Protein AF-A0A0L0G8D9-F1 (afdb_monomer)

Secondary structure (DSSP, 8-state):
-HHHHHHHHHHHHHHHHHHHHHHHHHHHH-HHHHHHHHHHHHHHHHHHHHHHHHHHHHHHHHHHHHHHHHHHHHH-S-HHHHHHHHHHHHHHHHHHHHTT-HHHHHHHHHHHHHH-S-HHHHHHHHHHHS-HHHHHHHHHHS-TTTSS-THHHHSS-GGGTEEEEE---TT-SEEEEESS-B-TT-EEEEE--SEEEE-SSS-GGGB-TTT-PBPSS-EE-TT--SS-EESSHHHHHHHIIIIIHHH--GGGGGSTTSHHHHHHHHHHHH---HHHHHHHHHHHHT-SS-SS--HHHHHHS--PSSPPPPPHHHHHHHHHHHHHHHTT-TTHHHH--HHHHHHHHHHHHHHEEEEEPPPPTT-PPP-EEEEE-HHHHTS-B-SS-SEEEEEPTTSS-EEEEESS-B-TTBBP-B-TT-S--S-HHHHHHHHHHHH-----STTT-TTSPPPB--HHHHHHHHHHHHHHHHHHHHHSS--TTHHHHTT--

pLDDT: mean 81.83, std 12.86, range [33.06, 98.31]

Radius of gyration: 33.82 Å; Cα contacts (8 Å, |Δi|>4): 663; chains: 1; bounding box: 65×110×93 Å

Nearest PDB structures (foldseek):
  8ras-assembly1_L  TM=4.796E-01  e=6.995E-07  Sinapis alba
  8qma-assembly1_J  TM=4.791E-01  e=6.676E-06  Sinapis alba
  5ww0-assembly1_A  TM=6.402E-01  e=4.020E-03  Schizosaccharomyces pombe 972h-
  3kmj-assembly1_A  TM=8.668E-01  e=4.491E-02  Paramecium bursaria Chlorella virus 1
  3kma-assembly1_B  TM=6.673E-01  e=2.393E-02  Paramecium bursaria Chlorella virus 1

Solvent-accessible surface area (backbone atoms only — not comparable to full-atom values): 26806 Å² total; per-residue (Å²): 120,71,71,63,56,54,54,52,52,52,53,50,51,52,50,51,53,50,48,52,53,48,53,49,49,52,52,68,64,34,68,68,50,49,50,52,53,51,50,53,54,49,53,54,50,52,53,51,51,52,50,54,50,54,53,50,54,51,53,50,53,53,51,54,50,54,51,50,52,36,53,51,44,56,68,50,89,55,64,66,62,34,51,52,51,32,52,51,23,48,52,52,14,53,52,25,49,77,71,68,35,56,67,60,17,19,49,23,44,22,43,25,38,59,50,41,98,55,34,67,62,53,48,55,52,45,58,75,73,45,60,69,72,45,45,57,52,13,60,72,65,38,57,71,74,60,72,45,74,63,66,48,58,57,35,83,29,84,86,51,41,44,37,52,45,77,49,90,51,93,92,46,60,60,41,24,24,24,71,44,71,43,53,58,70,37,72,56,45,74,44,67,52,75,40,45,32,55,50,60,90,48,65,43,70,44,33,13,60,52,63,54,27,59,33,89,51,82,31,65,38,97,65,59,28,79,66,49,18,15,57,36,68,67,48,36,50,53,34,39,50,36,22,42,62,46,62,55,60,27,71,49,38,77,38,72,82,30,42,57,30,41,40,50,51,49,23,47,76,67,67,53,33,60,64,58,32,40,50,44,50,51,28,36,63,68,34,93,70,43,84,63,88,50,56,65,62,63,66,68,46,66,69,76,82,75,78,76,81,80,48,73,67,54,52,51,52,49,67,33,50,48,60,33,44,35,75,70,34,71,64,42,70,81,70,61,42,74,64,58,50,51,51,46,45,47,23,48,64,64,40,40,45,79,45,72,38,67,63,38,97,85,67,47,73,72,44,60,28,39,27,29,36,71,69,62,61,42,36,42,76,23,92,73,43,44,34,40,80,44,68,42,86,86,47,57,29,42,34,40,26,26,67,35,71,42,48,53,23,35,57,45,20,30,47,87,83,51,95,63,90,64,55,66,68,60,54,32,52,52,39,34,73,70,69,70,45,79,70,60,34,55,83,66,32,70,87,44,82,73,74,64,53,52,66,71,58,50,55,52,49,55,52,51,31,51,54,51,55,52,54,53,54,63,71,68,55,77,56,79,70,60,61,63,58,73,77,75,118

Mean predicted aligned error: 14.22 Å

Structure (mmCIF, N/CA/C/O backbone):
data_AF-A0A0L0G8D9-F1
#
_entry.id   AF-A0A0L0G8D9-F1
#
loop_
_atom_site.group_PDB
_atom_site.id
_atom_site.type_symbol
_atom_site.label_atom_id
_atom_site.label_alt_id
_atom_site.label_comp_id
_atom_site.label_asym_id
_atom_site.label_entity_id
_atom_site.label_seq_id
_atom_site.pdbx_PDB_ins_code
_atom_site.Cartn_x
_atom_site.Cartn_y
_atom_site.Cartn_z
_atom_site.occupancy
_atom_site.B_iso_or_equiv
_atom_site.auth_seq_id
_atom_site.auth_comp_id
_atom_site.auth_asym_id
_atom_site.auth_atom_id
_atom_site.pdbx_PDB_model_num
ATOM 1 N N . MET A 1 1 ? -7.661 83.141 60.947 1.00 52.66 1 MET A N 1
ATOM 2 C CA . MET A 1 1 ? -9.053 82.641 60.822 1.00 52.66 1 MET A CA 1
ATOM 3 C C . MET A 1 1 ? -9.204 81.385 59.947 1.00 52.66 1 MET A C 1
ATOM 5 O O . MET A 1 1 ? -10.201 80.699 60.109 1.00 52.66 1 MET A O 1
ATOM 9 N N . ALA A 1 2 ? -8.235 81.018 59.093 1.00 55.75 2 ALA A N 1
ATOM 10 C CA . ALA A 1 2 ? -8.368 79.894 58.148 1.00 55.75 2 ALA A CA 1
ATOM 11 C C . ALA A 1 2 ? -8.508 78.487 58.784 1.00 55.75 2 ALA A C 1
ATOM 13 O O . ALA A 1 2 ? -9.278 77.671 58.292 1.00 55.75 2 ALA A O 1
ATOM 14 N N . TYR A 1 3 ? -7.852 78.212 59.919 1.00 52.56 3 TYR A N 1
ATOM 15 C CA . TYR A 1 3 ? -7.899 76.886 60.566 1.00 52.56 3 TYR A CA 1
ATOM 16 C C . TYR A 1 3 ? -9.271 76.510 61.155 1.00 52.56 3 TYR A C 1
ATOM 18 O O . TYR A 1 3 ? -9.616 75.333 61.213 1.00 52.56 3 TYR A O 1
ATOM 26 N N . LYS A 1 4 ? -10.088 77.498 61.553 1.00 52.44 4 LYS A N 1
ATOM 27 C CA . LYS A 1 4 ? -11.434 77.237 62.092 1.00 52.44 4 LYS A CA 1
ATOM 28 C C . LYS A 1 4 ? -12.430 76.835 60.993 1.00 52.44 4 LYS A C 1
ATOM 30 O O . LYS A 1 4 ? -13.299 76.015 61.253 1.00 52.44 4 LYS A O 1
ATOM 35 N N . GLY A 1 5 ? -12.277 77.349 59.768 1.00 53.59 5 GLY A N 1
ATOM 36 C CA . GLY A 1 5 ? -13.155 77.014 58.638 1.00 53.59 5 GLY A CA 1
ATOM 37 C C . GLY A 1 5 ? -12.958 75.589 58.110 1.00 53.59 5 GLY A C 1
ATOM 38 O O . GLY A 1 5 ? -13.932 74.901 57.819 1.00 53.59 5 GLY A O 1
ATOM 39 N N . VAL A 1 6 ? -11.709 75.111 58.063 1.00 60.88 6 VAL A N 1
ATOM 40 C CA . VAL A 1 6 ? -11.379 73.748 57.600 1.00 60.88 6 VAL A CA 1
ATOM 41 C C . VAL A 1 6 ? -11.881 72.683 58.582 1.00 60.88 6 VAL A C 1
ATOM 43 O O . VAL A 1 6 ? -12.435 71.670 58.161 1.00 60.88 6 VAL A O 1
ATOM 46 N N . ALA A 1 7 ? -11.764 72.932 59.890 1.00 59.47 7 ALA A N 1
ATOM 47 C CA . ALA A 1 7 ? -12.266 72.019 60.918 1.00 59.47 7 ALA A CA 1
ATOM 48 C C . ALA A 1 7 ? -13.801 71.881 60.888 1.00 59.47 7 ALA A C 1
ATOM 50 O O . ALA A 1 7 ? -14.326 70.777 61.025 1.00 59.47 7 ALA A O 1
ATOM 51 N N . VAL A 1 8 ? -14.523 72.983 60.649 1.00 66.94 8 VAL A N 1
ATOM 52 C CA . VAL A 1 8 ? -15.990 72.971 60.521 1.00 66.94 8 VAL A CA 1
ATOM 53 C C . VAL A 1 8 ? -16.427 72.249 59.241 1.00 66.94 8 VAL A C 1
ATOM 55 O O . VAL A 1 8 ? -17.337 71.422 59.290 1.00 66.94 8 VAL A O 1
ATOM 58 N N . ALA A 1 9 ? -15.750 72.473 58.111 1.00 66.38 9 ALA A N 1
ATOM 59 C CA . ALA A 1 9 ? -16.052 71.777 56.857 1.00 66.38 9 ALA A CA 1
ATOM 60 C C . ALA A 1 9 ? -15.824 70.256 56.955 1.00 66.38 9 ALA A C 1
ATOM 62 O O . ALA A 1 9 ? -16.676 69.477 56.526 1.00 66.38 9 ALA A O 1
ATOM 63 N N . ALA A 1 10 ? -14.724 69.825 57.584 1.00 66.94 10 ALA A N 1
ATOM 64 C CA . ALA A 1 10 ? -14.436 68.409 57.811 1.00 66.94 10 ALA A CA 1
ATOM 65 C C . ALA A 1 10 ? -15.478 67.744 58.730 1.00 66.94 10 ALA A C 1
ATOM 67 O O . ALA A 1 10 ? -15.974 66.663 58.417 1.00 66.94 10 ALA A O 1
ATOM 68 N N . ALA A 1 11 ? -15.877 68.415 59.816 1.00 68.56 11 ALA A N 1
ATOM 69 C CA . ALA A 1 11 ? -16.926 67.920 60.709 1.00 68.56 11 ALA A CA 1
ATOM 70 C C . ALA A 1 11 ? -18.283 67.783 59.992 1.00 68.56 11 ALA A C 1
ATOM 72 O O . ALA A 1 11 ? -19.002 66.805 60.195 1.00 68.56 11 ALA A O 1
ATOM 73 N N . THR A 1 12 ? -18.605 68.723 59.098 1.00 76.56 12 THR A N 1
ATOM 74 C CA . THR A 1 12 ? -19.855 68.698 58.321 1.00 76.56 12 THR A CA 1
ATOM 75 C C . THR A 1 12 ? -19.858 67.555 57.300 1.00 76.56 12 THR A C 1
ATOM 77 O O . THR A 1 12 ? -20.850 66.841 57.181 1.00 76.56 12 THR A O 1
ATOM 80 N N . ALA A 1 13 ? -18.740 67.318 56.606 1.00 74.38 13 ALA A N 1
ATOM 81 C CA . ALA A 1 13 ? -18.614 66.215 55.651 1.00 74.38 13 ALA A CA 1
ATOM 82 C C . ALA A 1 13 ? -18.749 64.839 56.328 1.00 74.38 13 ALA A C 1
ATOM 84 O O . ALA A 1 13 ? -19.462 63.971 55.823 1.00 74.38 13 ALA A O 1
ATOM 85 N N . VAL A 1 14 ? -18.131 64.653 57.500 1.00 80.62 14 VAL A N 1
ATOM 86 C CA . VAL A 1 14 ? -18.265 63.417 58.292 1.00 80.62 14 VAL A CA 1
ATOM 87 C C . VAL A 1 14 ? -19.713 63.208 58.744 1.00 80.62 14 VAL A C 1
ATOM 89 O O . VAL A 1 14 ? -20.217 62.089 58.662 1.00 80.62 14 VAL A O 1
ATOM 92 N N . ALA A 1 15 ? -20.416 64.270 59.145 1.00 81.62 15 ALA A N 1
ATOM 93 C CA . ALA A 1 15 ? -21.831 64.187 59.506 1.00 81.62 15 ALA A CA 1
ATOM 94 C C . ALA A 1 15 ? -22.728 63.817 58.309 1.00 81.62 15 ALA A C 1
ATOM 96 O O . ALA A 1 15 ? -23.640 63.002 58.458 1.00 81.62 15 ALA A O 1
ATOM 97 N N . VAL A 1 16 ? -22.455 64.351 57.112 1.00 86.75 16 VAL A N 1
ATOM 98 C CA . VAL A 1 16 ? -23.197 64.009 55.884 1.00 86.75 16 VAL A CA 1
ATOM 99 C C . VAL A 1 16 ? -22.968 62.550 55.495 1.00 86.75 16 VAL A C 1
ATOM 101 O O . VAL A 1 16 ? -23.936 61.821 55.283 1.00 86.75 16 VAL A O 1
ATOM 104 N N . VAL A 1 17 ? -21.714 62.090 55.462 1.00 84.19 17 VAL A N 1
ATOM 105 C CA . VAL A 1 17 ? -21.389 60.686 55.157 1.00 84.19 17 VAL A CA 1
ATOM 106 C C . VAL A 1 17 ? -21.987 59.750 56.210 1.00 84.19 17 VAL A C 1
ATOM 108 O O . VAL A 1 17 ? -22.581 58.735 55.852 1.00 84.19 17 VAL A O 1
ATOM 111 N N . GLY A 1 18 ? -21.914 60.116 57.493 1.00 83.62 18 GLY A N 1
ATOM 112 C CA . GLY A 1 18 ? -22.545 59.373 58.584 1.00 83.62 18 GLY A CA 1
ATOM 113 C C . GLY A 1 18 ? -24.067 59.292 58.448 1.00 83.62 18 GLY A C 1
ATOM 114 O O . GLY A 1 18 ? -24.645 58.230 58.662 1.00 83.62 18 GLY A O 1
ATOM 115 N N . THR A 1 19 ? -24.718 60.373 58.011 1.00 86.12 19 THR A N 1
ATOM 116 C CA . THR A 1 19 ? -26.170 60.404 57.767 1.00 86.12 19 THR A CA 1
ATOM 117 C C . THR A 1 19 ? -26.552 59.536 56.572 1.00 86.12 19 THR A C 1
ATOM 119 O O . THR A 1 19 ? -27.516 58.780 56.653 1.00 86.12 19 THR A O 1
ATOM 122 N N . ILE A 1 20 ? -25.782 59.581 55.481 1.00 87.25 20 ILE A N 1
ATOM 123 C CA . ILE A 1 20 ? -25.997 58.714 54.313 1.00 87.25 20 ILE A CA 1
ATOM 124 C C . ILE A 1 20 ? -25.831 57.245 54.710 1.00 87.25 20 ILE A C 1
ATOM 126 O O . ILE A 1 20 ? -26.689 56.430 54.382 1.00 87.25 20 ILE A O 1
ATOM 130 N N . ALA A 1 21 ? -24.779 56.911 55.461 1.00 82.75 21 ALA A N 1
ATOM 131 C CA . ALA A 1 21 ? -24.543 55.555 55.945 1.00 82.75 21 ALA A CA 1
ATOM 132 C C . ALA A 1 21 ? -25.652 55.078 56.897 1.00 82.75 21 ALA A C 1
ATOM 134 O O . ALA A 1 21 ? -26.096 53.936 56.797 1.00 82.75 21 ALA A O 1
ATOM 135 N N . TYR A 1 22 ? -26.151 55.948 57.782 1.00 86.38 22 TYR A N 1
ATOM 136 C CA . TYR A 1 22 ? -27.270 55.635 58.671 1.00 86.38 22 TYR A CA 1
ATOM 137 C C . TYR A 1 22 ? -28.576 55.423 57.900 1.00 86.38 22 TYR A C 1
ATOM 139 O O . TYR A 1 22 ? -29.259 54.425 58.114 1.00 86.38 22 TYR A O 1
ATOM 147 N N . LEU A 1 23 ? -28.915 56.315 56.967 1.00 86.88 23 LEU A N 1
ATOM 148 C CA . LEU A 1 23 ? -30.112 56.175 56.136 1.00 86.88 23 LEU A CA 1
ATOM 149 C C . LEU A 1 23 ? -30.036 54.930 55.249 1.00 86.88 23 LEU A C 1
ATOM 151 O O . LEU A 1 23 ? -31.040 54.237 55.085 1.00 86.88 23 LEU A O 1
ATOM 155 N N . ASP A 1 24 ? -28.854 54.597 54.729 1.00 82.25 24 ASP A N 1
ATOM 156 C CA . ASP A 1 24 ? -28.645 53.351 53.999 1.00 82.25 24 ASP A CA 1
ATOM 157 C C . ASP A 1 24 ? -28.767 52.127 54.914 1.00 82.25 24 ASP A C 1
ATOM 159 O O . ASP A 1 24 ? -29.391 51.138 54.533 1.00 82.25 24 ASP A O 1
ATOM 163 N N . HIS A 1 25 ? -28.274 52.201 56.152 1.00 81.12 25 HIS A N 1
ATOM 164 C CA . HIS A 1 25 ? -28.442 51.142 57.147 1.00 81.12 25 HIS A CA 1
ATOM 165 C C . HIS A 1 25 ? -2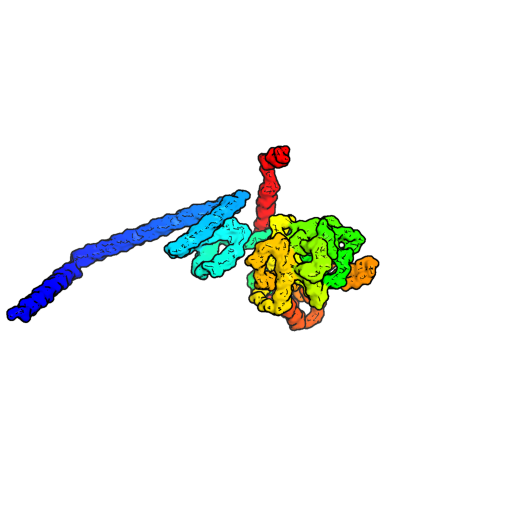9.912 50.932 57.532 1.00 81.12 25 HIS A C 1
ATOM 167 O O . HIS A 1 25 ? -30.375 49.794 57.574 1.00 81.12 25 HIS A O 1
ATOM 173 N N . VAL A 1 26 ? -30.676 52.005 57.750 1.00 83.19 26 VAL A N 1
ATOM 174 C CA . VAL A 1 26 ? -32.118 51.940 58.039 1.00 83.19 26 VAL A CA 1
ATOM 175 C C . VAL A 1 26 ? -32.869 51.346 56.847 1.00 83.19 26 VAL A C 1
ATOM 177 O O . VAL A 1 26 ? -33.629 50.392 57.007 1.00 83.19 26 VAL A O 1
ATOM 180 N N . ARG A 1 27 ? -32.587 51.825 55.630 1.00 81.62 27 ARG A N 1
ATOM 181 C CA . ARG A 1 27 ? -33.180 51.321 54.383 1.00 81.62 27 ARG A CA 1
ATOM 182 C C . ARG A 1 27 ? -32.858 49.849 54.138 1.00 81.62 27 ARG A C 1
ATOM 184 O O . ARG A 1 27 ? -33.731 49.079 53.756 1.00 81.62 27 ARG A O 1
ATOM 191 N N . THR A 1 28 ? -31.610 49.442 54.345 1.00 74.19 28 THR A N 1
ATOM 192 C CA . THR A 1 28 ? -31.170 48.053 54.152 1.00 74.19 28 THR A CA 1
ATOM 193 C C . THR A 1 28 ? -31.575 47.136 55.299 1.00 74.19 28 THR A C 1
ATOM 195 O O . THR A 1 28 ? -31.535 45.920 55.118 1.00 74.19 28 THR A O 1
ATOM 198 N N . SER A 1 29 ? -31.987 47.673 56.449 1.00 77.75 29 SER A N 1
ATOM 199 C CA . SER A 1 29 ? -32.522 46.914 57.587 1.00 77.75 29 SER A CA 1
ATOM 200 C C . SER A 1 29 ? -34.044 46.769 57.561 1.00 77.75 29 SER A C 1
ATOM 202 O O . SER A 1 29 ? -34.557 45.875 58.230 1.00 77.75 29 SER A O 1
ATOM 204 N N . ASP A 1 30 ? -34.747 47.556 56.738 1.00 85.31 30 ASP A N 1
ATOM 205 C CA . ASP A 1 30 ? -36.188 47.429 56.502 1.00 85.31 30 ASP A CA 1
ATOM 206 C C . ASP A 1 30 ? -36.538 46.047 55.883 1.00 85.31 30 ASP A C 1
ATOM 208 O O . ASP A 1 30 ? -36.093 45.719 54.769 1.00 85.31 30 ASP A O 1
ATOM 212 N N . PRO A 1 31 ? -37.343 45.217 56.580 1.00 83.06 31 PRO A N 1
ATOM 213 C CA . PRO A 1 31 ? -37.786 43.913 56.089 1.00 83.06 31 PRO A CA 1
ATOM 214 C C . PRO A 1 31 ? -38.518 43.962 54.737 1.00 83.06 31 PRO A C 1
ATOM 216 O O . PRO A 1 31 ? -38.320 43.071 53.902 1.00 83.06 31 PRO A O 1
ATOM 219 N N . GLU A 1 32 ? -39.322 44.999 54.481 1.00 83.31 32 GLU A N 1
ATOM 220 C CA . GLU A 1 32 ? -40.073 45.171 53.228 1.00 83.31 32 GLU A CA 1
ATOM 221 C C . GLU A 1 32 ? -39.136 45.511 52.060 1.00 83.31 32 GLU A C 1
ATOM 223 O O . GLU A 1 32 ? -39.272 44.962 50.957 1.00 83.31 32 GLU A O 1
ATOM 228 N N . TYR A 1 33 ? -38.113 46.339 52.298 1.00 80.81 33 TYR A N 1
ATOM 229 C CA . TYR A 1 33 ? -37.077 46.629 51.301 1.00 80.81 33 TYR A CA 1
ATOM 230 C C . TYR A 1 33 ? -36.276 45.367 50.939 1.00 80.81 33 TYR A C 1
ATOM 232 O O . TYR A 1 33 ? -36.099 45.059 49.753 1.00 80.81 33 TYR A O 1
ATOM 240 N N . ARG A 1 34 ? -35.865 44.567 51.935 1.00 78.31 34 ARG A N 1
ATOM 241 C CA . ARG A 1 34 ? -35.172 43.281 51.711 1.00 78.31 34 ARG A CA 1
ATOM 242 C C . ARG A 1 34 ? -36.015 42.308 50.886 1.00 78.31 34 ARG A C 1
ATOM 244 O O . ARG A 1 34 ? -35.487 41.669 49.969 1.00 78.31 34 ARG A O 1
ATOM 251 N N . LYS A 1 35 ? -37.320 42.218 51.163 1.00 84.31 35 LYS A N 1
ATOM 252 C CA . LYS A 1 35 ? -38.263 41.362 50.424 1.00 84.31 35 LYS A CA 1
ATOM 253 C C . LYS A 1 35 ? -38.394 41.794 48.960 1.00 84.31 35 LYS A C 1
ATOM 255 O O . LYS A 1 35 ? -38.275 40.948 48.071 1.00 84.31 35 LYS A O 1
ATOM 260 N N . LYS A 1 36 ? -38.532 43.098 48.690 1.00 84.75 36 LYS A N 1
ATOM 261 C CA . LYS A 1 36 ? -38.590 43.652 47.321 1.00 84.75 36 LYS A CA 1
ATOM 262 C C . LYS A 1 36 ? -37.296 43.424 46.536 1.00 84.75 36 LYS A C 1
ATOM 264 O O . LYS A 1 36 ? -37.353 43.036 45.370 1.00 84.75 36 LYS A O 1
ATOM 269 N N . VAL A 1 37 ? -36.129 43.603 47.161 1.00 80.38 37 VAL A N 1
ATOM 270 C CA . VAL A 1 37 ? -34.828 43.328 46.521 1.00 80.38 37 VAL A CA 1
ATOM 271 C C . VAL A 1 37 ? -34.667 41.835 46.214 1.00 80.38 37 VAL A C 1
ATOM 273 O O . VAL A 1 37 ? -34.212 41.488 45.122 1.00 80.38 37 VAL A O 1
ATOM 276 N N . LYS A 1 38 ? -35.075 40.942 47.128 1.00 81.25 38 LYS A N 1
ATOM 277 C CA . LYS A 1 38 ? -35.034 39.486 46.909 1.00 81.25 38 LYS A CA 1
ATOM 278 C C . LYS A 1 38 ? -35.954 39.058 45.759 1.00 81.25 38 LYS A C 1
ATOM 280 O O . LYS A 1 38 ? -35.511 38.299 44.903 1.00 81.25 38 LYS A O 1
ATOM 285 N N . ALA A 1 39 ? -37.175 39.594 45.693 1.00 84.69 39 ALA A N 1
ATOM 286 C CA . ALA A 1 39 ? -38.114 39.339 44.598 1.00 84.69 39 ALA A CA 1
ATOM 287 C C . ALA A 1 39 ? -37.580 39.834 43.241 1.00 84.69 39 ALA A C 1
ATOM 289 O O . ALA A 1 39 ? -37.598 39.084 42.268 1.00 84.69 39 ALA A O 1
ATOM 290 N N . ARG A 1 40 ? -37.007 41.047 43.177 1.00 84.00 40 ARG A N 1
ATOM 291 C CA . ARG A 1 40 ? -36.364 41.565 41.952 1.00 84.00 40 ARG A CA 1
ATOM 292 C C . ARG A 1 40 ? -35.188 40.702 41.491 1.00 84.00 40 ARG A C 1
ATOM 294 O O . ARG A 1 40 ? -35.063 40.439 40.299 1.00 84.00 40 ARG A O 1
ATOM 301 N N . LYS A 1 41 ? -34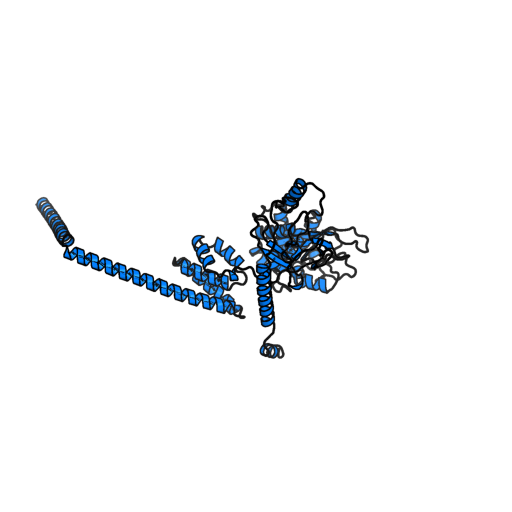.335 40.247 42.416 1.00 80.69 41 LYS A N 1
ATOM 302 C CA . LYS A 1 41 ? -33.211 39.349 42.093 1.00 80.69 41 LYS A CA 1
ATOM 303 C C . LYS A 1 41 ? -33.687 37.971 41.619 1.00 80.69 41 LYS A C 1
ATOM 305 O O . LYS A 1 41 ? -33.064 37.412 40.721 1.00 80.69 41 LYS A O 1
ATOM 310 N N . ALA A 1 42 ? -34.770 37.440 42.190 1.00 82.19 42 ALA A N 1
ATOM 311 C CA . ALA A 1 42 ? -35.371 36.179 41.754 1.00 82.19 42 ALA A CA 1
ATOM 312 C C . ALA A 1 42 ? -35.945 36.291 40.332 1.00 82.19 42 ALA A C 1
ATOM 314 O O . ALA A 1 42 ? -35.545 35.516 39.469 1.00 82.19 42 ALA A O 1
ATOM 315 N N . ALA A 1 43 ? -36.746 37.324 40.054 1.00 83.44 43 ALA A N 1
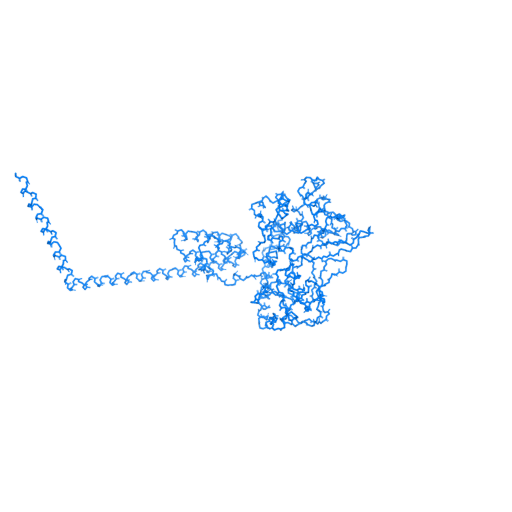ATOM 316 C CA . ALA A 1 43 ? -37.300 37.573 38.721 1.00 83.44 43 ALA A CA 1
ATOM 317 C C . ALA A 1 43 ? -36.205 37.794 37.657 1.00 83.44 43 ALA A C 1
ATOM 319 O O . ALA A 1 43 ? -36.283 37.258 36.556 1.00 83.44 43 ALA A O 1
ATOM 320 N N . ALA A 1 44 ? -35.134 38.526 37.991 1.00 77.25 44 ALA A N 1
ATOM 321 C CA . ALA A 1 44 ? -33.994 38.706 37.089 1.00 77.25 44 ALA A CA 1
ATOM 322 C C . ALA A 1 44 ? -33.244 37.387 36.815 1.00 77.25 44 ALA A C 1
ATOM 324 O O . ALA A 1 44 ? -32.767 37.163 35.701 1.00 77.25 44 ALA A O 1
ATOM 325 N N . ARG A 1 45 ? -33.146 36.498 37.814 1.00 79.50 45 ARG A N 1
ATOM 326 C CA . ARG A 1 45 ? -32.558 35.161 37.647 1.00 79.50 45 ARG A CA 1
ATOM 327 C C . ARG A 1 45 ? -33.437 34.274 36.765 1.00 79.50 45 ARG A C 1
ATOM 329 O O . ARG A 1 45 ? -32.899 33.615 35.883 1.00 79.50 45 ARG A O 1
ATOM 336 N N . GLU A 1 46 ? -34.750 34.283 36.969 1.00 84.00 46 GLU A N 1
ATOM 337 C CA . GLU A 1 46 ? -35.714 33.537 36.149 1.00 84.00 46 GLU A CA 1
ATOM 338 C C . GLU A 1 46 ? -35.699 34.008 34.691 1.00 84.00 46 GLU A C 1
ATOM 340 O O . GLU A 1 46 ? -35.568 33.183 33.789 1.00 84.00 46 GLU A O 1
ATOM 345 N N . ALA A 1 47 ? -35.698 35.322 34.450 1.00 82.56 47 ALA A N 1
ATOM 346 C CA . ALA A 1 47 ? -35.582 35.885 33.104 1.00 82.56 47 ALA A CA 1
ATOM 347 C C . ALA A 1 47 ? -34.265 35.485 32.413 1.00 82.56 47 ALA A C 1
ATOM 349 O O . ALA A 1 47 ? -34.259 35.151 31.229 1.00 82.56 47 ALA A O 1
ATOM 350 N N . LYS A 1 48 ? -33.144 35.455 33.151 1.00 78.12 48 LYS A N 1
ATOM 351 C CA . LYS A 1 48 ? -31.846 35.013 32.615 1.00 78.12 48 LYS A CA 1
ATOM 352 C C . LYS A 1 48 ? -31.829 33.515 32.284 1.00 78.12 48 LYS A C 1
ATOM 354 O O . LYS A 1 48 ? -31.233 33.128 31.284 1.00 78.12 48 LYS A O 1
ATOM 359 N N . ILE A 1 49 ? -32.486 32.680 33.093 1.00 75.25 49 ILE A N 1
ATOM 360 C CA . ILE A 1 49 ? -32.637 31.239 32.826 1.00 75.25 49 ILE A CA 1
ATOM 361 C C . ILE A 1 49 ? -33.508 31.014 31.583 1.00 75.25 49 ILE A C 1
ATOM 363 O O . ILE A 1 49 ? -33.119 30.238 30.714 1.00 75.25 49 ILE A O 1
ATOM 367 N N . ALA A 1 50 ? -34.630 31.728 31.459 1.00 82.75 50 ALA A N 1
ATOM 368 C CA . ALA A 1 50 ? -35.510 31.640 30.294 1.00 82.75 50 ALA A CA 1
ATOM 369 C C . ALA A 1 50 ? -34.806 32.085 28.998 1.00 82.75 50 ALA A C 1
ATOM 371 O O . ALA A 1 50 ? -34.902 31.402 27.982 1.00 82.75 50 ALA A O 1
ATOM 372 N N . ALA A 1 51 ? -34.030 33.174 29.043 1.00 75.81 51 ALA A N 1
ATOM 373 C CA . ALA A 1 51 ? -33.249 33.642 27.896 1.00 75.81 51 ALA A CA 1
ATOM 374 C C . ALA A 1 51 ? -32.172 32.628 27.460 1.00 75.81 51 ALA A C 1
ATOM 376 O O . ALA A 1 51 ? -32.005 32.377 26.270 1.00 75.81 51 ALA A O 1
ATOM 377 N N . LEU A 1 52 ? -31.472 32.000 28.414 1.00 68.25 52 LEU A N 1
ATOM 378 C CA . LEU A 1 52 ? -30.503 30.937 28.121 1.00 68.25 52 LEU A CA 1
ATOM 379 C C . LEU A 1 52 ? -31.169 29.675 27.553 1.00 68.25 52 LEU A C 1
ATOM 381 O O . LEU A 1 52 ? -30.588 29.025 26.689 1.00 68.25 52 LEU A O 1
ATOM 385 N N . ALA A 1 53 ? -32.374 29.328 28.014 1.00 72.31 53 ALA A N 1
ATOM 386 C CA . ALA A 1 53 ? -33.135 28.204 27.472 1.00 72.31 53 ALA A CA 1
ATOM 387 C C . ALA A 1 53 ? -33.573 28.460 26.020 1.00 72.31 53 ALA A C 1
ATOM 389 O O . ALA A 1 53 ? -33.387 27.594 25.171 1.00 72.31 53 ALA A O 1
ATOM 390 N N . ALA A 1 54 ? -34.060 29.667 25.713 1.00 75.44 54 ALA A N 1
ATOM 391 C CA . ALA A 1 54 ? -34.441 30.055 24.354 1.00 75.44 54 ALA A CA 1
ATOM 392 C C . ALA A 1 54 ? -33.246 30.068 23.383 1.00 75.44 54 ALA A C 1
ATOM 394 O O . ALA A 1 54 ? -33.372 29.621 22.246 1.00 75.44 54 ALA A O 1
ATOM 395 N N . LEU A 1 55 ? -32.070 30.525 23.834 1.00 68.69 55 LEU A N 1
ATOM 396 C CA . LEU A 1 55 ? -30.838 30.465 23.038 1.00 68.69 55 LEU A CA 1
ATOM 397 C C . LEU A 1 55 ? -30.408 29.021 22.742 1.00 68.69 55 LEU A C 1
ATOM 399 O O . LEU A 1 55 ? -29.986 28.737 21.626 1.00 68.69 55 LEU A O 1
ATOM 403 N N . LYS A 1 56 ? -30.551 28.103 23.707 1.00 62.22 56 LYS A N 1
ATOM 404 C CA . LYS A 1 56 ? -30.253 26.676 23.502 1.00 62.22 56 LYS A CA 1
ATOM 405 C C . LYS A 1 56 ? -31.212 26.003 22.521 1.00 62.22 56 LYS A C 1
ATOM 407 O O . LYS A 1 56 ? -30.757 25.235 21.684 1.00 62.22 56 LYS A O 1
ATOM 412 N N . GLU A 1 57 ? -32.509 26.294 22.608 1.00 70.62 57 GLU A N 1
ATOM 413 C CA . GLU A 1 57 ? -33.510 25.790 21.653 1.00 70.62 57 GLU A CA 1
ATOM 414 C C . GLU A 1 57 ? -33.231 26.293 20.232 1.00 70.62 57 GLU A C 1
ATOM 416 O O . GLU A 1 57 ? -33.234 25.508 19.286 1.00 70.62 57 GLU A O 1
ATOM 421 N N . LYS A 1 58 ? -32.893 27.580 20.084 1.00 71.19 58 LYS A N 1
ATOM 422 C CA . LYS A 1 58 ? -32.517 28.153 18.787 1.00 71.19 58 LYS A CA 1
ATOM 423 C C . LYS A 1 58 ? -31.257 27.495 18.206 1.00 71.19 58 LYS A C 1
ATOM 425 O O . LYS A 1 58 ? -31.280 27.079 17.053 1.00 71.19 58 LYS A O 1
ATOM 430 N N . ALA A 1 59 ? -30.203 27.339 19.010 1.00 59.31 59 ALA A N 1
ATOM 431 C CA . ALA A 1 59 ? -28.966 26.681 18.581 1.00 59.31 59 ALA A CA 1
ATOM 432 C C . ALA A 1 59 ? -29.192 25.212 18.178 1.00 59.31 59 ALA A C 1
ATOM 434 O O . ALA A 1 59 ? -28.594 24.726 17.221 1.00 59.31 59 ALA A O 1
ATOM 435 N N . LYS A 1 60 ? -30.091 24.504 18.874 1.00 66.06 60 LYS A N 1
ATOM 436 C CA . LYS A 1 60 ? -30.466 23.129 18.527 1.00 66.06 60 LYS A CA 1
ATOM 437 C C . LYS A 1 60 ? -31.168 23.052 17.166 1.00 66.06 60 LYS A C 1
ATOM 439 O O . LYS A 1 60 ? -30.813 22.195 16.364 1.00 66.06 60 LYS A O 1
ATOM 444 N N . ALA A 1 61 ? -32.119 23.948 16.898 1.00 70.06 61 ALA A N 1
ATOM 445 C CA . ALA A 1 61 ? -32.825 23.995 15.617 1.00 70.06 61 ALA A CA 1
ATOM 446 C C . ALA A 1 61 ? -31.886 24.339 14.445 1.00 70.06 61 ALA A C 1
ATOM 448 O O . ALA A 1 61 ? -31.968 23.721 13.386 1.00 70.06 61 ALA A O 1
ATOM 449 N N . GLU A 1 62 ? -30.958 25.280 14.646 1.00 70.06 62 GLU A N 1
ATOM 450 C CA . GLU A 1 62 ? -29.936 25.634 13.648 1.00 70.06 62 GLU A CA 1
ATOM 451 C C . GLU A 1 62 ? -28.980 24.459 13.371 1.00 70.06 62 GLU A C 1
ATOM 453 O O . GLU A 1 62 ? -28.660 24.187 12.214 1.00 70.06 62 GLU A O 1
ATOM 458 N N . ALA A 1 63 ? -28.588 23.703 14.402 1.00 59.91 63 ALA A N 1
ATOM 459 C CA . ALA A 1 63 ? -27.759 22.508 14.242 1.00 59.91 63 ALA A CA 1
ATOM 460 C C . ALA A 1 63 ? -28.480 21.370 13.493 1.00 59.91 63 ALA A C 1
ATOM 462 O O . ALA A 1 63 ? -27.864 20.693 12.670 1.00 59.91 63 ALA A O 1
ATOM 463 N N . GLU A 1 64 ? -29.775 21.153 13.749 1.00 69.75 64 GLU A N 1
ATOM 464 C CA . GLU A 1 64 ? -30.582 20.155 13.029 1.00 69.75 64 GLU A CA 1
ATOM 465 C C . GLU A 1 64 ? -30.762 20.528 11.548 1.00 69.75 64 GLU A C 1
ATOM 467 O O . GLU A 1 64 ? -30.622 19.661 10.683 1.00 69.75 64 GLU A O 1
ATOM 472 N N . ALA A 1 65 ? -30.984 21.810 11.242 1.00 74.31 65 ALA A N 1
ATOM 473 C CA . ALA A 1 65 ? -31.074 22.304 9.868 1.00 74.31 65 ALA A CA 1
ATOM 474 C C . ALA A 1 65 ? -29.742 22.164 9.111 1.00 74.31 65 ALA A C 1
ATOM 476 O O . ALA A 1 65 ? -29.716 21.604 8.017 1.00 74.31 65 ALA A O 1
ATOM 477 N N . ALA A 1 66 ? -28.625 22.580 9.719 1.00 66.50 66 ALA A N 1
ATOM 478 C CA . ALA A 1 66 ? -27.299 22.462 9.110 1.00 66.50 66 ALA A CA 1
ATOM 479 C C . ALA A 1 66 ? -26.895 20.997 8.863 1.00 66.50 66 ALA A C 1
ATOM 481 O O . ALA A 1 66 ? -26.220 20.689 7.882 1.00 66.50 66 ALA A O 1
ATOM 482 N N . LYS A 1 67 ? -27.329 20.075 9.733 1.00 65.06 67 LYS A N 1
ATOM 483 C CA . LYS A 1 67 ? -27.116 18.635 9.547 1.00 65.06 67 LYS A CA 1
ATOM 484 C C . LYS A 1 67 ? -27.923 18.077 8.369 1.00 65.06 67 LYS A C 1
ATOM 486 O O . LYS A 1 67 ? -27.417 17.223 7.646 1.00 65.06 67 LYS A O 1
ATOM 491 N N . ALA A 1 68 ? -29.157 18.544 8.172 1.00 73.44 68 ALA A N 1
ATOM 492 C CA . ALA A 1 68 ? -29.975 18.161 7.021 1.00 73.44 68 ALA A CA 1
ATOM 493 C C . ALA A 1 68 ? -29.370 18.677 5.704 1.00 73.44 68 ALA A C 1
ATOM 495 O O . ALA A 1 68 ? -29.251 17.912 4.752 1.00 73.44 68 ALA A O 1
ATOM 496 N N . GLU A 1 69 ? -28.902 19.926 5.690 1.00 74.31 69 GLU A N 1
ATOM 497 C CA . GLU A 1 69 ? -28.226 20.534 4.539 1.00 74.31 69 GLU A CA 1
ATOM 498 C C . GLU A 1 69 ? -26.917 19.806 4.193 1.00 74.31 69 GLU A C 1
ATOM 500 O O . GLU A 1 69 ? -26.658 19.506 3.031 1.00 74.31 69 GLU A O 1
ATOM 505 N N . ALA A 1 70 ? -26.123 19.419 5.199 1.00 64.19 70 ALA A N 1
ATOM 506 C CA . ALA A 1 70 ? -24.917 18.616 4.989 1.00 64.19 70 ALA A CA 1
ATOM 507 C C . ALA A 1 70 ? -25.228 17.221 4.415 1.00 64.19 70 ALA A C 1
ATOM 509 O O . ALA A 1 70 ? -24.480 16.723 3.574 1.00 64.19 70 ALA A O 1
ATOM 510 N N . ALA A 1 71 ? -26.325 16.587 4.843 1.00 67.56 71 ALA A N 1
ATOM 511 C CA . ALA A 1 71 ? -26.756 15.296 4.307 1.00 67.56 71 ALA A CA 1
ATOM 512 C C . ALA A 1 71 ? -27.244 15.403 2.851 1.00 67.56 71 ALA A C 1
ATOM 514 O O . ALA A 1 71 ? -26.944 14.527 2.041 1.00 67.56 71 ALA A O 1
ATOM 515 N N . GLU A 1 72 ? -27.957 16.478 2.510 1.00 74.19 72 GLU A N 1
ATOM 516 C CA . GLU A 1 72 ? -28.391 16.773 1.141 1.00 74.19 72 GLU A CA 1
ATOM 517 C C . GLU A 1 72 ? -27.195 17.074 0.227 1.00 74.19 72 GLU A C 1
ATOM 519 O O . GLU A 1 72 ? -27.072 16.477 -0.844 1.00 74.19 72 GLU A O 1
ATOM 524 N N . ALA A 1 73 ? -26.255 17.905 0.686 1.00 68.62 73 ALA A N 1
ATOM 525 C CA . ALA A 1 73 ? -25.017 18.190 -0.034 1.00 68.62 73 ALA A CA 1
ATOM 526 C C . ALA A 1 73 ? -24.192 16.912 -0.260 1.00 68.62 73 ALA A C 1
ATOM 528 O O . ALA A 1 73 ? -23.795 16.635 -1.387 1.00 68.62 73 ALA A O 1
ATOM 529 N N . ALA A 1 74 ? -24.005 16.073 0.766 1.00 62.81 74 ALA A N 1
ATOM 530 C CA . ALA A 1 74 ? -23.296 14.795 0.636 1.00 62.81 74 ALA A CA 1
ATOM 531 C C . ALA A 1 74 ? -23.980 13.803 -0.330 1.00 62.81 74 ALA A C 1
ATOM 533 O O . ALA A 1 74 ? -23.325 12.905 -0.868 1.00 62.81 74 ALA A O 1
ATOM 534 N N . ALA A 1 75 ? -25.292 13.936 -0.546 1.00 65.56 75 ALA A N 1
ATOM 535 C CA . ALA A 1 75 ? -26.051 13.122 -1.492 1.00 65.56 75 ALA A CA 1
ATOM 536 C C . ALA A 1 75 ? -26.033 13.676 -2.930 1.00 65.56 75 ALA A C 1
ATOM 538 O O . ALA A 1 75 ? -26.347 12.926 -3.862 1.00 65.56 75 ALA A O 1
ATOM 539 N N . SER A 1 76 ? -25.656 14.945 -3.117 1.00 72.88 76 SER A N 1
ATOM 540 C CA . SER A 1 76 ? -25.609 15.618 -4.417 1.00 72.88 76 SER A CA 1
ATOM 541 C C . SER A 1 76 ? -24.567 15.002 -5.357 1.00 72.88 76 SER A C 1
ATOM 543 O O . SER A 1 76 ? -23.502 14.545 -4.939 1.00 72.88 76 SER A O 1
ATOM 545 N N . SER A 1 77 ? -24.866 14.994 -6.658 1.00 64.19 77 SER A N 1
ATOM 546 C CA . SER A 1 77 ? -23.905 14.657 -7.717 1.00 64.19 77 SER A CA 1
ATOM 547 C C . SER A 1 77 ? -23.080 15.860 -8.192 1.00 64.19 77 SER A C 1
ATOM 549 O O . SER A 1 77 ? -22.139 15.674 -8.961 1.00 64.19 77 SER A O 1
ATOM 551 N N . ASP A 1 78 ? -23.429 17.075 -7.762 1.00 76.50 78 ASP A N 1
ATOM 552 C CA . ASP A 1 78 ? -22.744 18.318 -8.125 1.00 76.50 78 ASP A CA 1
ATOM 553 C C . ASP A 1 78 ? -21.539 18.563 -7.202 1.00 76.50 78 ASP A C 1
ATOM 555 O O . ASP A 1 78 ? -21.683 18.956 -6.040 1.00 76.50 78 ASP A O 1
ATOM 559 N N . LYS A 1 79 ? -20.334 18.319 -7.729 1.00 69.06 79 LYS A N 1
ATOM 560 C CA . LYS A 1 79 ? -19.077 18.456 -6.980 1.00 69.06 79 LYS A CA 1
ATOM 561 C C . LYS A 1 79 ? -18.737 19.904 -6.625 1.00 69.06 79 LYS A C 1
ATOM 563 O O . LYS A 1 79 ? -18.123 20.129 -5.580 1.00 69.06 79 LYS A O 1
ATOM 568 N N . ASP A 1 80 ? -19.142 20.872 -7.441 1.00 71.38 80 ASP A N 1
ATOM 569 C CA . ASP A 1 80 ? -18.827 22.283 -7.208 1.00 71.38 80 ASP A CA 1
ATOM 570 C C . ASP A 1 80 ? -19.671 22.835 -6.054 1.00 71.38 80 ASP A C 1
ATOM 572 O O . ASP A 1 80 ? -19.156 23.538 -5.179 1.00 71.38 80 ASP A O 1
ATOM 576 N N . ALA A 1 81 ? -20.943 22.431 -5.979 1.00 71.25 81 ALA A N 1
ATOM 577 C CA . ALA A 1 81 ? -21.820 22.760 -4.857 1.00 71.25 81 ALA A CA 1
ATOM 578 C C . ALA A 1 81 ? -21.317 22.164 -3.527 1.00 71.25 81 ALA A C 1
ATOM 580 O O . ALA A 1 81 ? -21.297 22.852 -2.501 1.00 71.25 81 ALA A O 1
ATOM 581 N N . VAL A 1 82 ? -20.848 20.910 -3.543 1.00 70.25 82 VAL A N 1
ATOM 582 C CA . VAL A 1 82 ? -20.257 20.244 -2.366 1.00 70.25 82 VAL A CA 1
ATOM 583 C C . VAL A 1 82 ? -18.978 20.950 -1.913 1.00 70.25 82 VAL A C 1
ATOM 585 O O . VAL A 1 82 ? -18.809 21.219 -0.720 1.00 70.25 82 VAL A O 1
ATOM 588 N N . GLY A 1 83 ? -18.102 21.310 -2.856 1.00 68.06 83 GLY A N 1
ATOM 589 C CA . GLY A 1 83 ? -16.885 22.071 -2.573 1.00 68.06 83 GLY A CA 1
ATOM 590 C C . GLY A 1 83 ? -17.176 23.449 -1.971 1.00 68.06 83 GLY A C 1
ATOM 591 O O . GLY A 1 83 ? -16.545 23.843 -0.987 1.00 68.06 83 GLY A O 1
ATOM 592 N N . ALA A 1 84 ? -18.172 24.166 -2.497 1.00 76.06 84 ALA A N 1
ATOM 593 C CA . ALA A 1 84 ? -18.593 25.461 -1.965 1.00 76.06 84 ALA A CA 1
ATOM 594 C C . ALA A 1 84 ? -19.140 25.348 -0.531 1.00 76.06 84 ALA A C 1
ATOM 596 O O . ALA A 1 84 ? -18.763 26.141 0.338 1.00 76.06 84 ALA A O 1
ATOM 597 N N . PHE A 1 85 ? -19.969 24.335 -0.259 1.00 79.31 85 PHE A N 1
ATOM 598 C CA . PHE A 1 85 ? -20.486 24.071 1.083 1.00 79.31 85 PHE A CA 1
ATOM 599 C C . PHE A 1 85 ? -19.360 23.723 2.064 1.00 79.31 85 PHE A C 1
ATOM 601 O O . PHE A 1 85 ? -19.311 24.281 3.161 1.00 79.31 85 PHE A O 1
ATOM 608 N N . PHE A 1 86 ? -18.412 22.871 1.663 1.00 82.12 86 PHE A N 1
ATOM 609 C CA . PHE A 1 86 ? -17.237 22.541 2.472 1.00 82.12 86 PHE A CA 1
ATOM 610 C C . PHE A 1 86 ? -16.466 23.798 2.899 1.00 82.12 86 PHE A C 1
ATOM 612 O O . PHE A 1 86 ? -16.212 24.006 4.090 1.00 82.12 86 PHE A O 1
ATOM 619 N N . VAL A 1 87 ? -16.131 24.666 1.939 1.00 80.19 87 VAL A N 1
ATOM 620 C CA . VAL A 1 87 ? -15.400 25.913 2.208 1.00 80.19 87 VAL A CA 1
ATOM 621 C C . VAL A 1 87 ? -16.198 26.826 3.139 1.00 80.19 87 VAL A C 1
ATOM 623 O O . VAL A 1 87 ? -15.633 27.360 4.097 1.00 80.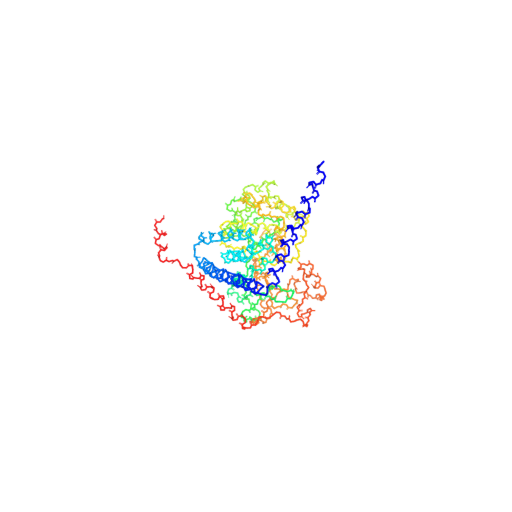19 87 VAL A O 1
ATOM 626 N N . ALA A 1 88 ? -17.507 26.963 2.913 1.00 80.44 88 ALA A N 1
ATOM 627 C CA . ALA A 1 88 ? -18.380 27.771 3.759 1.00 80.44 88 ALA A CA 1
ATOM 628 C C . ALA A 1 88 ? -18.412 27.263 5.211 1.00 80.44 88 ALA A C 1
ATOM 630 O O . ALA A 1 88 ? -18.291 28.058 6.144 1.00 80.44 88 ALA A O 1
ATOM 631 N N . GLN A 1 89 ? -18.500 25.946 5.420 1.00 86.75 89 GLN A N 1
ATOM 632 C CA . GLN A 1 89 ? -18.471 25.348 6.758 1.00 86.75 89 GLN A CA 1
ATOM 633 C C . GLN A 1 89 ? -17.113 25.551 7.446 1.00 86.75 89 GLN A C 1
ATOM 635 O O . GLN A 1 89 ? -17.069 25.915 8.620 1.00 86.75 89 GLN A O 1
ATOM 640 N N . MET A 1 90 ? -15.996 25.401 6.730 1.00 85.69 90 MET A N 1
ATOM 641 C CA . MET A 1 90 ? -14.664 25.661 7.295 1.00 85.69 90 MET A CA 1
ATOM 642 C C . MET A 1 90 ? -14.498 27.125 7.730 1.00 85.69 90 MET A C 1
ATOM 644 O O . MET A 1 90 ? -13.990 27.398 8.820 1.00 85.69 90 MET A O 1
ATOM 648 N N . GLN A 1 91 ? -14.973 28.074 6.920 1.00 83.50 91 GLN A N 1
ATOM 649 C CA . GLN A 1 91 ? -14.944 29.501 7.254 1.00 83.50 91 GLN A CA 1
ATOM 650 C C . GLN A 1 91 ? -15.852 29.831 8.446 1.00 83.50 91 GLN A C 1
ATOM 652 O O . GLN A 1 91 ? -15.409 30.484 9.394 1.00 83.50 91 GLN A O 1
ATOM 657 N N . ALA A 1 92 ? -17.088 29.327 8.450 1.00 82.44 92 ALA A N 1
ATOM 658 C CA . ALA A 1 92 ? -18.032 29.523 9.549 1.00 82.44 92 ALA A CA 1
ATOM 659 C C . ALA A 1 92 ? -17.514 28.926 10.870 1.00 82.44 92 ALA A C 1
ATOM 661 O O . ALA A 1 92 ? -17.622 29.556 11.925 1.00 82.44 92 ALA A O 1
ATOM 662 N N . GLY A 1 93 ? -16.873 27.754 10.815 1.00 86.69 93 GLY A N 1
ATOM 663 C CA . GLY A 1 93 ? -16.227 27.135 11.972 1.00 86.69 93 GLY A CA 1
ATOM 664 C C . GLY A 1 93 ? -15.088 27.986 12.533 1.00 86.69 93 GLY A C 1
ATOM 665 O O . GLY A 1 93 ? -15.001 28.174 13.750 1.00 86.69 93 GLY A O 1
ATOM 666 N N . GLN A 1 94 ? -14.265 28.577 11.664 1.00 83.00 94 GLN A N 1
ATOM 667 C CA . GLN A 1 94 ? -13.188 29.476 12.078 1.00 83.00 94 GLN A CA 1
ATOM 668 C C . GLN A 1 94 ? -13.721 30.779 12.695 1.00 83.00 94 GLN A C 1
ATOM 670 O O . GLN A 1 94 ? -13.178 31.275 13.686 1.00 83.00 94 GLN A O 1
ATOM 675 N N . GLU A 1 95 ? -14.803 31.337 12.153 1.00 84.75 95 GLU A N 1
ATOM 676 C CA . GLU A 1 95 ? -15.459 32.506 12.741 1.00 84.75 95 GLU A CA 1
ATOM 677 C C . GLU A 1 95 ? -16.071 32.215 14.114 1.00 84.75 95 GLU A C 1
ATOM 679 O O . GLU A 1 95 ? -15.956 33.043 15.023 1.00 84.75 95 GLU A O 1
ATOM 684 N N . ALA A 1 96 ? -16.724 31.062 14.275 1.00 84.25 96 ALA A N 1
ATOM 685 C CA . ALA A 1 96 ? -17.282 30.628 15.553 1.00 84.25 96 ALA A CA 1
ATOM 686 C C . ALA A 1 96 ? -16.175 30.463 16.605 1.00 84.25 96 ALA A C 1
ATOM 688 O O . ALA A 1 96 ? -16.325 30.926 17.739 1.00 84.25 96 ALA A O 1
ATOM 689 N N . LEU A 1 97 ? -15.020 29.924 16.201 1.00 84.25 97 LEU A N 1
ATOM 690 C CA . LEU A 1 97 ? -13.838 29.824 17.055 1.00 84.25 97 LEU A CA 1
ATOM 691 C C . LEU A 1 97 ? -13.346 31.201 17.521 1.00 84.25 97 LEU A C 1
ATOM 693 O O . LEU A 1 97 ? -13.117 31.402 18.713 1.00 84.25 97 LEU A O 1
ATOM 697 N N . ASN A 1 98 ? -13.266 32.177 16.611 1.00 84.06 98 ASN A N 1
ATOM 698 C CA . ASN A 1 98 ? -12.869 33.552 16.940 1.00 84.06 98 ASN A CA 1
ATOM 699 C C . ASN A 1 98 ? -13.854 34.240 17.905 1.00 84.06 98 ASN A C 1
ATOM 701 O O . ASN A 1 98 ? -13.456 35.098 18.694 1.00 84.06 98 ASN A O 1
ATOM 705 N N . LYS A 1 99 ? -15.139 33.866 17.854 1.00 84.50 99 LYS A N 1
ATOM 706 C CA . LYS A 1 99 ? -16.205 34.363 18.745 1.00 84.50 99 LYS A CA 1
ATOM 707 C C . LYS A 1 99 ? -16.259 33.616 20.089 1.00 84.50 99 LYS A C 1
ATOM 709 O O . LYS A 1 99 ? -17.016 34.022 20.970 1.00 84.50 99 LYS A O 1
ATOM 714 N N . GLY A 1 100 ? -15.465 32.557 20.266 1.00 83.12 100 GLY A N 1
ATOM 715 C CA . GLY A 1 100 ? -15.469 31.703 21.457 1.00 83.12 100 GLY A CA 1
ATOM 716 C C . GLY A 1 100 ? -16.652 30.728 21.532 1.00 83.12 100 GLY A C 1
ATOM 717 O O . GLY A 1 100 ? -16.902 30.160 22.595 1.00 83.12 100 GLY A O 1
ATOM 718 N N . ASP A 1 101 ? -17.384 30.531 20.432 1.00 85.50 101 ASP A N 1
ATOM 719 C CA . ASP A 1 101 ? -18.475 29.559 20.337 1.00 85.50 101 ASP A CA 1
ATOM 720 C C . ASP A 1 101 ? -17.933 28.182 19.934 1.00 85.50 101 ASP A C 1
ATOM 722 O O . ASP A 1 101 ? -17.820 27.838 18.756 1.00 85.50 101 ASP A O 1
ATOM 726 N N . LEU A 1 102 ? -17.576 27.387 20.944 1.00 83.88 102 LEU A N 1
ATOM 727 C CA . LEU A 1 102 ? -17.008 26.055 20.742 1.00 83.88 102 LEU A CA 1
ATOM 728 C C . LEU A 1 102 ? -18.023 25.051 20.169 1.00 83.88 102 LEU A C 1
ATOM 730 O O . LEU A 1 102 ? -17.623 24.157 19.427 1.00 83.88 102 LEU A O 1
ATOM 734 N N . ASP A 1 103 ? -19.319 25.174 20.479 1.00 83.69 103 ASP A N 1
ATOM 735 C CA . ASP A 1 103 ? -20.328 24.220 19.990 1.00 83.69 103 ASP A CA 1
ATOM 736 C C . ASP A 1 103 ? -20.704 24.490 18.528 1.00 83.69 103 ASP A C 1
ATOM 738 O O . ASP A 1 103 ? -20.774 23.548 17.728 1.00 83.69 103 ASP A O 1
ATOM 742 N N . GLY A 1 104 ? -20.858 25.765 18.156 1.00 81.44 104 GLY A N 1
ATOM 743 C CA . GLY A 1 104 ? -21.025 26.180 16.763 1.00 81.44 104 GLY A CA 1
ATOM 744 C C . GLY A 1 104 ? -19.807 25.812 15.918 1.00 81.44 104 GLY A C 1
ATOM 745 O O . GLY A 1 104 ? -19.945 25.211 14.853 1.00 81.44 104 GLY A O 1
ATOM 746 N N . CYS A 1 105 ? -18.600 26.053 16.439 1.00 84.25 105 CYS A N 1
ATOM 747 C CA . CYS A 1 105 ? -17.353 25.662 15.786 1.00 84.25 105 CYS A CA 1
ATOM 748 C C . CYS A 1 105 ? -17.267 24.145 15.536 1.00 84.25 105 CYS A C 1
ATOM 750 O O . CYS A 1 105 ? -17.024 23.715 14.407 1.00 84.25 105 CYS A O 1
ATOM 752 N N . ALA A 1 106 ? -17.547 23.327 16.558 1.00 84.44 106 ALA A N 1
ATOM 753 C CA . ALA A 1 106 ? -17.574 21.869 16.432 1.00 84.44 106 ALA A CA 1
ATOM 754 C C . ALA A 1 106 ? -18.603 21.381 15.402 1.00 84.44 106 ALA A C 1
ATOM 756 O O . ALA A 1 106 ? -18.353 20.404 14.702 1.00 84.44 106 ALA A O 1
ATOM 757 N N . THR A 1 107 ? -19.757 22.045 15.316 1.00 87.38 107 THR A N 1
ATOM 758 C CA . THR A 1 107 ? -20.827 21.697 14.369 1.00 87.38 107 THR A CA 1
ATOM 759 C C . THR A 1 107 ? -20.403 21.981 12.930 1.00 87.38 107 THR A C 1
ATOM 761 O O . THR A 1 107 ? -20.510 21.105 12.075 1.00 87.38 107 THR A O 1
ATOM 764 N N . HIS A 1 108 ? -19.846 23.163 12.669 1.00 87.12 108 HIS A N 1
ATOM 765 C CA . HIS A 1 108 ? -19.392 23.542 11.334 1.00 87.12 108 HIS A CA 1
ATOM 766 C C . HIS A 1 108 ? -18.244 22.660 10.830 1.00 87.12 108 HIS A C 1
ATOM 768 O O . HIS A 1 108 ? -18.304 22.147 9.713 1.00 87.12 108 HIS A O 1
ATOM 774 N N . PHE A 1 109 ? -17.236 22.386 11.661 1.00 87.81 109 PHE A N 1
ATOM 775 C CA . PHE A 1 109 ? -16.164 21.477 11.255 1.00 87.81 109 PHE A CA 1
ATOM 776 C C . PHE A 1 109 ? -16.649 20.029 11.073 1.00 87.81 109 PHE A C 1
ATOM 778 O O . PHE A 1 109 ? -16.209 19.361 10.141 1.00 87.81 109 PHE A O 1
ATOM 785 N N . ALA A 1 110 ? -17.600 19.546 11.881 1.00 83.62 110 ALA A N 1
ATOM 786 C CA . ALA A 1 110 ? -18.192 18.219 11.689 1.00 83.62 110 ALA A CA 1
ATOM 787 C C . ALA A 1 110 ? -18.953 18.105 10.353 1.00 83.62 110 ALA A C 1
ATOM 789 O O . ALA A 1 110 ? -18.838 17.091 9.659 1.00 83.62 110 ALA A O 1
ATOM 790 N N . ASN A 1 111 ? -19.688 19.149 9.963 1.00 84.31 111 ASN A N 1
ATOM 791 C CA . ASN A 1 111 ? -20.380 19.207 8.674 1.00 84.31 111 ASN A CA 1
ATOM 792 C C . ASN A 1 111 ? -19.390 19.240 7.502 1.00 84.31 111 ASN A C 1
ATOM 794 O O . ASN A 1 111 ? -19.592 18.524 6.524 1.00 84.31 111 ASN A O 1
ATOM 798 N N . ALA A 1 112 ? -18.296 20.001 7.619 1.00 83.19 112 ALA A N 1
ATOM 799 C CA . ALA A 1 112 ? -17.225 20.020 6.622 1.00 83.19 112 ALA A CA 1
ATOM 800 C C . ALA A 1 112 ? -16.597 18.626 6.434 1.00 83.19 112 ALA A C 1
ATOM 802 O O . ALA A 1 112 ? -16.447 18.156 5.309 1.00 83.19 112 ALA A O 1
ATOM 803 N N . VAL A 1 113 ? -16.296 17.920 7.529 1.00 81.62 113 VAL A N 1
ATOM 804 C CA . VAL A 1 113 ? -1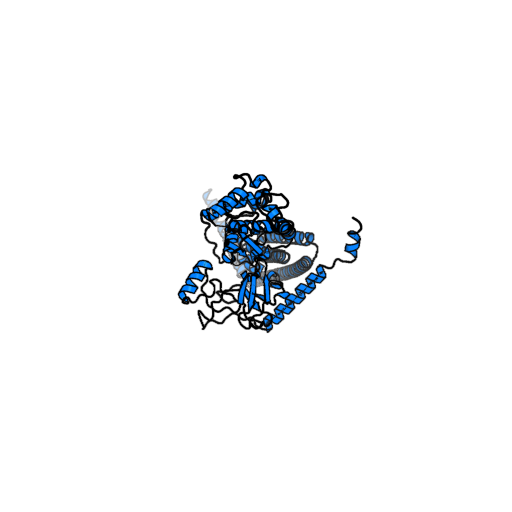5.789 16.538 7.469 1.00 81.62 113 VAL A CA 1
ATOM 805 C C . VAL A 1 113 ? -16.819 15.608 6.814 1.00 81.62 113 VAL A C 1
ATOM 807 O O . VAL A 1 113 ? -16.453 14.772 5.994 1.00 81.62 113 VAL A O 1
ATOM 810 N N . THR A 1 114 ? -18.107 15.785 7.115 1.00 81.38 114 THR A N 1
ATOM 811 C CA . THR A 1 114 ? -19.206 14.954 6.586 1.00 81.38 114 THR A CA 1
ATOM 812 C C . THR A 1 114 ? -19.328 14.981 5.069 1.00 81.38 114 THR A C 1
ATOM 814 O O . THR A 1 114 ? -19.587 13.944 4.463 1.00 81.38 114 THR A O 1
ATOM 817 N N . VAL A 1 115 ? -19.120 16.142 4.455 1.00 79.88 115 VAL A N 1
ATOM 818 C CA . VAL A 1 115 ? -19.233 16.302 2.997 1.00 79.88 115 VAL A CA 1
ATOM 819 C C . VAL A 1 115 ? -17.919 16.056 2.254 1.00 79.88 115 VAL A C 1
ATOM 821 O O . VAL A 1 115 ? -17.885 16.111 1.028 1.00 79.88 115 VAL A O 1
ATOM 824 N N . SER A 1 116 ? -16.823 15.831 2.977 1.00 70.88 116 SER A N 1
ATOM 825 C CA . SER A 1 116 ? -15.506 15.688 2.366 1.00 70.88 116 SER A CA 1
ATOM 826 C C . SER A 1 116 ? -15.302 14.320 1.716 1.00 70.88 116 SER A C 1
ATOM 828 O O . SER A 1 116 ? -15.787 13.303 2.208 1.00 70.88 116 SER A O 1
ATOM 830 N N . GLU A 1 117 ? -14.523 14.284 0.631 1.00 66.75 117 GLU A N 1
ATOM 831 C CA . GLU A 1 117 ? -14.119 13.025 -0.010 1.00 66.75 117 GLU A CA 1
ATOM 832 C C . GLU A 1 117 ? -13.114 12.232 0.861 1.00 66.75 117 GLU A C 1
ATOM 834 O O . GLU A 1 117 ? -13.047 11.008 0.766 1.00 66.75 117 GLU A O 1
ATOM 839 N N . THR A 1 118 ? -12.375 12.907 1.755 1.00 64.56 118 THR A N 1
ATOM 840 C CA . THR A 1 118 ? -11.325 12.324 2.617 1.00 64.56 118 THR A CA 1
ATOM 841 C C . THR A 1 118 ? -11.497 12.713 4.100 1.00 64.56 118 THR A C 1
ATOM 843 O O . THR A 1 118 ? -10.673 13.447 4.660 1.00 64.56 118 THR A O 1
ATOM 846 N N . PRO A 1 119 ? -12.550 12.229 4.785 1.00 71.25 119 PRO A N 1
ATOM 847 C CA . PRO A 1 119 ? -12.901 12.671 6.139 1.00 71.25 119 PRO A CA 1
ATOM 848 C C . PRO A 1 119 ? -11.801 12.419 7.178 1.00 71.25 119 PRO A C 1
ATOM 850 O O . PRO A 1 119 ? -11.605 13.229 8.083 1.00 71.25 119 PRO A O 1
ATOM 853 N N . ILE A 1 120 ? -11.039 11.331 7.034 1.00 68.19 120 ILE A N 1
ATOM 854 C CA . ILE A 1 120 ? -9.947 10.974 7.952 1.00 68.19 120 ILE A CA 1
ATOM 855 C C . ILE A 1 120 ? -8.794 11.987 7.870 1.00 68.19 120 ILE A C 1
ATOM 857 O O . ILE A 1 120 ? -8.303 12.429 8.908 1.00 68.19 120 ILE A O 1
ATOM 861 N N . ASP A 1 121 ? -8.393 12.407 6.670 1.00 68.06 121 ASP A N 1
ATOM 862 C CA . ASP A 1 121 ? -7.277 13.347 6.490 1.00 68.06 121 ASP A CA 1
ATOM 863 C C . ASP A 1 121 ? -7.608 14.725 7.074 1.00 68.06 121 ASP A C 1
ATOM 865 O O . ASP A 1 121 ? -6.788 15.347 7.759 1.00 68.06 121 ASP A O 1
ATOM 869 N N . ILE A 1 122 ? -8.853 15.171 6.889 1.00 76.06 122 ILE A N 1
ATOM 870 C CA . ILE A 1 122 ? -9.347 16.424 7.468 1.00 76.06 122 ILE A CA 1
ATOM 871 C C . ILE A 1 122 ? -9.379 16.338 8.993 1.00 76.06 122 ILE A C 1
ATOM 873 O O . ILE A 1 122 ? -8.977 17.285 9.670 1.00 76.06 122 ILE A O 1
ATOM 877 N N . LEU A 1 123 ? -9.787 15.198 9.558 1.00 71.56 123 LEU A N 1
ATOM 878 C CA . LEU A 1 123 ? -9.722 14.982 11.002 1.00 71.56 123 LEU A CA 1
ATOM 879 C C . LEU A 1 123 ? -8.293 15.048 11.539 1.00 71.56 123 LEU A C 1
ATOM 881 O O . LEU A 1 123 ? -8.075 15.653 12.588 1.00 71.56 123 LEU A O 1
ATOM 885 N N . VAL A 1 124 ? -7.319 14.455 10.845 1.00 65.75 124 VAL A N 1
ATOM 886 C CA . VAL A 1 124 ? -5.906 14.522 11.249 1.00 65.75 124 VAL A CA 1
ATOM 887 C C . VAL A 1 124 ? -5.424 15.972 11.268 1.00 65.75 124 VAL A C 1
ATOM 889 O O . VAL A 1 124 ? -4.832 16.402 12.261 1.00 65.75 124 VAL A O 1
ATOM 892 N N . TYR A 1 125 ? -5.734 16.744 10.225 1.00 73.81 125 TYR A N 1
ATOM 893 C CA . TYR A 1 125 ? -5.398 18.167 10.155 1.00 73.81 125 TYR A CA 1
ATOM 894 C C . TYR A 1 125 ? -6.058 18.983 11.278 1.00 73.81 125 TYR A C 1
ATOM 896 O O . TYR A 1 125 ? -5.393 19.748 11.983 1.00 73.81 125 TYR A O 1
ATOM 904 N N . LEU A 1 126 ? -7.363 18.800 11.491 1.00 76.50 126 LEU A N 1
ATOM 905 C CA . LEU A 1 126 ? -8.113 19.520 12.520 1.00 76.50 126 LEU A CA 1
ATOM 906 C C . LEU A 1 126 ? -7.612 19.179 13.923 1.00 76.50 126 LEU A C 1
ATOM 908 O O . LEU A 1 126 ? -7.460 20.086 14.736 1.00 76.50 126 LEU A O 1
ATOM 912 N N . LYS A 1 127 ? -7.257 17.917 14.194 1.00 66.62 127 LYS A N 1
ATOM 913 C CA . LYS A 1 127 ? -6.661 17.491 15.472 1.00 66.62 127 LYS A CA 1
ATOM 914 C C . LYS A 1 127 ? -5.385 18.261 15.820 1.00 66.62 127 LYS A C 1
ATOM 916 O O . LYS A 1 127 ? -5.109 18.475 16.995 1.00 66.62 127 LYS A O 1
ATOM 921 N N . GLN A 1 128 ? -4.604 18.648 14.812 1.00 67.00 128 GLN A N 1
ATOM 922 C CA . GLN A 1 128 ? -3.375 19.429 14.987 1.00 67.00 128 GLN A CA 1
ATOM 923 C C . GLN A 1 128 ? -3.637 20.937 15.074 1.00 67.00 128 GLN A C 1
ATOM 925 O O . GLN A 1 128 ? -2.836 21.665 15.657 1.00 67.00 128 GLN A O 1
ATOM 930 N N . SER A 1 129 ? -4.744 21.401 14.493 1.00 76.69 129 SER A N 1
ATOM 931 C CA . SER A 1 129 ? -5.027 22.825 14.293 1.00 76.69 129 SER A CA 1
ATOM 932 C C . SER A 1 129 ? -5.955 23.426 15.354 1.00 76.69 129 SER A C 1
ATOM 934 O O . SER A 1 129 ? -6.021 24.649 15.472 1.00 76.69 129 SER A O 1
ATOM 936 N N . ILE A 1 130 ? -6.673 22.601 16.128 1.00 83.12 130 ILE A N 1
ATOM 937 C CA . ILE A 1 130 ? -7.662 23.057 17.118 1.00 83.12 130 ILE A CA 1
ATOM 938 C C . ILE A 1 130 ? -7.446 22.415 18.503 1.00 83.12 130 ILE A C 1
ATOM 940 O O . ILE A 1 130 ? -6.869 21.332 18.594 1.00 83.12 130 ILE A O 1
ATOM 944 N N . PRO A 1 131 ? -7.920 23.039 19.602 1.00 83.00 131 PRO A N 1
ATOM 945 C CA . PRO A 1 131 ? -7.815 22.467 20.947 1.00 83.00 131 PRO A CA 1
ATOM 946 C C . PRO A 1 131 ? -8.478 21.085 21.088 1.00 83.00 131 PRO A C 1
ATOM 948 O O . PRO A 1 131 ? -9.542 20.834 20.522 1.00 83.00 131 PRO A O 1
ATOM 951 N N . GLU A 1 132 ? -7.903 20.208 21.917 1.00 72.44 132 GLU A N 1
ATOM 952 C CA . GLU A 1 132 ? -8.356 18.815 22.101 1.00 72.44 132 GLU A CA 1
ATOM 953 C C . GLU A 1 132 ? -9.819 18.694 22.568 1.00 72.44 132 GLU A C 1
ATOM 955 O O . GLU A 1 132 ? -10.555 17.809 22.120 1.00 72.44 132 GLU A O 1
ATOM 960 N N . GLU A 1 133 ? -10.271 19.609 23.430 1.00 81.06 133 GLU A N 1
ATOM 961 C CA . GLU A 1 133 ? -11.660 19.657 23.907 1.00 81.06 133 GLU A CA 1
ATOM 962 C C . GLU A 1 133 ? -12.649 19.925 22.763 1.00 81.06 133 GLU A C 1
ATOM 964 O O . GLU A 1 133 ? -13.710 19.300 22.689 1.00 81.06 133 GLU A O 1
ATOM 969 N N . LEU A 1 134 ? -12.274 20.810 21.836 1.00 82.44 134 LEU A N 1
ATOM 970 C CA . LEU A 1 134 ? -13.071 21.152 20.663 1.00 82.44 134 LEU A CA 1
ATOM 971 C C . LEU A 1 134 ? -13.065 20.012 19.638 1.00 82.44 134 LEU A C 1
ATOM 973 O O . LEU A 1 134 ? -14.120 19.643 19.122 1.00 82.44 134 LEU A O 1
ATOM 977 N N . PHE A 1 135 ? -11.903 19.401 19.401 1.00 75.38 135 PHE A N 1
ATOM 978 C CA . PHE A 1 135 ? -11.782 18.229 18.534 1.00 75.38 135 PHE A CA 1
ATOM 979 C C . PHE A 1 135 ? -12.662 17.071 19.025 1.00 75.38 135 PHE A C 1
ATOM 981 O O . PHE A 1 135 ? -13.419 16.480 18.255 1.00 75.38 135 PHE A O 1
ATOM 988 N N . SER A 1 136 ? -12.642 16.803 20.331 1.00 70.81 136 SER A N 1
ATOM 989 C CA . SER A 1 136 ? -13.476 15.770 20.953 1.00 70.81 136 SER A CA 1
ATOM 990 C C . SER A 1 136 ? -14.976 16.057 20.818 1.00 70.81 136 SER A C 1
ATOM 992 O O . SER A 1 136 ? -15.773 15.128 20.674 1.00 70.81 136 SER A O 1
ATOM 994 N N . LEU A 1 137 ? -15.382 17.330 20.878 1.00 81.19 137 LEU A N 1
ATOM 995 C CA . LEU A 1 137 ? -16.773 17.744 20.683 1.00 81.19 137 LEU A CA 1
ATOM 996 C C . LEU A 1 137 ? -17.215 17.590 19.222 1.00 81.19 137 LEU A C 1
ATOM 998 O O . LEU A 1 137 ? -18.316 17.106 18.971 1.00 81.19 137 LEU A O 1
ATOM 1002 N N . MET A 1 138 ? -16.350 17.951 18.274 1.00 87.25 138 MET A N 1
ATOM 1003 C CA . MET A 1 138 ? -16.583 17.795 16.838 1.00 87.25 138 MET A CA 1
ATOM 1004 C C . MET A 1 138 ? -16.759 16.324 16.456 1.00 87.25 138 MET A C 1
ATOM 1006 O O . MET A 1 138 ? -17.761 15.976 15.840 1.00 87.25 138 MET A O 1
ATOM 1010 N N . VAL A 1 139 ? -15.845 15.440 16.875 1.00 77.50 139 VAL A N 1
ATOM 1011 C CA . VAL A 1 139 ? -15.919 14.003 16.548 1.00 77.50 139 VAL A CA 1
ATOM 1012 C C . VAL A 1 139 ? -17.227 13.374 17.038 1.00 77.50 139 VAL A C 1
ATOM 1014 O O . VAL A 1 139 ? -17.810 12.557 16.335 1.00 77.50 139 VAL A O 1
ATOM 1017 N N . LYS A 1 140 ? -17.751 13.799 18.196 1.00 79.50 140 LYS A N 1
ATOM 1018 C CA . LYS A 1 140 ? -19.057 13.340 18.709 1.00 79.50 140 LYS A CA 1
ATOM 1019 C C . LYS A 1 140 ? -20.251 13.758 17.844 1.00 79.50 140 LYS A C 1
ATOM 1021 O O . LYS A 1 140 ? -21.315 13.159 17.979 1.00 79.50 140 LYS A O 1
ATOM 1026 N N . LYS A 1 141 ? -20.109 14.807 17.029 1.00 82.81 141 LYS A N 1
ATOM 1027 C CA . LYS A 1 141 ? -21.168 15.336 16.155 1.00 82.81 141 LYS A CA 1
ATOM 1028 C C . LYS A 1 141 ? -21.141 14.722 14.752 1.00 82.81 141 LYS A C 1
ATOM 1030 O O . LYS A 1 141 ? -22.147 14.817 14.054 1.00 82.81 141 LYS A O 1
ATOM 1035 N N . ILE A 1 142 ? -20.034 14.093 14.356 1.00 78.50 142 ILE A N 1
ATOM 1036 C CA . ILE A 1 142 ? -19.909 13.420 13.060 1.00 78.50 142 ILE A CA 1
ATOM 1037 C C . ILE A 1 142 ? -20.643 12.079 13.116 1.00 78.50 142 ILE A C 1
ATOM 1039 O O . ILE A 1 142 ? -20.572 11.359 14.113 1.00 78.50 142 ILE A O 1
ATOM 1043 N N . ASP A 1 143 ? -21.353 11.742 12.041 1.00 71.75 143 ASP A N 1
ATOM 1044 C CA . ASP A 1 143 ? -21.957 10.421 11.907 1.00 71.75 143 ASP A CA 1
ATOM 1045 C C . ASP A 1 143 ? -20.853 9.342 11.887 1.00 71.75 143 ASP A C 1
ATOM 1047 O O . ASP A 1 143 ? -19.931 9.429 11.071 1.00 71.75 143 ASP A O 1
ATOM 1051 N N . PRO A 1 144 ? -20.913 8.305 12.741 1.00 65.00 144 PRO A N 1
ATOM 1052 C CA . PRO A 1 144 ? -19.962 7.197 12.689 1.00 65.00 144 PRO A CA 1
ATOM 1053 C C . PRO A 1 144 ? -19.830 6.553 11.300 1.00 65.00 144 PRO A C 1
ATOM 1055 O O . PRO A 1 144 ? -18.783 5.991 10.989 1.00 65.00 144 PRO A O 1
ATOM 1058 N N . GLU A 1 145 ? -20.859 6.632 10.452 1.00 65.50 145 GLU A N 1
ATOM 1059 C CA . GLU A 1 145 ? -20.837 6.125 9.079 1.00 65.50 145 GLU A CA 1
ATOM 1060 C C . GLU A 1 145 ? -20.023 6.995 8.109 1.00 65.50 145 GLU A C 1
ATOM 1062 O O . GLU A 1 145 ? -19.482 6.475 7.137 1.00 65.50 145 GLU A O 1
ATOM 1067 N N . VAL A 1 146 ? -19.858 8.289 8.392 1.00 64.56 146 VAL A N 1
ATOM 1068 C CA . VAL A 1 146 ? -18.932 9.179 7.661 1.00 64.56 146 VAL A CA 1
ATOM 1069 C C . VAL A 1 146 ? -17.485 8.826 7.989 1.00 64.56 146 VAL A C 1
ATOM 1071 O O . VAL A 1 146 ? -16.617 8.866 7.124 1.00 64.56 146 VAL A O 1
ATOM 1074 N N . LEU A 1 147 ? -17.228 8.474 9.249 1.00 59.97 147 LEU A N 1
ATOM 1075 C CA . LEU A 1 147 ? -15.904 8.061 9.721 1.00 59.97 147 LEU A CA 1
ATOM 1076 C C . LEU A 1 147 ? -15.570 6.619 9.347 1.00 59.97 147 LEU A C 1
ATOM 1078 O O . LEU A 1 147 ? -14.431 6.184 9.523 1.00 59.97 147 LEU A O 1
ATOM 1082 N N . ARG A 1 148 ? -16.566 5.868 8.866 1.00 65.56 148 ARG A N 1
ATOM 1083 C CA . ARG A 1 148 ? -16.374 4.513 8.381 1.00 65.56 148 ARG A CA 1
ATOM 1084 C C . ARG A 1 148 ? -15.531 4.581 7.119 1.00 65.56 148 ARG A C 1
ATOM 1086 O O . ARG A 1 148 ? -15.937 5.158 6.114 1.00 65.56 148 ARG A O 1
ATOM 1093 N N . ASP A 1 149 ? -14.377 3.942 7.178 1.00 66.75 149 ASP A N 1
ATOM 1094 C CA . ASP A 1 149 ? -13.543 3.751 6.009 1.00 66.75 149 ASP A CA 1
ATOM 1095 C C . ASP A 1 149 ? -14.254 2.832 5.000 1.00 66.75 149 ASP A C 1
ATOM 1097 O O . ASP A 1 149 ? -14.355 1.617 5.189 1.00 66.75 149 ASP A O 1
ATOM 1101 N N . LYS A 1 150 ? -14.790 3.442 3.938 1.00 72.19 150 LYS A N 1
ATOM 1102 C CA . LYS A 1 150 ? -15.521 2.752 2.864 1.00 72.19 150 LYS A CA 1
ATOM 1103 C C . LYS A 1 150 ? -14.594 1.980 1.928 1.00 72.19 150 LYS A C 1
ATOM 1105 O O . LYS A 1 150 ? -15.075 1.228 1.084 1.00 72.19 150 LYS A O 1
ATOM 1110 N N . TYR A 1 151 ? -13.274 2.131 2.059 1.00 77.12 151 TYR A N 1
ATOM 1111 C CA . TYR A 1 151 ? -12.305 1.392 1.254 1.00 77.12 151 TYR A CA 1
ATOM 1112 C C . TYR A 1 151 ? -12.527 -0.127 1.351 1.00 77.12 151 TYR A C 1
ATOM 1114 O O . TYR A 1 151 ? -12.604 -0.825 0.337 1.00 77.12 151 TYR A O 1
ATOM 1122 N N . PHE A 1 152 ? -12.730 -0.635 2.570 1.00 82.94 152 PHE A N 1
ATOM 1123 C CA . PHE A 1 152 ? -12.956 -2.061 2.819 1.00 82.94 152 PHE A CA 1
ATOM 1124 C C . PHE A 1 152 ? -14.363 -2.550 2.467 1.00 82.94 152 PHE A C 1
ATOM 1126 O O . PHE A 1 152 ? -14.621 -3.752 2.537 1.00 82.94 152 PHE A O 1
ATOM 1133 N N . ASP A 1 153 ? -15.277 -1.667 2.054 1.00 81.56 153 ASP A N 1
ATOM 1134 C CA . ASP A 1 153 ? -16.600 -2.108 1.615 1.00 81.56 153 ASP A CA 1
ATOM 1135 C C . ASP A 1 153 ? -16.493 -2.963 0.357 1.00 81.56 153 ASP A C 1
ATOM 1137 O O . ASP A 1 153 ? -17.154 -3.996 0.300 1.00 81.56 153 ASP A O 1
ATOM 1141 N N . ASN A 1 154 ? -15.605 -2.598 -0.573 1.00 78.25 154 ASN A N 1
ATOM 1142 C CA . ASN A 1 154 ? -15.419 -3.301 -1.844 1.00 78.25 154 ASN A CA 1
ATOM 1143 C C . ASN A 1 154 ? -14.055 -3.979 -2.003 1.00 78.25 154 ASN A C 1
ATOM 1145 O O . ASN A 1 154 ? -13.896 -4.784 -2.918 1.00 78.25 154 ASN A O 1
ATOM 1149 N N . PHE A 1 155 ? -13.075 -3.694 -1.147 1.00 84.94 155 PHE A N 1
ATOM 1150 C CA . PHE A 1 155 ? -11.760 -4.330 -1.204 1.00 84.94 155 PHE A CA 1
ATOM 1151 C C . PHE A 1 155 ? -11.759 -5.722 -0.526 1.00 84.94 155 PHE A C 1
ATOM 1153 O O . PHE A 1 155 ? -12.306 -5.856 0.571 1.00 84.94 155 PHE A O 1
ATOM 1160 N N . PRO A 1 156 ? -11.114 -6.768 -1.093 1.00 87.38 156 PRO A N 1
ATOM 1161 C CA . PRO A 1 156 ? -10.336 -6.808 -2.343 1.00 87.38 156 PRO A CA 1
ATOM 1162 C C . PRO A 1 156 ? -11.165 -7.115 -3.608 1.00 87.38 156 PRO A C 1
ATOM 1164 O O . PRO A 1 156 ? -10.596 -7.288 -4.682 1.00 87.38 156 PRO A O 1
ATOM 1167 N N . GLY A 1 157 ? -12.488 -7.205 -3.485 1.00 84.00 157 GLY A N 1
ATOM 1168 C CA . GLY A 1 157 ? -13.427 -7.511 -4.566 1.00 84.00 157 GLY A CA 1
ATOM 1169 C C . GLY A 1 157 ? -14.375 -8.644 -4.176 1.00 84.00 157 GLY A C 1
ATOM 1170 O O . GLY A 1 157 ? -13.969 -9.603 -3.515 1.00 84.00 157 GLY A O 1
ATOM 1171 N N . GLU A 1 158 ? -15.644 -8.552 -4.585 1.00 80.81 158 GLU A N 1
ATOM 1172 C CA . GLU A 1 158 ? -16.678 -9.559 -4.278 1.00 80.81 158 GLU A CA 1
ATOM 1173 C C . GLU A 1 158 ? -16.345 -10.954 -4.845 1.00 80.81 158 GLU A C 1
ATOM 1175 O O . GLU A 1 158 ? -16.709 -11.980 -4.267 1.00 80.81 158 GLU A O 1
ATOM 1180 N N . ASP A 1 159 ? -15.627 -11.007 -5.965 1.00 85.12 159 ASP A N 1
ATOM 1181 C CA . ASP A 1 159 ? -15.257 -12.229 -6.682 1.00 85.12 159 ASP A CA 1
ATOM 1182 C C . ASP A 1 159 ? -14.206 -13.070 -5.944 1.00 85.12 159 ASP A C 1
ATOM 1184 O O . ASP A 1 159 ? -14.163 -14.295 -6.095 1.00 85.12 159 ASP A O 1
ATOM 1188 N N . THR A 1 160 ? -13.405 -12.433 -5.090 1.00 88.44 160 THR A N 1
ATOM 1189 C CA . THR A 1 160 ? -12.338 -13.095 -4.327 1.00 88.44 160 THR A CA 1
ATOM 1190 C C . THR A 1 160 ? -12.872 -14.059 -3.264 1.00 88.44 160 THR A C 1
ATOM 1192 O O . THR A 1 160 ? -12.193 -15.014 -2.882 1.00 88.44 160 THR A O 1
ATOM 1195 N N . GLY A 1 161 ? -14.094 -13.830 -2.770 1.00 92.75 161 GLY A N 1
ATOM 1196 C CA . GLY A 1 161 ? -14.615 -14.520 -1.591 1.00 92.75 161 GLY A CA 1
ATOM 1197 C C . GLY A 1 161 ? -13.860 -14.178 -0.299 1.00 92.75 161 GLY A C 1
ATOM 1198 O O . GLY A 1 161 ? -13.852 -14.986 0.634 1.00 92.75 161 GLY A O 1
ATOM 1199 N N . LEU A 1 162 ? -13.225 -13.008 -0.250 1.00 94.69 162 LEU A N 1
ATOM 1200 C CA . LEU A 1 162 ? -12.488 -12.493 0.897 1.00 94.69 162 LEU A CA 1
ATOM 1201 C C . LEU A 1 162 ? -13.017 -11.118 1.302 1.00 94.69 162 LEU A C 1
ATOM 1203 O O . LEU A 1 162 ? -13.598 -10.402 0.488 1.00 94.69 162 LEU A O 1
ATOM 1207 N N . ARG A 1 163 ? -12.777 -10.738 2.556 1.00 93.00 163 ARG A N 1
ATOM 1208 C CA . ARG A 1 163 ? -13.091 -9.404 3.071 1.00 93.00 163 ARG A CA 1
ATOM 1209 C C . ARG A 1 163 ? -12.127 -9.002 4.174 1.00 93.00 163 ARG A C 1
ATOM 1211 O O . ARG A 1 163 ? -11.731 -9.843 4.978 1.00 93.00 163 ARG A O 1
ATOM 1218 N N . VAL A 1 164 ? -11.782 -7.721 4.234 1.00 91.50 164 VAL A N 1
ATOM 1219 C CA . VAL A 1 164 ? -10.991 -7.165 5.334 1.00 91.50 164 VAL A CA 1
ATOM 1220 C C . VAL A 1 164 ? -11.923 -6.596 6.397 1.00 91.50 164 VAL A C 1
ATOM 1222 O O . VAL A 1 164 ? -12.842 -5.849 6.077 1.00 91.50 164 VAL A O 1
ATOM 1225 N N . GLU A 1 165 ? -11.670 -6.926 7.659 1.00 88.06 165 GLU A N 1
ATOM 1226 C CA . GLU A 1 165 ? -12.326 -6.286 8.801 1.00 88.06 165 GLU A CA 1
ATOM 1227 C C . GLU A 1 165 ? -11.280 -5.923 9.872 1.00 88.06 165 GLU A C 1
ATOM 1229 O O . GLU A 1 165 ? -10.297 -6.661 10.057 1.00 88.06 165 GLU A O 1
ATOM 1234 N N . PRO A 1 166 ? -11.465 -4.798 10.586 1.00 83.06 166 PRO A N 1
ATOM 1235 C CA . PRO A 1 166 ? -10.642 -4.462 11.737 1.00 83.06 166 PRO A CA 1
ATOM 1236 C C . PRO A 1 166 ? -10.862 -5.472 12.870 1.00 83.06 166 PRO A C 1
ATOM 1238 O O . PRO A 1 166 ? -11.914 -6.107 12.977 1.00 83.06 166 PRO A O 1
ATOM 1241 N N . THR A 1 167 ? -9.869 -5.626 13.743 1.00 76.94 167 THR A N 1
ATOM 1242 C CA . THR A 1 167 ? -9.966 -6.488 14.924 1.00 76.94 167 THR A CA 1
ATOM 1243 C C . THR A 1 167 ? -9.505 -5.764 16.184 1.00 76.94 167 THR A C 1
ATOM 1245 O O . THR A 1 167 ? -8.559 -4.982 16.163 1.00 76.94 167 THR A O 1
ATOM 1248 N N . ASP A 1 168 ? -10.145 -6.078 17.311 1.00 70.19 168 ASP A N 1
ATOM 1249 C CA . ASP A 1 168 ? -9.749 -5.580 18.636 1.00 70.19 168 ASP A CA 1
ATOM 1250 C C . ASP A 1 168 ? -8.510 -6.310 19.194 1.00 70.19 168 ASP A C 1
ATOM 1252 O O . ASP A 1 168 ? -8.030 -6.036 20.299 1.00 70.19 168 ASP A O 1
ATOM 1256 N N . ILE A 1 169 ? -7.983 -7.289 18.455 1.00 70.81 169 ILE A N 1
ATOM 1257 C CA . ILE A 1 169 ? -6.828 -8.076 18.870 1.00 70.81 169 ILE A CA 1
ATOM 1258 C C . ILE A 1 169 ? -5.582 -7.193 18.816 1.00 70.81 169 ILE A C 1
ATOM 1260 O O . ILE A 1 169 ? -5.050 -6.913 17.755 1.00 70.81 169 ILE A O 1
ATOM 1264 N N . LYS A 1 170 ? -5.059 -6.824 19.990 1.00 65.88 170 LYS A N 1
ATOM 1265 C CA . LYS A 1 170 ? -3.959 -5.857 20.196 1.00 65.88 170 LYS A CA 1
ATOM 1266 C C . LYS A 1 170 ? -2.763 -5.937 19.224 1.00 65.88 170 LYS A C 1
ATOM 1268 O O . LYS A 1 170 ? -2.085 -4.936 19.028 1.00 65.88 170 LYS A O 1
ATOM 1273 N N . TYR A 1 171 ? -2.449 -7.111 18.679 1.00 68.00 171 TYR A N 1
ATOM 1274 C CA . TYR A 1 171 ? -1.294 -7.345 17.801 1.00 68.00 171 TYR A CA 1
ATOM 1275 C C . TYR A 1 171 ? -1.652 -7.519 16.311 1.00 68.00 171 TYR A C 1
ATOM 1277 O O . TYR A 1 171 ? -0.770 -7.847 15.518 1.00 68.00 171 TYR A O 1
ATOM 1285 N N . LYS A 1 172 ? -2.918 -7.331 15.922 1.00 75.06 172 LYS A N 1
ATOM 1286 C CA . LYS A 1 172 ? -3.395 -7.323 14.533 1.00 75.06 172 LYS A CA 1
ATOM 1287 C C . LYS A 1 172 ? -4.330 -6.126 14.362 1.00 75.06 172 LYS A C 1
ATOM 1289 O O . LYS A 1 172 ? -5.242 -5.963 15.150 1.00 75.06 172 LYS A O 1
ATOM 1294 N N . GLN A 1 173 ? -4.102 -5.276 13.366 1.00 74.56 173 GLN A N 1
ATOM 1295 C CA . GLN A 1 173 ? -5.008 -4.149 13.102 1.00 74.56 173 GLN A CA 1
ATOM 1296 C C . GLN A 1 173 ? -6.178 -4.613 12.232 1.00 74.56 173 GLN A C 1
ATOM 1298 O O . GLN A 1 173 ? -7.301 -4.755 12.702 1.00 74.56 173 GLN A O 1
ATOM 1303 N N . ASN A 1 174 ? -5.877 -4.934 10.975 1.00 87.56 174 ASN A N 1
ATOM 1304 C CA . ASN A 1 174 ? -6.824 -5.470 10.007 1.00 87.56 174 ASN A CA 1
ATOM 1305 C C . ASN A 1 174 ? -6.543 -6.955 9.771 1.00 87.56 174 ASN A C 1
ATOM 1307 O O . ASN A 1 174 ? -5.389 -7.396 9.803 1.00 87.56 174 ASN A O 1
ATOM 1311 N N . CYS A 1 175 ? -7.598 -7.729 9.540 1.00 90.81 175 CYS A N 1
ATOM 1312 C CA . CYS A 1 175 ? -7.512 -9.142 9.192 1.00 90.81 175 CYS A CA 1
ATOM 1313 C C . CYS A 1 175 ? -8.328 -9.413 7.929 1.00 90.81 175 CYS A C 1
ATOM 1315 O O . CYS A 1 175 ? -9.446 -8.922 7.788 1.00 90.81 175 CYS A O 1
ATOM 1317 N N . MET A 1 176 ? -7.777 -10.225 7.030 1.00 94.50 176 MET A N 1
ATOM 1318 C CA . MET A 1 176 ? -8.513 -10.763 5.891 1.00 94.50 176 MET A CA 1
ATOM 1319 C C . MET A 1 176 ? -9.248 -12.040 6.318 1.00 94.50 176 MET A C 1
ATOM 1321 O O . MET A 1 176 ? -8.632 -12.961 6.858 1.00 94.50 176 MET A O 1
ATOM 1325 N N . PHE A 1 177 ? -10.546 -12.117 6.046 1.00 95.62 177 PHE A N 1
ATOM 1326 C CA . PHE A 1 177 ? -11.418 -13.243 6.371 1.00 95.62 177 PHE A CA 1
ATOM 1327 C C . PHE A 1 177 ? -12.009 -13.871 5.110 1.00 95.62 177 PHE A C 1
ATOM 1329 O O . PHE A 1 177 ? -12.298 -13.180 4.132 1.00 95.62 177 PHE A O 1
ATOM 1336 N N . ALA A 1 178 ? -12.225 -15.184 5.146 1.00 96.81 178 ALA A N 1
ATOM 1337 C CA . ALA A 1 178 ? -12.996 -15.884 4.128 1.00 96.81 178 ALA A CA 1
ATOM 1338 C C . ALA A 1 178 ? -14.495 -15.596 4.307 1.00 96.81 178 ALA A C 1
ATOM 1340 O O . ALA A 1 178 ? -15.023 -15.722 5.410 1.00 96.81 178 ALA A O 1
ATOM 1341 N N . VAL A 1 179 ? -15.207 -15.255 3.231 1.00 95.31 179 VAL A N 1
ATOM 1342 C CA . VAL A 1 179 ? -16.672 -15.031 3.278 1.00 95.31 179 VAL A CA 1
ATOM 1343 C C . VAL A 1 179 ? -17.474 -16.266 2.858 1.00 95.31 179 VAL A C 1
ATOM 1345 O O . VAL A 1 179 ? -18.699 -16.286 2.945 1.00 95.31 179 VAL A O 1
ATOM 1348 N N . LYS A 1 180 ? -16.775 -17.302 2.390 1.00 94.88 180 LYS A N 1
ATOM 1349 C CA . LYS A 1 180 ? -17.308 -18.603 1.983 1.00 94.88 180 LYS A CA 1
ATOM 1350 C C . LYS A 1 180 ? -16.305 -19.703 2.325 1.00 94.88 180 LYS A C 1
ATOM 1352 O O . LYS A 1 180 ? -15.154 -19.421 2.647 1.00 94.88 180 LYS A O 1
ATOM 1357 N N . ASP A 1 181 ? -16.747 -20.948 2.227 1.00 97.44 181 ASP A N 1
ATOM 1358 C CA . ASP A 1 181 ? -15.878 -22.104 2.418 1.00 97.44 181 ASP A CA 1
ATOM 1359 C C . ASP A 1 181 ? -14.928 -22.302 1.224 1.00 97.44 181 ASP A C 1
ATOM 1361 O O . ASP A 1 181 ? -15.326 -22.143 0.068 1.00 97.44 181 ASP A O 1
ATOM 1365 N N . PHE A 1 182 ? -13.697 -22.720 1.517 1.00 97.94 182 PHE A N 1
ATOM 1366 C CA . PHE A 1 182 ? -12.708 -23.185 0.545 1.00 97.94 182 PHE A CA 1
ATOM 1367 C C . PHE A 1 182 ? -12.211 -24.578 0.937 1.00 97.94 182 PHE A C 1
ATOM 1369 O O . PHE A 1 182 ? -11.870 -24.829 2.100 1.00 97.94 182 PHE A O 1
ATOM 1376 N N . ALA A 1 183 ? -12.164 -25.492 -0.028 1.00 98.31 183 ALA A N 1
ATOM 1377 C CA . ALA A 1 183 ? -11.583 -26.812 0.151 1.00 98.31 183 ALA A CA 1
ATOM 1378 C C . ALA A 1 183 ? -10.051 -26.747 0.100 1.00 98.31 183 ALA A C 1
ATOM 1380 O O . ALA A 1 183 ? -9.452 -25.836 -0.469 1.00 98.31 183 ALA A O 1
ATOM 1381 N N . GLU A 1 184 ? -9.390 -27.737 0.700 1.00 98.00 184 GLU A N 1
ATOM 1382 C CA . GLU A 1 184 ? -7.941 -27.874 0.560 1.00 98.00 184 GLU A CA 1
ATOM 1383 C C . GLU A 1 184 ? -7.561 -28.061 -0.917 1.00 98.00 184 GLU A C 1
ATOM 1385 O O . GLU A 1 184 ? -8.127 -28.898 -1.615 1.00 98.00 184 GLU A O 1
ATOM 1390 N N . GLY A 1 185 ? -6.584 -27.283 -1.382 1.00 97.44 185 GLY A N 1
ATOM 1391 C CA . GLY A 1 185 ? -6.142 -27.255 -2.774 1.00 97.44 185 GLY A CA 1
ATOM 1392 C C . GLY A 1 185 ? -6.839 -26.206 -3.640 1.00 97.44 185 GLY A C 1
ATOM 1393 O O . GLY A 1 185 ? -6.346 -25.935 -4.737 1.00 97.44 185 GLY A O 1
ATOM 1394 N N . ASP A 1 186 ? -7.910 -25.568 -3.158 1.00 97.56 186 ASP A N 1
ATOM 1395 C CA . ASP A 1 186 ? -8.618 -24.545 -3.926 1.00 97.56 186 ASP A CA 1
ATOM 1396 C C . ASP A 1 186 ? -7.725 -23.337 -4.190 1.00 97.56 186 ASP A C 1
ATOM 1398 O O . ASP A 1 186 ? -7.160 -22.730 -3.276 1.00 97.56 186 ASP A O 1
ATOM 1402 N N . VAL A 1 187 ? -7.642 -22.948 -5.458 1.00 96.19 187 VAL A N 1
ATOM 1403 C CA . VAL A 1 187 ? -7.167 -21.625 -5.850 1.00 96.19 187 VAL A CA 1
ATOM 1404 C C . VAL A 1 187 ? -8.356 -20.683 -5.793 1.00 96.19 187 VAL A C 1
ATOM 1406 O O . VAL A 1 187 ? -9.258 -20.784 -6.622 1.00 96.19 187 VAL A O 1
ATOM 1409 N N . PHE A 1 188 ? -8.339 -19.745 -4.854 1.00 93.94 188 PHE A N 1
ATOM 1410 C CA . PHE A 1 188 ? -9.456 -18.816 -4.673 1.00 93.94 188 PHE A CA 1
ATOM 1411 C C . PHE A 1 188 ? -9.169 -17.399 -5.166 1.00 93.94 188 PHE A C 1
ATOM 1413 O O . PHE A 1 188 ? -10.103 -16.648 -5.421 1.00 93.94 188 PHE A O 1
ATOM 1420 N N . HIS A 1 189 ? -7.898 -17.026 -5.338 1.00 94.31 189 HIS A N 1
ATOM 1421 C CA . HIS A 1 189 ? -7.540 -15.706 -5.846 1.00 94.31 189 HIS A CA 1
ATOM 1422 C C . HIS A 1 189 ? -6.210 -15.729 -6.608 1.00 94.31 189 HIS A C 1
ATOM 1424 O O . HIS A 1 189 ? -5.317 -16.532 -6.318 1.00 94.31 189 HIS A O 1
ATOM 1430 N N . THR A 1 190 ? -6.074 -14.854 -7.604 1.00 94.44 190 THR A N 1
ATOM 1431 C CA . THR A 1 190 ? -4.819 -14.588 -8.319 1.00 94.44 190 THR A CA 1
ATOM 1432 C C . THR A 1 190 ? -4.682 -13.087 -8.508 1.00 94.44 190 THR A C 1
ATOM 1434 O O . THR A 1 190 ? -5.602 -12.445 -9.005 1.00 94.44 190 THR A O 1
ATOM 1437 N N . GLU A 1 191 ? -3.533 -12.540 -8.131 1.00 92.69 191 GLU A N 1
ATOM 1438 C CA . GLU A 1 191 ? -3.301 -11.102 -8.078 1.00 92.69 191 GLU A CA 1
ATOM 1439 C C . GLU A 1 191 ? -2.081 -10.703 -8.921 1.00 92.69 191 GLU A C 1
ATOM 1441 O O . GLU A 1 191 ? -1.035 -11.363 -8.906 1.00 92.69 191 GLU A O 1
ATOM 1446 N N . LYS A 1 192 ? -2.213 -9.597 -9.662 1.00 90.69 192 LYS A N 1
ATOM 1447 C CA . LYS A 1 192 ? -1.110 -8.930 -10.369 1.00 90.69 192 LYS A CA 1
ATOM 1448 C C . LYS A 1 192 ? -0.384 -7.970 -9.419 1.00 90.69 192 LYS A C 1
ATOM 1450 O O . LYS A 1 192 ? -1.021 -7.407 -8.537 1.00 90.69 192 LYS A O 1
ATOM 1455 N N . PRO A 1 193 ? 0.922 -7.725 -9.609 1.00 91.62 193 PRO A N 1
ATOM 1456 C CA . PRO A 1 193 ? 1.647 -6.804 -8.747 1.00 91.62 193 PRO A CA 1
ATOM 1457 C C . PRO A 1 193 ? 1.081 -5.390 -8.912 1.00 91.62 193 PRO A C 1
ATOM 1459 O O . PRO A 1 193 ? 1.000 -4.883 -10.031 1.00 91.62 193 PRO A O 1
ATOM 1462 N N . PHE A 1 194 ? 0.722 -4.754 -7.800 1.00 90.62 194 PHE A N 1
ATOM 1463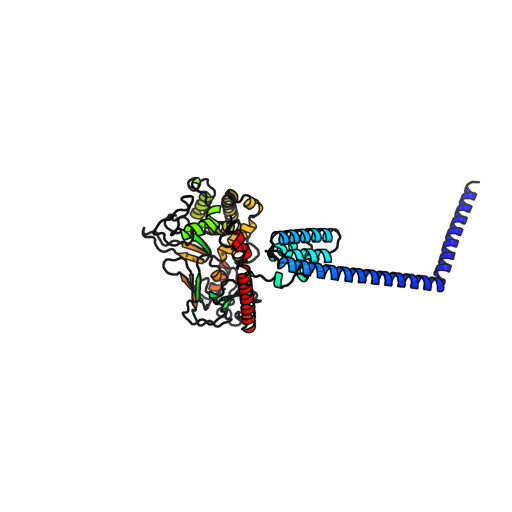 C CA . PHE A 1 194 ? 0.270 -3.364 -7.769 1.00 90.62 194 PHE A CA 1
ATOM 1464 C C . PHE A 1 194 ? 1.433 -2.401 -8.037 1.00 90.62 194 PHE A C 1
ATOM 1466 O O . PHE A 1 194 ? 1.350 -1.509 -8.876 1.00 90.62 194 PHE A O 1
ATOM 1473 N N . LEU A 1 195 ? 2.560 -2.634 -7.364 1.00 91.31 195 LEU A N 1
ATOM 1474 C CA . LEU A 1 195 ? 3.827 -1.950 -7.605 1.00 91.31 195 LEU A CA 1
ATOM 1475 C C . LEU A 1 195 ? 4.905 -2.999 -7.791 1.00 91.31 195 LEU A C 1
ATOM 1477 O O . LEU A 1 195 ? 4.921 -3.995 -7.072 1.00 91.31 195 LEU A O 1
ATOM 1481 N N . SER A 1 196 ? 5.849 -2.764 -8.697 1.00 91.81 196 SER A N 1
ATOM 1482 C CA . SER A 1 196 ? 7.030 -3.612 -8.805 1.00 91.81 196 SER A CA 1
ATOM 1483 C C . SER A 1 196 ? 8.265 -2.822 -9.213 1.00 91.81 196 SER A C 1
ATOM 1485 O O . SER A 1 196 ? 8.190 -1.838 -9.958 1.00 91.81 196 SER A O 1
ATOM 1487 N N . ALA A 1 197 ? 9.415 -3.264 -8.715 1.00 90.44 197 ALA A N 1
ATOM 1488 C CA . ALA A 1 197 ? 10.710 -2.834 -9.204 1.00 90.44 197 ALA A CA 1
ATOM 1489 C C . ALA A 1 197 ? 11.681 -4.009 -9.239 1.00 90.44 197 ALA A C 1
ATOM 1491 O O . ALA A 1 197 ? 11.719 -4.874 -8.357 1.00 90.44 197 ALA A O 1
ATOM 1492 N N . LEU A 1 198 ? 12.498 -3.995 -10.277 1.00 85.94 198 LEU A N 1
ATOM 1493 C CA . LEU A 1 198 ? 13.618 -4.888 -10.465 1.00 85.94 198 LEU A CA 1
ATOM 1494 C C . LEU A 1 198 ? 14.896 -4.190 -9.981 1.00 85.94 198 LEU A C 1
ATOM 1496 O O . LEU A 1 198 ? 14.974 -2.960 -9.989 1.00 85.94 198 LEU A O 1
ATOM 1500 N N . LEU A 1 199 ? 15.898 -4.955 -9.537 1.00 80.00 199 LEU A N 1
ATOM 1501 C CA . LEU A 1 199 ? 17.256 -4.411 -9.449 1.00 80.00 199 LEU A CA 1
ATOM 1502 C C . LEU A 1 199 ? 17.673 -3.804 -10.805 1.00 80.00 199 LEU A C 1
ATOM 1504 O O . LEU A 1 199 ? 17.276 -4.333 -11.837 1.00 80.00 199 LEU A O 1
ATOM 1508 N N . PRO A 1 200 ? 18.438 -2.704 -10.858 1.00 64.38 200 PRO A N 1
ATOM 1509 C CA . PRO A 1 200 ? 18.690 -2.027 -12.127 1.00 64.38 200 PRO A CA 1
ATOM 1510 C C . PRO A 1 200 ? 19.978 -2.466 -12.837 1.00 64.38 200 PRO A C 1
ATOM 1512 O O . PRO A 1 200 ? 20.282 -1.940 -13.902 1.00 64.38 200 PRO A O 1
ATOM 1515 N N . ASP A 1 201 ? 20.707 -3.470 -12.343 1.00 64.00 201 ASP A N 1
ATOM 1516 C CA . ASP A 1 201 ? 21.770 -4.200 -13.071 1.00 64.00 201 ASP A CA 1
ATOM 1517 C C . ASP A 1 201 ? 21.218 -5.061 -14.238 1.00 64.00 201 ASP A C 1
ATOM 1519 O O . ASP A 1 201 ? 21.807 -6.048 -14.697 1.00 64.00 201 ASP A O 1
ATOM 1523 N N . MET A 1 202 ? 20.035 -4.700 -14.727 1.00 61.00 202 MET A N 1
ATOM 1524 C CA . MET A 1 202 ? 19.297 -5.387 -15.766 1.00 61.00 202 MET A CA 1
ATOM 1525 C C . MET A 1 202 ? 19.468 -4.694 -17.106 1.00 61.00 202 MET A C 1
ATOM 1527 O O . MET A 1 202 ? 19.501 -3.473 -17.171 1.00 61.00 202 MET A O 1
ATOM 1531 N N . ASP A 1 203 ? 19.557 -5.500 -18.171 1.00 65.56 203 ASP A N 1
ATOM 1532 C CA . ASP A 1 203 ? 19.236 -5.044 -19.522 1.00 65.56 203 ASP A CA 1
ATOM 1533 C C . ASP A 1 203 ? 17.793 -4.517 -19.453 1.00 65.56 203 ASP A C 1
ATOM 1535 O O . ASP A 1 203 ? 16.890 -5.328 -19.209 1.00 65.56 203 ASP A O 1
ATOM 1539 N N . PRO A 1 204 ? 17.561 -3.196 -19.567 1.00 66.12 204 PRO A N 1
ATOM 1540 C CA . PRO A 1 204 ? 16.228 -2.630 -19.404 1.00 66.12 204 PRO A CA 1
ATOM 1541 C C . PRO A 1 204 ? 15.250 -3.194 -20.445 1.00 66.12 204 PRO A C 1
ATOM 1543 O O . PRO A 1 204 ? 14.058 -3.279 -20.168 1.00 66.12 204 PRO A O 1
ATOM 1546 N N . ALA A 1 205 ? 15.741 -3.683 -21.592 1.00 73.38 205 ALA A N 1
ATOM 1547 C CA . ALA A 1 205 ? 14.932 -4.341 -22.618 1.00 73.38 205 ALA A CA 1
ATOM 1548 C C . ALA A 1 205 ? 14.661 -5.835 -22.345 1.00 73.38 205 ALA A C 1
ATOM 1550 O O . ALA A 1 205 ? 13.976 -6.492 -23.126 1.00 73.38 205 ALA A O 1
ATOM 1551 N N . GLY A 1 206 ? 15.200 -6.404 -21.263 1.00 81.88 206 GLY A N 1
ATOM 1552 C CA . GLY A 1 206 ? 15.028 -7.818 -20.925 1.00 81.88 206 GLY A CA 1
ATOM 1553 C C . GLY A 1 206 ? 13.742 -8.136 -20.160 1.00 81.88 206 GLY A C 1
ATOM 1554 O O . GLY A 1 206 ? 13.273 -9.275 -20.217 1.00 81.88 206 GLY A O 1
ATOM 1555 N N . TYR A 1 207 ? 13.179 -7.156 -19.449 1.00 86.50 207 TYR A N 1
ATOM 1556 C CA . TYR A 1 207 ? 12.038 -7.348 -18.554 1.00 86.50 207 TYR A CA 1
ATOM 1557 C C . TYR A 1 207 ? 11.058 -6.182 -18.623 1.00 86.50 207 TYR A C 1
ATOM 1559 O O . TYR A 1 207 ? 11.455 -5.029 -18.750 1.00 86.50 207 TYR A O 1
ATOM 1567 N N . CYS A 1 208 ? 9.769 -6.491 -18.503 1.00 88.75 208 CYS A N 1
ATOM 1568 C CA . CYS A 1 208 ? 8.702 -5.501 -18.561 1.00 88.75 208 CYS A CA 1
ATOM 1569 C C . CYS A 1 208 ? 8.753 -4.554 -17.349 1.00 88.75 208 CYS A C 1
ATOM 1571 O O . CYS A 1 208 ? 8.701 -5.015 -16.208 1.00 88.75 208 CYS A O 1
ATOM 1573 N N . GLY A 1 209 ? 8.769 -3.240 -17.585 1.00 88.38 209 GLY A N 1
ATOM 1574 C CA . GLY A 1 209 ? 8.787 -2.197 -16.553 1.00 88.38 209 GLY A CA 1
ATOM 1575 C C . GLY A 1 209 ? 7.533 -2.159 -15.672 1.00 88.38 209 GLY A C 1
ATOM 1576 O O . GLY A 1 209 ? 7.593 -1.671 -14.543 1.00 88.38 209 GLY A O 1
ATOM 1577 N N . LEU A 1 210 ? 6.418 -2.736 -16.144 1.00 89.00 210 LEU A N 1
ATOM 1578 C CA . LEU A 1 210 ? 5.166 -2.848 -15.389 1.00 89.00 210 LEU A CA 1
ATOM 1579 C C . LEU A 1 210 ? 5.063 -4.166 -14.608 1.00 89.00 210 LEU A C 1
ATOM 1581 O O . LEU A 1 210 ? 4.972 -4.166 -13.381 1.00 89.00 210 LEU A O 1
ATOM 1585 N N . CYS A 1 211 ? 5.052 -5.298 -15.320 1.00 86.88 211 CYS A N 1
ATOM 1586 C CA . CYS A 1 211 ? 4.733 -6.608 -14.743 1.00 86.88 211 CYS A CA 1
ATOM 1587 C C . CYS A 1 211 ? 5.961 -7.478 -14.440 1.00 86.88 211 CYS A C 1
ATOM 1589 O O . CYS A 1 211 ? 5.802 -8.586 -13.931 1.00 86.88 211 CYS A O 1
ATOM 1591 N N . ALA A 1 212 ? 7.173 -6.996 -14.738 1.00 86.31 212 ALA A N 1
ATOM 1592 C CA . ALA A 1 212 ? 8.449 -7.649 -14.441 1.00 86.31 212 ALA A CA 1
ATOM 1593 C C . ALA A 1 212 ? 8.639 -9.059 -15.038 1.00 86.31 212 ALA A C 1
ATOM 1595 O O . ALA A 1 212 ? 9.486 -9.826 -14.578 1.00 86.31 212 ALA A O 1
ATOM 1596 N N . ILE A 1 213 ? 7.876 -9.412 -16.076 1.00 84.06 213 ILE A N 1
ATOM 1597 C CA . ILE A 1 213 ? 8.076 -10.655 -16.834 1.00 84.06 213 ILE A CA 1
ATOM 1598 C C . ILE A 1 213 ? 9.132 -10.461 -17.922 1.00 84.06 213 ILE A C 1
ATOM 1600 O O . ILE A 1 213 ? 9.408 -9.335 -18.336 1.00 84.06 213 ILE A O 1
ATOM 1604 N N . VAL A 1 214 ? 9.703 -11.566 -18.401 1.00 84.50 214 VAL A N 1
ATOM 1605 C CA . VAL A 1 214 ? 10.654 -11.569 -19.521 1.00 84.50 214 VAL A CA 1
ATOM 1606 C C . VAL A 1 214 ? 9.996 -10.999 -20.775 1.00 84.50 214 VAL A C 1
ATOM 1608 O O . VAL A 1 214 ? 8.909 -11.434 -21.156 1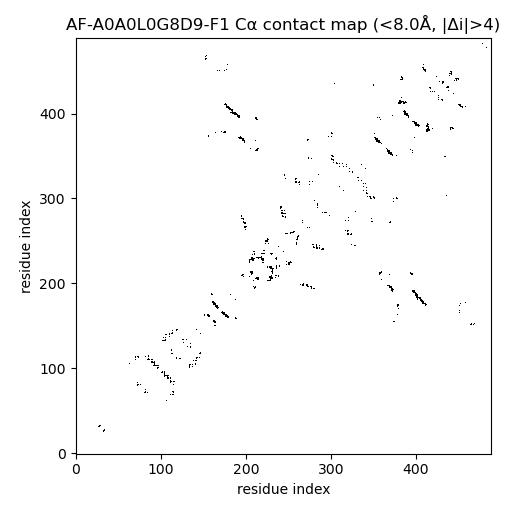.00 84.50 214 VAL A O 1
ATOM 1611 N N . ILE A 1 215 ? 10.677 -10.064 -21.433 1.00 86.38 215 ILE A N 1
ATOM 1612 C CA . ILE A 1 215 ? 10.259 -9.539 -22.732 1.00 86.38 215 ILE A CA 1
ATOM 1613 C C . ILE A 1 215 ? 10.715 -10.506 -23.828 1.00 86.38 215 ILE A C 1
ATOM 1615 O O . ILE A 1 215 ? 11.901 -10.821 -23.940 1.00 86.38 215 ILE A O 1
ATOM 1619 N N . THR A 1 216 ? 9.762 -10.978 -24.631 1.00 84.44 216 THR A N 1
ATOM 1620 C CA . THR A 1 216 ? 10.030 -11.662 -25.906 1.00 84.44 216 THR A CA 1
ATOM 1621 C C . THR A 1 216 ? 10.040 -10.661 -27.050 1.00 84.44 216 THR A C 1
ATOM 1623 O O . THR A 1 216 ? 10.971 -10.657 -27.849 1.00 84.44 216 THR A O 1
ATOM 1626 N N . ASP A 1 217 ? 9.053 -9.766 -27.051 1.00 87.00 217 ASP A N 1
ATOM 1627 C CA . ASP A 1 217 ? 8.830 -8.752 -28.071 1.00 87.00 217 ASP A CA 1
ATOM 1628 C C . ASP A 1 217 ? 8.892 -7.375 -27.418 1.00 87.00 217 ASP A C 1
ATOM 1630 O O . ASP A 1 217 ? 8.103 -7.045 -26.531 1.00 87.00 217 ASP A O 1
ATOM 1634 N N . VAL A 1 218 ? 9.895 -6.592 -27.810 1.00 91.19 218 VAL A N 1
ATOM 1635 C CA . VAL A 1 218 ? 10.216 -5.326 -27.153 1.00 91.19 218 VAL A CA 1
ATOM 1636 C C . VAL A 1 218 ? 9.224 -4.250 -27.569 1.00 91.19 218 VAL A C 1
ATOM 1638 O O . VAL A 1 218 ? 9.204 -3.826 -28.723 1.00 91.19 218 VAL A O 1
ATOM 1641 N N . VAL A 1 219 ? 8.463 -3.744 -26.601 1.00 95.00 219 VAL A N 1
ATOM 1642 C CA . VAL A 1 219 ? 7.658 -2.530 -26.752 1.00 95.00 219 VAL A CA 1
ATOM 1643 C C . VAL A 1 219 ? 8.333 -1.397 -25.973 1.00 95.00 219 VAL A C 1
ATOM 1645 O O . VAL A 1 219 ? 8.376 -1.455 -24.743 1.00 95.00 219 VAL A O 1
ATOM 1648 N N . PRO A 1 220 ? 8.891 -0.367 -26.633 1.00 94.62 220 PRO A N 1
ATOM 1649 C CA . PRO A 1 220 ? 9.504 0.754 -25.931 1.00 94.62 220 PRO A CA 1
ATOM 1650 C C . PRO A 1 220 ? 8.447 1.650 -25.273 1.00 94.62 220 PRO A C 1
ATOM 1652 O O . PRO A 1 220 ? 7.269 1.650 -25.644 1.00 94.62 220 PRO A O 1
ATOM 1655 N N . CYS A 1 221 ? 8.886 2.460 -24.310 1.00 94.88 221 CYS A N 1
ATOM 1656 C CA . CYS A 1 221 ? 8.107 3.593 -23.816 1.00 94.88 221 CYS A CA 1
ATOM 1657 C C . CYS A 1 221 ? 7.611 4.492 -24.966 1.00 94.88 221 CYS A C 1
ATOM 1659 O O . CYS A 1 221 ? 8.307 4.680 -25.962 1.00 94.88 221 CYS A O 1
ATOM 1661 N N . ALA A 1 222 ? 6.435 5.107 -24.792 1.00 92.94 222 ALA A N 1
ATOM 1662 C CA . ALA A 1 222 ? 5.836 6.031 -25.759 1.00 92.94 222 ALA A CA 1
ATOM 1663 C C . ALA A 1 222 ? 6.735 7.236 -26.113 1.00 92.94 222 ALA A C 1
ATOM 1665 O O . ALA A 1 222 ? 6.643 7.766 -27.213 1.00 92.94 222 ALA A O 1
ATOM 1666 N N . GLN A 1 223 ? 7.629 7.644 -25.205 1.00 93.50 223 GLN A N 1
ATOM 1667 C CA . GLN A 1 223 ? 8.619 8.709 -25.434 1.00 93.50 223 GLN A CA 1
ATOM 1668 C C . GLN A 1 223 ? 10.009 8.176 -25.812 1.00 93.50 223 GLN A C 1
ATOM 1670 O O . GLN A 1 223 ? 10.969 8.942 -25.862 1.00 93.50 223 GLN A O 1
ATOM 1675 N N . ASN A 1 224 ? 10.132 6.864 -26.033 1.00 90.69 224 ASN A N 1
ATOM 1676 C CA . ASN A 1 224 ? 11.373 6.172 -26.369 1.00 90.69 224 ASN A CA 1
ATOM 1677 C C . ASN A 1 224 ? 12.556 6.556 -25.457 1.00 90.69 224 ASN A C 1
ATOM 1679 O O . ASN A 1 224 ? 13.665 6.809 -25.920 1.00 90.69 224 ASN A O 1
ATOM 1683 N N . CYS A 1 225 ? 12.310 6.625 -24.145 1.00 91.81 225 CYS A N 1
ATOM 1684 C CA . CYS A 1 225 ? 13.279 7.135 -23.171 1.00 91.81 225 CYS A CA 1
ATOM 1685 C C . CYS A 1 225 ? 14.519 6.254 -22.965 1.00 91.81 225 CYS A C 1
ATOM 1687 O O . CYS A 1 225 ? 15.468 6.672 -22.314 1.00 91.81 225 CYS A O 1
ATOM 1689 N N . GLY A 1 226 ? 14.505 5.008 -23.447 1.00 87.12 226 GLY A N 1
ATOM 1690 C CA . GLY A 1 226 ? 15.592 4.047 -23.234 1.00 87.12 226 GLY A CA 1
ATOM 1691 C C . GLY A 1 226 ? 15.722 3.518 -21.796 1.00 87.12 226 GLY A C 1
ATOM 1692 O O . GLY A 1 226 ? 16.587 2.683 -21.542 1.00 87.12 226 GLY A O 1
ATOM 1693 N N . GLN A 1 227 ? 14.870 3.964 -20.866 1.00 87.44 227 GLN A N 1
ATOM 1694 C CA . GLN A 1 227 ? 14.859 3.523 -19.467 1.00 87.44 227 GLN A CA 1
ATOM 1695 C C . GLN A 1 227 ? 13.989 2.278 -19.240 1.00 87.44 227 GLN A C 1
ATOM 1697 O O . GLN A 1 227 ? 14.417 1.348 -18.560 1.00 87.44 227 GLN A O 1
ATOM 1702 N N . GLU A 1 228 ? 12.759 2.274 -19.761 1.00 89.50 228 GLU A N 1
ATOM 1703 C CA . GLU A 1 228 ? 11.776 1.207 -19.547 1.00 89.50 228 GLU A CA 1
ATOM 1704 C C . GLU A 1 228 ? 11.254 0.642 -20.869 1.00 89.50 228 GLU A C 1
ATOM 1706 O O . GLU A 1 228 ? 11.045 1.362 -21.851 1.00 89.50 228 GLU A O 1
ATOM 1711 N N . PHE A 1 229 ? 11.005 -0.665 -20.848 1.00 91.75 229 PHE A N 1
ATOM 1712 C CA . PHE A 1 229 ? 10.470 -1.446 -21.954 1.00 91.75 229 PHE A CA 1
ATOM 1713 C C . PHE A 1 229 ? 9.367 -2.366 -21.436 1.00 91.75 229 PHE A C 1
ATOM 1715 O O . PHE A 1 229 ? 9.307 -2.674 -20.246 1.00 91.75 229 PHE A O 1
ATOM 1722 N N . TYR A 1 230 ? 8.491 -2.821 -22.321 1.00 93.31 230 TYR A N 1
ATOM 1723 C CA . TYR A 1 230 ? 7.286 -3.562 -21.970 1.00 93.31 230 TYR A CA 1
ATOM 1724 C C . TYR A 1 230 ? 7.132 -4.803 -22.847 1.00 93.31 230 TYR A C 1
ATOM 1726 O O . TYR A 1 230 ? 7.656 -4.865 -23.957 1.00 93.31 230 TYR A O 1
ATOM 1734 N N . CYS A 1 231 ? 6.410 -5.801 -22.334 1.00 91.69 231 CYS A N 1
ATOM 1735 C CA . CYS A 1 231 ? 6.098 -7.027 -23.072 1.00 91.69 231 CYS A CA 1
ATOM 1736 C C . CYS A 1 231 ? 4.899 -6.882 -24.024 1.00 91.69 231 CYS A C 1
ATOM 1738 O O . CYS A 1 231 ? 4.636 -7.788 -24.807 1.00 91.69 231 CYS A O 1
ATOM 1740 N N . SER A 1 232 ? 4.141 -5.786 -23.927 1.00 93.69 232 SER A N 1
ATOM 1741 C CA . SER A 1 232 ? 2.986 -5.495 -24.776 1.00 93.69 232 SER A CA 1
ATOM 1742 C C . SER A 1 232 ? 2.666 -3.999 -24.775 1.00 93.69 232 SER A C 1
ATOM 1744 O O . SER A 1 232 ? 3.107 -3.256 -23.890 1.00 93.69 232 SER A O 1
ATOM 1746 N N . THR A 1 233 ? 1.868 -3.564 -25.752 1.00 95.50 233 THR A N 1
ATOM 1747 C CA . THR A 1 233 ? 1.287 -2.213 -25.793 1.00 95.50 233 THR A CA 1
ATOM 1748 C C . THR A 1 233 ? 0.409 -1.949 -24.578 1.00 95.50 233 THR A C 1
ATOM 1750 O O . THR A 1 233 ? 0.535 -0.892 -23.979 1.00 95.50 233 THR A O 1
ATOM 1753 N N . ASP A 1 234 ? -0.363 -2.938 -24.124 1.00 93.50 234 ASP A N 1
ATOM 1754 C CA . ASP A 1 234 ? -1.211 -2.802 -22.935 1.00 93.50 234 ASP A CA 1
ATOM 1755 C C . ASP A 1 234 ? -0.381 -2.497 -21.683 1.00 93.50 234 ASP A C 1
ATOM 1757 O O . ASP A 1 234 ? -0.707 -1.599 -20.911 1.00 93.50 234 ASP A O 1
ATOM 1761 N N . CYS A 1 235 ? 0.736 -3.210 -21.480 1.00 92.56 235 CYS A N 1
ATOM 1762 C CA . CYS A 1 235 ? 1.628 -2.926 -20.356 1.00 92.56 235 CYS A CA 1
ATOM 1763 C C . CYS A 1 235 ? 2.274 -1.541 -20.467 1.00 92.56 235 CYS A C 1
ATOM 1765 O O . CYS A 1 235 ? 2.414 -0.866 -19.447 1.00 92.56 235 CYS A O 1
ATOM 1767 N N . ARG A 1 236 ? 2.651 -1.110 -21.676 1.00 94.69 236 ARG A N 1
ATOM 1768 C CA . ARG A 1 236 ? 3.162 0.247 -21.908 1.00 94.69 236 ARG A CA 1
ATOM 1769 C C . ARG A 1 236 ? 2.104 1.289 -21.555 1.00 94.69 236 ARG A C 1
ATOM 1771 O O . ARG A 1 236 ? 2.412 2.219 -20.819 1.00 94.69 236 ARG A O 1
ATOM 1778 N N . ASP A 1 237 ? 0.885 1.135 -22.056 1.00 93.81 237 ASP A N 1
ATOM 1779 C CA . ASP A 1 237 ? -0.177 2.136 -21.931 1.00 93.81 237 ASP A CA 1
ATOM 1780 C C . ASP A 1 237 ? -0.671 2.242 -20.487 1.00 93.81 237 ASP A C 1
ATOM 1782 O O . ASP A 1 237 ? -0.806 3.349 -19.965 1.00 93.81 237 ASP A O 1
ATOM 1786 N N . VAL A 1 238 ? -0.806 1.110 -19.786 1.00 91.44 238 VAL A N 1
ATOM 1787 C CA . VAL A 1 238 ? -1.101 1.093 -18.346 1.00 91.44 238 VAL A CA 1
ATOM 1788 C C . VAL A 1 238 ? 0.026 1.745 -17.544 1.00 91.44 238 VAL A C 1
ATOM 1790 O O . VAL A 1 238 ? -0.250 2.553 -16.659 1.00 91.44 238 VAL A O 1
ATOM 1793 N N . ALA A 1 239 ? 1.298 1.436 -17.825 1.00 92.81 239 ALA A N 1
ATOM 1794 C CA . ALA A 1 239 ? 2.417 2.060 -17.117 1.00 92.81 239 ALA A CA 1
ATOM 1795 C C . ALA A 1 239 ? 2.477 3.570 -17.370 1.00 92.81 239 ALA A C 1
ATOM 1797 O O . ALA A 1 239 ? 2.607 4.348 -16.424 1.00 92.81 239 ALA A O 1
ATOM 1798 N N . PHE A 1 240 ? 2.341 3.989 -18.630 1.00 93.56 240 PHE A N 1
ATOM 1799 C CA . PHE A 1 240 ? 2.386 5.389 -19.036 1.00 93.56 240 PHE A CA 1
ATOM 1800 C C . PHE A 1 240 ? 1.239 6.186 -18.418 1.00 93.56 240 PHE A C 1
ATOM 1802 O O . PHE A 1 240 ? 1.495 7.215 -17.798 1.00 93.56 240 PHE A O 1
ATOM 1809 N N . GLY A 1 241 ? 0.011 5.670 -18.495 1.00 90.62 241 GLY A N 1
ATOM 1810 C CA . GLY A 1 241 ? -1.183 6.297 -17.931 1.00 90.62 241 GLY A CA 1
ATOM 1811 C C . GLY A 1 241 ? -1.279 6.260 -16.404 1.00 90.62 241 GLY A C 1
ATOM 1812 O O . GLY A 1 241 ? -2.135 6.944 -15.856 1.00 90.62 241 GLY A O 1
ATOM 1813 N N . SER A 1 242 ? -0.433 5.491 -15.708 1.00 88.69 242 SER A N 1
ATOM 1814 C CA . SER A 1 242 ? -0.438 5.412 -14.237 1.00 88.69 242 SER A CA 1
ATOM 1815 C C . SER A 1 242 ? 0.711 6.184 -13.589 1.00 88.69 242 SER A C 1
ATOM 1817 O O . SER A 1 242 ? 0.453 7.045 -12.756 1.00 88.69 242 SER A O 1
ATOM 1819 N N . HIS A 1 243 ? 1.964 5.903 -13.957 1.00 91.69 243 HIS A N 1
ATOM 1820 C CA . HIS A 1 243 ? 3.149 6.468 -13.290 1.00 91.69 243 HIS A CA 1
ATOM 1821 C C . HIS A 1 243 ? 4.254 6.906 -14.248 1.00 91.69 243 HIS A C 1
ATOM 1823 O O . HIS A 1 243 ? 4.945 7.893 -13.993 1.00 91.69 243 HIS A O 1
ATOM 1829 N N . HIS A 1 244 ? 4.470 6.168 -15.339 1.00 94.38 244 HIS A N 1
ATOM 1830 C CA . HIS A 1 244 ? 5.644 6.375 -16.173 1.00 94.38 244 HIS A CA 1
ATOM 1831 C C . HIS A 1 244 ? 5.584 7.721 -16.901 1.00 94.38 244 HIS A C 1
ATOM 1833 O O . HIS A 1 244 ? 6.627 8.339 -17.059 1.00 94.38 244 HIS A O 1
ATOM 1839 N N . ALA A 1 245 ? 4.409 8.257 -17.256 1.00 93.00 245 ALA A N 1
ATOM 1840 C CA . ALA A 1 245 ? 4.331 9.601 -17.837 1.00 93.00 245 ALA A CA 1
ATOM 1841 C C . ALA A 1 245 ? 4.958 10.678 -16.936 1.00 93.00 245 ALA A C 1
ATOM 1843 O O . ALA A 1 245 ? 5.610 11.572 -17.466 1.00 93.00 245 ALA A O 1
ATOM 1844 N N . ILE A 1 246 ? 4.828 10.575 -15.610 1.00 92.44 246 ILE A N 1
ATOM 1845 C CA . ILE A 1 246 ? 5.429 11.510 -14.642 1.00 92.44 246 ILE A CA 1
ATOM 1846 C C . ILE A 1 246 ? 6.910 11.189 -14.404 1.00 92.44 246 ILE A C 1
ATOM 1848 O O . ILE A 1 246 ? 7.733 12.092 -14.334 1.00 92.44 246 ILE A O 1
ATOM 1852 N N . LEU A 1 247 ? 7.276 9.909 -14.342 1.00 94.69 247 LEU A N 1
ATOM 1853 C CA . LEU A 1 247 ? 8.656 9.490 -14.063 1.00 94.69 247 LEU A CA 1
ATOM 1854 C C . LEU A 1 247 ? 9.588 9.512 -15.287 1.00 94.69 247 LEU A C 1
ATOM 1856 O O . LEU A 1 247 ? 10.802 9.424 -15.139 1.00 94.69 247 LEU A O 1
ATOM 1860 N N . CYS A 1 248 ? 9.048 9.573 -16.501 1.00 94.75 248 CYS A N 1
ATOM 1861 C CA . CYS A 1 248 ? 9.825 9.443 -17.729 1.00 94.75 248 CYS A CA 1
ATOM 1862 C C . CYS A 1 248 ? 10.663 10.698 -18.007 1.00 94.75 248 CYS A C 1
ATOM 1864 O O . CYS A 1 248 ? 10.104 11.780 -18.186 1.00 94.75 248 CYS A O 1
ATOM 1866 N N . SER A 1 249 ? 11.977 10.542 -18.173 1.00 90.94 249 SER A N 1
ATOM 1867 C CA . SER A 1 249 ? 12.871 11.630 -18.613 1.00 90.94 249 SER A CA 1
ATOM 1868 C C . SER A 1 249 ? 12.963 11.784 -20.141 1.00 90.94 249 SER A C 1
ATOM 1870 O O . SER A 1 249 ? 13.698 12.635 -20.645 1.00 90.94 249 SER A O 1
ATOM 1872 N N . GLY A 1 250 ? 12.243 10.963 -20.916 1.00 91.50 250 GLY A N 1
ATOM 1873 C CA . GLY A 1 250 ? 12.378 10.930 -22.375 1.00 91.50 250 GLY A CA 1
ATOM 1874 C C . GLY A 1 250 ? 13.833 10.684 -22.796 1.00 91.50 250 GLY A C 1
ATOM 1875 O O . GLY A 1 250 ? 14.563 9.949 -22.133 1.00 91.50 250 GLY A O 1
ATOM 1876 N N . ALA A 1 251 ? 14.277 11.342 -23.868 1.00 88.12 251 ALA A N 1
ATOM 1877 C CA . ALA A 1 251 ? 15.656 11.235 -24.354 1.00 88.12 251 ALA A CA 1
ATOM 1878 C C . ALA A 1 251 ? 16.716 11.739 -23.352 1.00 88.12 251 ALA A C 1
ATOM 1880 O O . ALA A 1 251 ? 17.882 11.384 -23.483 1.00 88.12 251 ALA A O 1
ATOM 1881 N N . LYS A 1 252 ? 16.338 12.533 -22.337 1.00 88.50 252 LYS A N 1
ATOM 1882 C CA . LYS A 1 252 ? 17.289 13.053 -21.339 1.00 88.50 252 LYS A CA 1
ATOM 1883 C C . LYS A 1 252 ? 17.863 11.960 -20.443 1.00 88.50 252 LYS A C 1
ATOM 1885 O O . LYS A 1 252 ? 18.925 12.162 -19.881 1.00 88.50 252 LYS A O 1
ATOM 1890 N N . PHE A 1 253 ? 17.234 10.785 -20.362 1.00 89.00 253 PHE A N 1
ATOM 1891 C CA . PHE A 1 253 ? 17.741 9.672 -19.552 1.00 89.00 253 PHE A CA 1
ATOM 1892 C C . PHE A 1 253 ? 19.164 9.220 -19.937 1.00 89.00 253 PHE A C 1
ATOM 1894 O O . PHE A 1 253 ? 19.877 8.658 -19.108 1.00 89.00 253 PHE A O 1
ATOM 1901 N N . SER A 1 254 ? 19.607 9.456 -21.179 1.00 89.19 254 SER A N 1
ATOM 1902 C CA . SER A 1 254 ? 20.990 9.164 -21.579 1.00 89.19 254 SER A CA 1
ATOM 1903 C C . SER A 1 254 ? 22.026 10.100 -20.948 1.00 89.19 254 SER A C 1
ATOM 1905 O O . SER A 1 254 ? 23.215 9.786 -20.972 1.00 89.19 254 SER A O 1
ATOM 1907 N N . ASP A 1 255 ? 21.601 11.246 -20.415 1.00 93.31 255 ASP A N 1
ATOM 1908 C CA . ASP A 1 255 ? 22.453 12.164 -19.669 1.00 93.31 255 ASP A CA 1
ATOM 1909 C C . ASP A 1 255 ? 22.652 11.630 -18.236 1.00 93.31 255 ASP A C 1
ATOM 1911 O O . ASP A 1 255 ? 21.680 11.487 -17.495 1.00 93.31 255 ASP A O 1
ATOM 1915 N N . PRO A 1 256 ? 23.891 11.344 -17.794 1.00 92.44 256 PRO A N 1
ATOM 1916 C CA . PRO A 1 256 ? 24.153 10.847 -16.443 1.00 92.44 256 PRO A CA 1
ATOM 1917 C C . PRO A 1 256 ? 23.809 11.852 -15.331 1.00 92.44 256 PRO A C 1
ATOM 1919 O O . PRO A 1 256 ? 23.785 11.464 -14.161 1.00 92.44 256 PRO A O 1
ATOM 1922 N N . THR A 1 257 ? 23.574 13.123 -15.671 1.00 94.06 257 THR A N 1
ATOM 1923 C CA . THR A 1 257 ? 23.150 14.180 -14.741 1.00 94.06 257 THR A CA 1
ATOM 1924 C C . THR A 1 257 ? 21.630 14.319 -14.633 1.00 94.06 257 THR A C 1
ATOM 1926 O O . THR A 1 257 ? 21.149 15.028 -13.749 1.00 94.06 257 THR A O 1
ATOM 1929 N N . ASP A 1 258 ? 20.864 13.622 -15.480 1.00 93.94 258 ASP A N 1
ATOM 1930 C CA . ASP A 1 258 ? 19.408 13.572 -15.371 1.00 93.94 258 ASP A CA 1
ATOM 1931 C C . ASP A 1 258 ? 18.991 12.965 -14.016 1.00 93.94 258 ASP A C 1
ATOM 1933 O O . ASP A 1 258 ? 19.532 11.925 -13.618 1.00 93.94 258 ASP A O 1
ATOM 1937 N N . PRO A 1 259 ? 18.016 13.556 -13.298 1.00 93.75 259 PRO A N 1
ATOM 1938 C CA . PRO A 1 259 ? 17.602 13.061 -11.988 1.00 93.75 259 PRO A CA 1
ATOM 1939 C C . PRO A 1 259 ? 17.210 11.579 -11.970 1.00 93.75 259 PRO A C 1
ATOM 1941 O O . PRO A 1 259 ? 17.575 10.854 -11.040 1.00 93.75 259 PRO A O 1
ATOM 1944 N N . MET A 1 260 ? 16.523 11.091 -13.010 1.00 94.06 260 MET A N 1
ATOM 1945 C CA . MET A 1 260 ? 16.146 9.681 -13.093 1.00 94.06 260 MET A CA 1
ATOM 1946 C C . MET A 1 260 ? 17.366 8.804 -13.384 1.00 94.06 260 MET A C 1
ATOM 1948 O O . MET A 1 260 ? 17.510 7.737 -12.782 1.00 94.06 260 MET A O 1
ATOM 1952 N N . ALA A 1 261 ? 18.283 9.248 -14.248 1.00 93.38 261 ALA A N 1
ATOM 1953 C CA . ALA A 1 261 ? 19.543 8.542 -14.487 1.00 93.38 261 ALA A CA 1
ATOM 1954 C C . ALA A 1 261 ? 20.380 8.419 -13.200 1.00 93.38 261 ALA A C 1
ATOM 1956 O O . ALA A 1 261 ? 20.865 7.327 -12.877 1.00 93.38 261 ALA A O 1
ATOM 1957 N N . MET A 1 262 ? 20.479 9.494 -12.413 1.00 94.94 262 MET A N 1
ATOM 1958 C CA . MET A 1 262 ? 21.151 9.503 -11.109 1.00 94.94 262 MET A CA 1
ATOM 1959 C C . MET A 1 262 ? 20.464 8.574 -10.098 1.00 94.94 262 MET A C 1
ATOM 1961 O O . MET A 1 262 ? 21.143 7.821 -9.391 1.00 94.94 262 MET A O 1
ATOM 1965 N N . LEU A 1 263 ? 19.129 8.575 -10.045 1.00 94.44 263 LEU A N 1
ATOM 1966 C CA . LEU A 1 263 ? 18.352 7.684 -9.182 1.00 94.44 263 LEU A CA 1
ATOM 1967 C C . LEU A 1 263 ? 18.562 6.207 -9.561 1.00 94.44 263 LEU A C 1
ATOM 1969 O O . LEU A 1 263 ? 18.816 5.359 -8.699 1.00 94.44 263 LEU A O 1
ATOM 1973 N N . VAL A 1 264 ? 18.537 5.884 -10.854 1.00 91.94 264 VAL A N 1
ATOM 1974 C CA . VAL A 1 264 ? 18.825 4.532 -11.354 1.00 91.94 264 VAL A CA 1
ATOM 1975 C C . VAL A 1 264 ? 20.276 4.130 -11.053 1.00 91.94 264 VAL A C 1
ATOM 1977 O O . VAL A 1 264 ? 20.530 3.008 -10.617 1.00 91.94 264 VAL A O 1
ATOM 1980 N N . ALA A 1 265 ? 21.252 5.026 -11.204 1.00 92.19 265 ALA A N 1
ATOM 1981 C CA . ALA A 1 265 ? 22.643 4.752 -10.827 1.00 92.19 265 ALA A CA 1
ATOM 1982 C C . ALA A 1 265 ? 22.803 4.508 -9.312 1.00 92.19 265 ALA A C 1
ATOM 1984 O O . ALA A 1 265 ? 23.530 3.603 -8.881 1.00 92.19 265 ALA A O 1
ATOM 1985 N N . HIS A 1 266 ? 22.079 5.261 -8.483 1.00 93.12 266 HIS A N 1
ATOM 1986 C CA . HIS A 1 266 ? 22.048 5.055 -7.039 1.00 93.12 266 HIS A CA 1
ATOM 1987 C C . HIS A 1 266 ? 21.489 3.678 -6.664 1.00 93.12 266 HIS A C 1
ATOM 1989 O O . HIS A 1 266 ? 22.102 2.946 -5.884 1.00 93.12 266 HIS A O 1
ATOM 1995 N N . THR A 1 267 ? 20.364 3.285 -7.256 1.00 91.69 267 THR A N 1
ATOM 1996 C CA . THR A 1 267 ? 19.761 1.968 -7.006 1.00 91.69 267 THR A CA 1
ATOM 1997 C C . THR A 1 267 ? 20.650 0.818 -7.494 1.00 91.69 267 THR A C 1
ATOM 1999 O O . THR A 1 267 ? 20.722 -0.210 -6.822 1.00 91.69 267 THR A O 1
ATOM 2002 N N . LYS A 1 268 ? 21.415 1.005 -8.583 1.00 88.56 268 LYS A N 1
ATOM 2003 C CA . LYS A 1 268 ? 22.433 0.040 -9.055 1.00 88.56 268 LYS A CA 1
ATOM 2004 C C . LYS A 1 268 ? 23.558 -0.143 -8.041 1.00 88.56 268 LYS A C 1
ATOM 2006 O O . LYS A 1 268 ? 23.919 -1.268 -7.720 1.00 88.56 268 LYS A O 1
ATOM 2011 N N . SER A 1 269 ? 24.106 0.960 -7.534 1.00 90.69 269 SER A N 1
ATOM 2012 C CA . SER A 1 269 ? 25.256 0.929 -6.616 1.00 90.69 269 SER A CA 1
ATOM 2013 C C . SER A 1 269 ? 24.915 0.428 -5.210 1.00 90.69 269 SER A C 1
ATOM 2015 O O . SER A 1 269 ? 25.783 -0.107 -4.526 1.00 90.69 269 SER A O 1
ATOM 2017 N N . THR A 1 270 ? 23.666 0.585 -4.771 1.00 91.25 270 THR A N 1
ATOM 2018 C CA . THR A 1 270 ? 23.233 0.220 -3.410 1.00 91.25 270 THR A CA 1
ATOM 2019 C C . THR A 1 270 ? 22.398 -1.056 -3.342 1.00 91.25 270 THR A C 1
ATOM 2021 O O . THR A 1 270 ? 22.211 -1.602 -2.256 1.00 91.25 270 THR A O 1
ATOM 2024 N N . GLY A 1 271 ? 21.847 -1.512 -4.470 1.00 88.62 271 GLY A N 1
ATOM 2025 C CA . GLY A 1 271 ? 20.873 -2.604 -4.525 1.00 88.62 271 GLY A CA 1
ATOM 2026 C C . GLY A 1 271 ? 19.488 -2.245 -3.964 1.00 88.62 271 GLY A C 1
ATOM 2027 O O . GLY A 1 271 ? 18.649 -3.132 -3.782 1.00 88.62 271 GLY A O 1
ATOM 2028 N N . ARG A 1 272 ? 19.226 -0.964 -3.671 1.00 90.31 272 ARG A N 1
ATOM 2029 C CA . ARG A 1 272 ? 17.973 -0.482 -3.067 1.00 90.31 272 ARG A CA 1
ATOM 2030 C C . ARG A 1 272 ? 16.981 -0.067 -4.143 1.00 90.31 272 ARG A C 1
ATOM 2032 O O . ARG A 1 272 ? 16.994 1.058 -4.622 1.00 90.31 272 ARG A O 1
ATOM 2039 N N . LYS A 1 273 ? 16.127 -0.998 -4.554 1.00 90.19 273 LYS A N 1
ATOM 2040 C CA . LYS A 1 273 ? 15.135 -0.816 -5.631 1.00 90.19 273 LYS A CA 1
ATOM 2041 C C . LYS A 1 273 ? 13.809 -0.217 -5.158 1.00 90.19 273 LYS A C 1
ATOM 2043 O O . LYS A 1 273 ? 13.001 0.212 -5.975 1.00 90.19 273 LYS A O 1
ATOM 2048 N N . GLU A 1 274 ? 13.574 -0.167 -3.851 1.00 92.94 274 GLU A N 1
ATOM 2049 C CA . GLU A 1 274 ? 12.309 0.274 -3.261 1.00 92.94 274 GLU A CA 1
ATOM 2050 C C . GLU A 1 274 ? 12.044 1.762 -3.486 1.00 92.94 274 GLU A C 1
ATOM 2052 O O . GLU A 1 274 ? 10.888 2.141 -3.626 1.00 92.94 274 GLU A O 1
ATOM 2057 N N . VAL A 1 275 ? 13.084 2.594 -3.624 1.00 94.81 275 VAL A N 1
ATOM 2058 C CA . VAL A 1 275 ? 12.914 4.008 -4.001 1.00 94.81 275 VAL A CA 1
ATOM 2059 C C . VAL A 1 275 ? 12.256 4.165 -5.378 1.00 94.81 275 VAL A C 1
ATOM 2061 O O . VAL A 1 275 ? 11.456 5.076 -5.570 1.00 94.81 275 VAL A O 1
ATOM 2064 N N . LEU A 1 276 ? 12.496 3.241 -6.318 1.00 94.44 276 LEU A N 1
ATOM 2065 C CA . LEU A 1 276 ? 11.798 3.246 -7.609 1.00 94.44 276 LEU A CA 1
ATOM 2066 C C . LEU A 1 276 ? 10.311 2.931 -7.422 1.00 94.44 276 LEU A C 1
ATOM 2068 O O . LEU A 1 276 ? 9.467 3.543 -8.066 1.00 94.44 276 LEU A O 1
ATOM 2072 N N . MET A 1 277 ? 9.974 2.014 -6.509 1.00 95.31 277 MET A N 1
ATOM 2073 C CA . MET A 1 277 ? 8.578 1.712 -6.173 1.00 95.31 277 MET A CA 1
ATOM 2074 C C . MET A 1 277 ? 7.896 2.895 -5.478 1.00 95.31 277 MET A C 1
ATOM 2076 O O . MET A 1 277 ? 6.741 3.172 -5.786 1.00 95.31 277 MET A O 1
ATOM 2080 N N . VAL A 1 278 ? 8.603 3.614 -4.593 1.00 95.00 278 VAL A N 1
ATOM 2081 C CA . VAL A 1 278 ? 8.107 4.865 -3.988 1.00 95.00 278 VAL A CA 1
ATOM 2082 C C . VAL A 1 278 ? 7.830 5.899 -5.074 1.00 95.00 278 VAL A C 1
ATOM 2084 O O . VAL A 1 278 ? 6.750 6.477 -5.092 1.00 95.00 278 VAL A O 1
ATOM 2087 N N . GLY A 1 279 ? 8.746 6.073 -6.032 1.00 93.75 279 GLY A N 1
ATOM 2088 C CA . GLY A 1 279 ? 8.523 6.947 -7.184 1.00 93.75 279 GLY A CA 1
ATOM 2089 C C . GLY A 1 279 ? 7.269 6.570 -7.973 1.00 93.75 279 GLY A C 1
ATOM 2090 O O . GLY A 1 279 ? 6.465 7.442 -8.282 1.00 93.75 279 GLY A O 1
ATOM 2091 N N . LYS A 1 280 ? 7.049 5.275 -8.240 1.00 94.12 280 LYS A N 1
ATOM 2092 C CA . LYS A 1 280 ? 5.834 4.783 -8.921 1.00 94.12 280 LYS A CA 1
ATOM 2093 C C . LYS A 1 280 ? 4.555 5.020 -8.117 1.00 94.12 280 LYS A C 1
ATOM 2095 O O . LYS A 1 280 ? 3.517 5.300 -8.709 1.00 94.12 280 LYS A O 1
ATOM 2100 N N . ALA A 1 281 ? 4.610 4.888 -6.795 1.00 90.69 281 ALA A N 1
ATOM 2101 C CA . ALA A 1 281 ? 3.477 5.157 -5.915 1.00 90.69 281 ALA A CA 1
ATOM 2102 C C . ALA A 1 281 ? 3.134 6.654 -5.898 1.00 90.69 281 ALA A C 1
ATOM 2104 O O . ALA A 1 281 ? 1.996 7.021 -6.171 1.00 90.69 281 ALA A O 1
ATOM 2105 N N . LEU A 1 282 ? 4.129 7.518 -5.675 1.00 87.56 282 LEU A N 1
ATOM 2106 C CA . LEU A 1 282 ? 3.953 8.973 -5.687 1.00 87.56 282 LEU A CA 1
ATOM 2107 C C . LEU A 1 282 ? 3.487 9.483 -7.045 1.00 87.56 282 LEU A C 1
ATOM 2109 O O . LEU A 1 282 ? 2.583 10.303 -7.105 1.00 87.56 282 LEU A O 1
ATOM 2113 N N . ALA A 1 283 ? 4.054 8.976 -8.138 1.00 89.88 283 ALA A N 1
ATOM 2114 C CA . ALA A 1 283 ? 3.621 9.343 -9.478 1.00 89.88 283 ALA A CA 1
ATOM 2115 C C . ALA A 1 283 ? 2.151 8.980 -9.734 1.00 89.88 283 ALA A C 1
ATOM 2117 O O . ALA A 1 283 ? 1.462 9.750 -10.386 1.00 89.88 283 ALA A O 1
ATOM 2118 N N . GLN A 1 284 ? 1.654 7.858 -9.201 1.00 87.81 284 GLN A N 1
ATOM 2119 C CA . GLN A 1 284 ? 0.227 7.534 -9.287 1.00 87.81 284 GLN A CA 1
ATOM 2120 C C . GLN A 1 284 ? -0.636 8.481 -8.449 1.00 87.81 284 GLN A C 1
ATOM 2122 O O . GLN A 1 284 ? -1.672 8.916 -8.934 1.00 87.81 284 GLN A O 1
ATOM 2127 N N . VAL A 1 285 ? -0.199 8.836 -7.236 1.00 78.50 285 VAL A N 1
ATOM 2128 C CA . VAL A 1 285 ? -0.908 9.798 -6.369 1.00 78.50 285 VAL A CA 1
ATOM 2129 C C . VAL A 1 285 ? -0.956 11.193 -7.000 1.00 78.50 285 VAL A C 1
ATOM 2131 O O . VAL A 1 285 ? -1.976 11.866 -6.943 1.00 78.50 285 VAL A O 1
ATOM 2134 N N . PHE A 1 286 ? 0.132 11.627 -7.636 1.00 79.62 286 PHE A N 1
ATOM 2135 C CA . PHE A 1 286 ? 0.210 12.923 -8.312 1.00 79.62 286 PHE A CA 1
ATOM 2136 C C . PHE A 1 286 ? -0.375 12.921 -9.727 1.00 79.62 286 PHE A C 1
ATOM 2138 O O . PHE A 1 286 ? -0.353 13.955 -10.394 1.00 79.62 286 PHE A O 1
ATOM 2145 N N . ASN A 1 287 ? -0.864 11.784 -10.221 1.00 78.31 287 ASN A N 1
ATOM 2146 C CA . ASN A 1 287 ? -1.432 11.714 -11.554 1.00 78.31 287 ASN A CA 1
ATOM 2147 C C . ASN A 1 287 ? -2.795 12.423 -11.567 1.00 78.31 287 ASN A C 1
ATOM 2149 O O . ASN A 1 287 ? -3.716 11.949 -10.910 1.00 78.31 287 ASN A O 1
ATOM 2153 N N . PRO A 1 288 ? -2.969 13.521 -12.328 1.00 70.25 288 PRO A N 1
ATOM 2154 C CA . PRO A 1 288 ? -4.228 14.267 -12.340 1.00 70.25 288 PRO A CA 1
ATOM 2155 C C . PRO A 1 288 ? -5.354 13.527 -13.075 1.00 70.25 288 PRO A C 1
ATOM 2157 O O . PRO A 1 288 ? -6.515 13.914 -12.971 1.00 70.25 288 PRO A O 1
ATOM 2160 N N . LYS A 1 289 ? -5.024 12.496 -13.864 1.00 73.00 289 LYS A N 1
ATOM 2161 C CA . LYS A 1 289 ? -5.981 11.677 -14.618 1.00 73.00 289 LYS A CA 1
ATOM 2162 C C . LYS A 1 289 ? -5.628 10.196 -14.458 1.00 73.00 289 LYS A C 1
ATOM 2164 O O . LYS A 1 289 ? -5.222 9.555 -15.433 1.00 73.00 289 LYS A O 1
ATOM 2169 N N . PRO A 1 290 ? -5.719 9.644 -13.235 1.00 69.62 290 PRO A N 1
ATOM 2170 C CA . PRO A 1 290 ? -5.339 8.265 -13.011 1.00 69.62 290 PRO A CA 1
ATOM 2171 C C . PRO A 1 290 ? -6.358 7.344 -13.689 1.00 69.62 290 PRO A C 1
ATOM 2173 O O . PRO A 1 290 ? -7.565 7.521 -13.550 1.00 69.62 290 PRO A O 1
ATOM 2176 N N . VAL A 1 291 ? -5.874 6.318 -14.396 1.00 67.44 291 VAL A N 1
ATOM 2177 C CA . VAL A 1 291 ? -6.737 5.256 -14.958 1.00 67.44 291 VAL A CA 1
ATOM 2178 C C . VAL A 1 291 ? -7.529 4.544 -13.848 1.00 67.44 291 VAL A C 1
ATOM 2180 O O . VAL A 1 291 ? -8.634 4.059 -14.073 1.00 67.44 291 VAL A O 1
ATOM 2183 N N . ARG A 1 292 ? -6.958 4.491 -12.640 1.00 74.00 292 ARG A N 1
ATOM 2184 C CA . ARG A 1 292 ? -7.577 4.000 -11.408 1.00 74.00 292 ARG A CA 1
ATOM 2185 C C . ARG A 1 292 ? -7.008 4.790 -10.234 1.00 74.00 292 ARG A C 1
ATOM 2187 O O . ARG A 1 292 ? -5.788 4.832 -10.094 1.00 74.00 292 ARG A O 1
ATOM 2194 N N . ASP A 1 293 ? -7.863 5.368 -9.395 1.00 69.19 293 ASP A N 1
ATOM 2195 C CA . ASP A 1 293 ? -7.410 5.967 -8.138 1.00 69.19 293 ASP A CA 1
ATOM 2196 C C . ASP A 1 293 ? -6.913 4.864 -7.192 1.00 69.19 293 ASP A C 1
ATOM 2198 O O . ASP A 1 293 ? -7.625 3.901 -6.900 1.00 69.19 293 ASP A O 1
ATOM 2202 N N . CYS A 1 294 ? -5.658 4.984 -6.766 1.00 72.31 294 CYS A N 1
ATOM 2203 C CA . CYS A 1 294 ? -5.005 4.061 -5.845 1.00 72.31 294 CYS A CA 1
ATOM 2204 C C . CYS A 1 294 ? -4.530 4.743 -4.559 1.00 72.31 294 CYS A C 1
ATOM 2206 O O . CYS A 1 294 ? -3.743 4.165 -3.802 1.00 72.31 294 CYS A O 1
ATOM 2208 N N . THR A 1 295 ? -4.969 5.979 -4.315 1.00 69.12 295 THR A N 1
ATOM 2209 C CA . THR A 1 295 ? -4.592 6.759 -3.132 1.00 69.12 295 THR A CA 1
ATOM 2210 C C . THR A 1 295 ? -5.023 6.026 -1.869 1.00 69.12 295 THR A C 1
ATOM 2212 O O . THR A 1 295 ? -4.208 5.828 -0.969 1.00 69.12 295 THR A O 1
ATOM 2215 N N . ALA A 1 296 ? -6.256 5.512 -1.857 1.00 73.81 296 ALA A N 1
ATOM 2216 C CA . ALA A 1 296 ? -6.766 4.694 -0.765 1.00 73.81 296 ALA A CA 1
ATOM 2217 C C . ALA A 1 296 ? -5.973 3.385 -0.600 1.00 73.81 296 ALA A C 1
ATOM 2219 O O . ALA A 1 296 ? -5.625 3.036 0.523 1.00 73.81 296 ALA A O 1
ATOM 2220 N N . ASP A 1 297 ? -5.597 2.691 -1.681 1.00 82.81 297 ASP A N 1
ATOM 2221 C CA . ASP A 1 297 ? -4.799 1.461 -1.548 1.00 82.81 297 ASP A CA 1
ATOM 2222 C C . ASP A 1 297 ? -3.458 1.736 -0.853 1.00 82.81 297 ASP A C 1
ATOM 2224 O O . ASP A 1 297 ? -3.062 1.027 0.071 1.00 82.81 297 ASP A O 1
ATOM 2228 N N . ILE A 1 298 ? -2.758 2.797 -1.276 1.00 79.12 298 ILE A N 1
ATOM 2229 C CA . ILE A 1 298 ? -1.463 3.205 -0.711 1.00 79.12 298 ILE A CA 1
ATOM 2230 C C . ILE A 1 298 ? -1.632 3.710 0.728 1.00 79.12 298 ILE A C 1
ATOM 2232 O O . ILE A 1 298 ? -0.773 3.459 1.584 1.00 79.12 298 ILE A O 1
ATOM 2236 N N . ALA A 1 299 ? -2.723 4.422 1.014 1.00 78.25 299 ALA A N 1
ATOM 2237 C CA . ALA A 1 299 ? -3.039 4.914 2.347 1.00 78.25 299 ALA A CA 1
ATOM 2238 C C . ALA A 1 299 ? -3.196 3.754 3.341 1.00 78.25 299 ALA A C 1
ATOM 2240 O O . ALA A 1 299 ? -2.570 3.800 4.403 1.00 78.25 299 ALA A O 1
ATOM 2241 N N . HIS A 1 300 ? -3.905 2.690 2.954 1.00 83.06 300 HIS A N 1
ATOM 2242 C CA . HIS A 1 300 ? -4.222 1.555 3.825 1.00 83.06 300 HIS A CA 1
ATOM 2243 C C . HIS A 1 300 ? -3.124 0.487 3.931 1.00 83.06 300 HIS A C 1
ATOM 2245 O O . HIS A 1 300 ? -3.239 -0.414 4.764 1.00 83.06 300 HIS A O 1
ATOM 2251 N N . LEU A 1 301 ? -2.032 0.579 3.158 1.00 84.06 301 LEU A N 1
ATOM 2252 C CA . LEU A 1 301 ? -0.857 -0.267 3.387 1.00 84.06 301 LEU A CA 1
ATOM 2253 C C . LEU A 1 301 ? -0.313 -0.049 4.806 1.00 84.06 301 LEU A C 1
ATOM 2255 O O . LEU A 1 301 ? 0.106 1.055 5.169 1.00 84.06 301 LEU A O 1
ATOM 2259 N N . SER A 1 302 ? -0.283 -1.125 5.593 1.00 72.25 302 SER A N 1
ATOM 2260 C CA . SER A 1 302 ? 0.102 -1.070 7.001 1.00 72.25 302 SER A CA 1
ATOM 2261 C C . SER A 1 302 ? 1.561 -0.650 7.197 1.00 72.25 302 SER A C 1
ATOM 2263 O O . SER A 1 302 ? 2.469 -1.096 6.485 1.00 72.25 302 SER A O 1
ATOM 2265 N N . PHE A 1 303 ? 1.793 0.162 8.226 1.00 70.56 303 PHE A N 1
ATOM 2266 C CA . PHE A 1 303 ? 3.103 0.403 8.822 1.00 70.56 303 PHE A CA 1
ATOM 2267 C C . PHE A 1 303 ? 2.939 0.651 10.327 1.00 70.56 303 PHE A C 1
ATOM 2269 O O . PHE A 1 303 ? 1.897 1.131 10.763 1.00 70.56 303 PHE A O 1
ATOM 2276 N N . ASP A 1 304 ? 3.964 0.327 11.117 1.00 61.66 304 ASP A N 1
ATOM 2277 C CA . ASP A 1 304 ? 3.953 0.611 12.554 1.00 61.66 304 ASP A CA 1
ATOM 2278 C C . ASP A 1 304 ? 4.499 2.014 12.823 1.00 61.66 304 ASP A C 1
ATOM 2280 O O . ASP A 1 304 ? 5.598 2.350 12.365 1.00 61.66 304 ASP A O 1
ATOM 2284 N N . GLU A 1 305 ? 3.759 2.800 13.601 1.00 61.12 305 GLU A N 1
ATOM 2285 C CA . GLU A 1 305 ? 4.240 4.038 14.210 1.00 61.12 305 GLU A CA 1
ATOM 2286 C C . GLU A 1 305 ? 4.953 3.760 15.549 1.00 61.12 305 GLU A C 1
ATOM 2288 O O . GLU A 1 305 ? 4.582 2.824 16.265 1.00 61.12 305 GLU A O 1
ATOM 2293 N N . PRO A 1 306 ? 5.961 4.567 15.934 1.00 70.12 306 PRO A N 1
ATOM 2294 C CA . PRO A 1 306 ? 6.415 5.792 15.273 1.00 70.12 306 PRO A CA 1
ATOM 2295 C C . PRO A 1 306 ? 7.333 5.539 14.070 1.00 70.12 306 PRO A C 1
ATOM 2297 O O . PRO A 1 306 ? 8.048 4.537 13.994 1.00 70.12 306 PRO A O 1
ATOM 2300 N N . LEU A 1 307 ? 7.334 6.498 13.141 1.00 70.56 307 LEU A N 1
ATOM 2301 C CA . LEU A 1 307 ? 8.185 6.467 11.959 1.00 70.56 307 LEU A CA 1
ATOM 2302 C C . LEU A 1 307 ? 9.673 6.413 12.359 1.00 70.56 307 LEU A C 1
ATOM 2304 O O . LEU A 1 307 ? 10.103 7.192 13.215 1.00 70.56 307 LEU A O 1
ATOM 2308 N N . PRO A 1 308 ? 10.491 5.524 11.763 1.00 76.50 308 PRO A N 1
ATOM 2309 C CA . PRO A 1 308 ? 11.920 5.524 12.038 1.00 76.50 308 PRO A CA 1
ATOM 2310 C C . PRO A 1 308 ? 12.546 6.834 11.550 1.00 76.50 308 PRO A C 1
ATOM 2312 O O . PRO A 1 308 ? 12.250 7.293 10.447 1.00 76.50 308 PRO A O 1
ATOM 2315 N N . ALA A 1 309 ? 13.457 7.405 12.342 1.00 86.06 309 ALA A N 1
ATOM 2316 C CA . ALA A 1 309 ? 14.179 8.609 11.942 1.00 86.06 309 ALA A CA 1
ATOM 2317 C C . ALA A 1 309 ? 14.927 8.378 10.608 1.00 86.06 309 ALA A C 1
ATOM 2319 O O . ALA A 1 309 ? 15.649 7.377 10.476 1.00 86.06 309 ALA A O 1
ATOM 2320 N N . PRO A 1 310 ? 14.788 9.278 9.615 1.00 89.25 310 PRO A N 1
ATOM 2321 C CA . PRO A 1 310 ? 15.402 9.099 8.307 1.00 89.25 310 PRO A CA 1
ATOM 2322 C C . PRO A 1 310 ? 16.926 9.182 8.415 1.00 89.25 310 PRO A C 1
ATOM 2324 O O . PRO A 1 310 ? 17.498 10.207 8.790 1.00 89.25 310 PRO A O 1
ATOM 2327 N N . ASN A 1 311 ? 17.601 8.088 8.061 1.00 93.38 311 ASN A N 1
ATOM 2328 C CA . ASN A 1 311 ? 19.059 8.057 7.982 1.00 93.38 311 ASN A CA 1
ATOM 2329 C C . ASN A 1 311 ? 19.573 8.734 6.696 1.00 93.38 311 ASN A C 1
ATOM 2331 O O . ASN A 1 311 ? 18.804 9.040 5.786 1.00 93.38 311 ASN A O 1
ATOM 2335 N N . GLU A 1 312 ? 20.891 8.924 6.593 1.00 95.75 312 GLU A N 1
ATOM 2336 C CA . GLU A 1 312 ? 21.524 9.585 5.439 1.00 95.75 312 GLU A CA 1
ATOM 2337 C C . GLU A 1 312 ? 21.208 8.921 4.092 1.00 95.75 312 GLU A C 1
ATOM 2339 O O . GLU A 1 312 ? 21.093 9.601 3.075 1.00 95.75 312 GLU A O 1
ATOM 2344 N N . MET A 1 313 ? 21.002 7.599 4.073 1.00 95.06 313 MET A N 1
ATOM 2345 C CA . MET A 1 313 ? 20.607 6.895 2.852 1.00 95.06 313 MET A CA 1
ATOM 2346 C C . MET A 1 313 ? 19.198 7.301 2.408 1.00 95.06 313 MET A C 1
ATOM 2348 O O . MET A 1 313 ? 18.991 7.600 1.239 1.00 95.06 313 MET A O 1
ATOM 2352 N N . VAL A 1 314 ? 18.244 7.351 3.340 1.00 95.38 314 VAL A N 1
ATOM 2353 C CA . VAL A 1 314 ? 16.853 7.757 3.072 1.00 95.38 314 VAL A CA 1
ATOM 2354 C C . VAL A 1 314 ? 16.794 9.219 2.619 1.00 95.38 314 VAL A C 1
ATOM 2356 O O . VAL A 1 314 ? 16.120 9.522 1.640 1.00 95.38 314 VAL A O 1
ATOM 2359 N N . LYS A 1 315 ? 17.557 10.113 3.264 1.00 96.62 315 LYS A N 1
ATOM 2360 C CA . LYS A 1 315 ? 17.670 11.524 2.852 1.00 96.62 315 LYS A CA 1
ATOM 2361 C C . LYS A 1 315 ? 18.216 11.667 1.432 1.00 96.62 315 LYS A C 1
ATOM 2363 O O . LYS A 1 315 ? 17.701 12.460 0.650 1.00 96.62 315 LYS A O 1
ATOM 2368 N N . LYS A 1 316 ? 19.243 10.885 1.089 1.00 96.31 316 LYS A N 1
ATOM 2369 C CA . LYS A 1 316 ? 19.825 10.875 -0.256 1.00 96.31 316 LYS A CA 1
ATOM 2370 C C . LYS A 1 316 ? 18.834 10.372 -1.303 1.00 96.31 316 LYS A C 1
ATOM 2372 O O . LYS A 1 316 ? 18.720 10.982 -2.358 1.00 96.31 316 LYS A O 1
ATOM 2377 N N . GLU A 1 317 ? 18.127 9.279 -1.025 1.00 96.69 317 GLU A N 1
ATOM 2378 C CA . GLU A 1 317 ? 17.093 8.756 -1.926 1.00 96.69 317 GLU A CA 1
ATOM 2379 C C . GLU A 1 317 ? 15.980 9.786 -2.160 1.00 96.69 317 GLU A C 1
ATOM 2381 O O . GLU A 1 317 ? 15.590 10.008 -3.304 1.00 96.69 317 GLU A O 1
ATOM 2386 N N . PHE A 1 318 ? 15.526 10.459 -1.099 1.00 96.62 318 PHE A N 1
ATOM 2387 C CA . PHE A 1 318 ? 14.547 11.540 -1.189 1.00 96.62 318 PHE A CA 1
ATOM 2388 C C . PHE A 1 318 ? 15.038 12.689 -2.082 1.00 96.62 318 PHE A C 1
ATOM 2390 O O . PHE A 1 318 ? 14.337 13.089 -3.009 1.00 96.62 318 PHE A O 1
ATOM 2397 N N . ALA A 1 319 ? 16.269 13.161 -1.866 1.00 96.38 319 ALA A N 1
ATOM 2398 C CA . ALA A 1 319 ? 16.874 14.231 -2.661 1.00 96.38 319 ALA A CA 1
ATOM 2399 C C . ALA A 1 319 ? 17.081 13.858 -4.142 1.00 96.38 319 ALA A C 1
ATOM 2401 O O . ALA A 1 319 ? 17.122 14.743 -4.991 1.00 96.38 319 ALA A O 1
ATOM 2402 N N . LEU A 1 320 ? 17.212 12.565 -4.463 1.00 96.06 320 LEU A N 1
ATOM 2403 C CA . LEU A 1 320 ? 17.287 12.076 -5.843 1.00 96.06 320 LEU A CA 1
ATOM 2404 C C . LEU A 1 320 ? 15.906 11.938 -6.491 1.00 96.06 320 LEU A C 1
ATOM 2406 O O . LEU A 1 320 ? 15.766 12.197 -7.682 1.00 96.06 320 LEU A O 1
ATOM 2410 N N . LEU A 1 321 ? 14.895 11.513 -5.730 1.00 96.19 321 LEU A N 1
ATOM 2411 C CA . LEU A 1 321 ? 13.546 11.292 -6.248 1.00 96.19 321 LEU A CA 1
ATOM 2412 C C . LEU A 1 321 ? 12.756 12.595 -6.410 1.00 96.19 321 LEU A C 1
ATOM 2414 O O . LEU A 1 321 ? 11.974 12.713 -7.350 1.00 96.19 321 LEU A O 1
ATOM 2418 N N . LEU A 1 322 ? 12.947 13.572 -5.523 1.00 94.00 322 LEU A N 1
ATOM 2419 C CA . LEU A 1 322 ? 12.181 14.816 -5.556 1.00 94.00 322 LEU A CA 1
ATOM 2420 C C . LEU A 1 322 ? 12.304 15.553 -6.910 1.00 94.00 322 LEU A C 1
ATOM 2422 O O . LEU A 1 322 ? 11.260 15.819 -7.505 1.00 94.00 322 LEU A O 1
ATOM 2426 N N . PRO A 1 323 ? 13.510 15.779 -7.479 1.00 94.56 323 PRO A N 1
ATOM 2427 C CA . PRO A 1 323 ? 13.651 16.438 -8.781 1.00 94.56 323 PRO A CA 1
ATOM 2428 C C . PRO A 1 323 ? 13.057 15.648 -9.956 1.00 94.56 323 PRO A C 1
ATOM 2430 O O . PRO A 1 323 ? 12.695 16.235 -10.973 1.00 94.56 323 PRO A O 1
ATOM 2433 N N . VAL A 1 324 ? 12.947 14.319 -9.836 1.00 94.88 324 VAL A N 1
ATOM 2434 C CA . VAL A 1 324 ? 12.279 13.479 -10.846 1.00 94.88 324 VAL A CA 1
ATOM 2435 C C . VAL A 1 324 ? 10.791 13.816 -10.913 1.00 94.88 324 VAL A C 1
ATOM 2437 O O . VAL A 1 324 ? 10.234 13.931 -12.001 1.00 94.88 324 VAL A O 1
ATOM 2440 N N . LEU A 1 325 ? 10.144 13.976 -9.757 1.00 91.56 325 LEU A N 1
ATOM 2441 C CA . LEU A 1 325 ? 8.714 14.275 -9.674 1.00 91.56 325 LEU A CA 1
ATOM 2442 C C . LEU A 1 325 ? 8.426 15.739 -10.029 1.00 91.56 325 LEU A C 1
ATOM 2444 O O . LEU A 1 325 ? 7.518 16.012 -10.816 1.00 91.56 325 LEU A O 1
ATOM 2448 N N . THR A 1 326 ? 9.223 16.678 -9.510 1.00 90.00 326 THR A N 1
ATOM 2449 C CA . THR A 1 326 ? 8.994 18.118 -9.719 1.00 90.00 326 THR A CA 1
ATOM 2450 C C . THR A 1 326 ? 9.181 18.557 -11.166 1.00 90.00 326 THR A C 1
ATOM 2452 O O . THR A 1 326 ? 8.577 19.540 -11.583 1.00 90.00 326 THR A O 1
ATOM 2455 N N . ALA A 1 327 ? 9.919 17.789 -11.974 1.00 90.50 327 ALA A N 1
ATOM 2456 C CA . ALA A 1 327 ? 10.058 18.035 -13.408 1.00 90.50 327 ALA A CA 1
ATOM 2457 C C . ALA A 1 327 ? 8.722 18.017 -14.179 1.00 90.50 327 ALA A C 1
ATOM 2459 O O . ALA A 1 327 ? 8.647 18.586 -15.269 1.00 90.50 327 ALA A O 1
ATOM 2460 N N . LYS A 1 328 ? 7.686 17.343 -13.655 1.00 89.44 328 LYS A N 1
ATOM 2461 C CA . LYS A 1 328 ? 6.345 17.267 -14.270 1.00 89.44 328 LYS A CA 1
ATOM 2462 C C . LYS A 1 328 ? 5.200 17.628 -13.324 1.00 89.44 328 LYS A C 1
ATOM 2464 O O . LYS A 1 328 ? 4.077 17.800 -13.789 1.00 89.44 328 LYS A O 1
ATOM 2469 N N . VAL A 1 329 ? 5.474 17.736 -12.025 1.00 84.25 329 VAL A N 1
ATOM 2470 C CA . VAL A 1 329 ? 4.502 18.070 -10.981 1.00 84.25 329 VAL A CA 1
ATOM 2471 C C . VAL A 1 329 ? 5.111 19.153 -10.094 1.00 84.25 329 VAL A C 1
ATOM 2473 O O . VAL A 1 329 ? 5.724 18.853 -9.073 1.00 84.25 329 VAL A O 1
ATOM 2476 N N . GLU A 1 330 ? 4.973 20.422 -10.480 1.00 79.75 330 GLU A N 1
ATOM 2477 C CA . GLU A 1 330 ? 5.593 21.553 -9.766 1.00 79.75 330 GLU A CA 1
ATOM 2478 C C . GLU A 1 330 ? 5.204 21.593 -8.277 1.00 79.75 330 GLU A C 1
ATOM 2480 O O . GLU A 1 330 ? 6.030 21.872 -7.410 1.00 79.75 330 GLU A O 1
ATOM 2485 N N . GLN A 1 331 ? 3.961 21.223 -7.957 1.00 73.88 331 GLN A N 1
ATOM 2486 C CA . GLN A 1 331 ? 3.442 21.185 -6.588 1.00 73.88 331 GLN A CA 1
ATOM 2487 C C . GLN A 1 331 ? 4.088 20.092 -5.720 1.00 73.88 331 GLN A C 1
ATOM 2489 O O . GLN A 1 331 ? 3.962 20.137 -4.495 1.00 73.88 331 GLN A O 1
ATOM 2494 N N . ALA A 1 332 ? 4.795 19.119 -6.309 1.00 71.69 332 ALA A N 1
ATOM 2495 C CA . ALA A 1 332 ? 5.392 18.017 -5.559 1.00 71.69 332 ALA A CA 1
ATOM 2496 C C . ALA A 1 332 ? 6.410 18.504 -4.515 1.00 71.69 332 ALA A C 1
ATOM 2498 O O . ALA A 1 332 ? 6.503 17.898 -3.456 1.00 71.69 332 ALA A O 1
ATOM 2499 N N . GLU A 1 333 ? 7.121 19.611 -4.751 1.00 76.81 333 GLU A N 1
ATOM 2500 C CA . GLU A 1 333 ? 8.078 20.173 -3.779 1.00 76.81 333 GLU A CA 1
ATOM 2501 C C . GLU A 1 333 ? 7.402 20.745 -2.529 1.00 76.81 333 GLU A C 1
ATOM 2503 O O . GLU A 1 333 ? 7.969 20.710 -1.440 1.00 76.81 333 GLU A O 1
ATOM 2508 N N . GLN A 1 334 ? 6.172 21.234 -2.675 1.00 69.94 334 GLN A N 1
ATOM 2509 C CA . GLN A 1 334 ? 5.398 21.803 -1.572 1.00 69.94 334 GLN A CA 1
ATOM 2510 C C . GLN A 1 334 ? 4.687 20.715 -0.760 1.00 69.94 334 GLN A C 1
ATOM 2512 O O . GLN A 1 334 ? 4.491 20.870 0.443 1.00 69.94 334 GLN A O 1
ATOM 2517 N N . ILE A 1 335 ? 4.297 19.621 -1.420 1.00 64.88 335 ILE A N 1
ATOM 2518 C CA . ILE A 1 335 ? 3.506 18.538 -0.822 1.00 64.88 335 ILE A CA 1
ATOM 2519 C C . ILE A 1 335 ? 4.409 17.444 -0.241 1.00 64.88 335 ILE A C 1
ATOM 2521 O O . ILE A 1 335 ? 4.129 16.898 0.828 1.00 64.88 335 ILE A O 1
ATOM 2525 N N . LEU A 1 336 ? 5.488 17.089 -0.940 1.00 77.25 336 LEU A N 1
ATOM 2526 C CA . LEU A 1 336 ? 6.313 15.946 -0.585 1.00 77.25 336 LEU A CA 1
ATOM 2527 C C . LEU A 1 336 ? 7.377 16.331 0.446 1.00 77.25 336 LEU A C 1
ATOM 2529 O O . LEU A 1 336 ? 8.387 16.958 0.139 1.00 77.25 336 LEU A O 1
ATOM 2533 N N . THR A 1 337 ? 7.185 15.872 1.677 1.00 83.12 337 THR A N 1
ATOM 2534 C CA . THR A 1 337 ? 8.155 16.026 2.768 1.00 83.12 337 THR A CA 1
ATOM 2535 C C . THR A 1 337 ? 9.021 14.778 2.934 1.00 83.12 337 THR A C 1
ATOM 2537 O O . THR A 1 337 ? 8.623 13.669 2.560 1.00 83.12 337 THR A O 1
ATOM 2540 N N . LEU A 1 338 ? 10.182 14.923 3.581 1.00 86.69 338 LEU A N 1
ATOM 2541 C CA . LEU A 1 338 ? 11.031 13.783 3.947 1.00 86.69 338 LEU A CA 1
ATOM 2542 C C . LEU A 1 338 ? 10.279 12.754 4.813 1.00 86.69 338 LEU A C 1
ATOM 2544 O O . LEU A 1 338 ? 10.495 11.550 4.658 1.00 86.69 338 LEU A O 1
ATOM 2548 N N . ASP A 1 339 ? 9.377 13.209 5.682 1.00 80.88 339 ASP A N 1
ATOM 2549 C CA . ASP A 1 339 ? 8.568 12.336 6.536 1.00 80.88 339 ASP A CA 1
ATOM 2550 C C . ASP A 1 339 ? 7.547 11.548 5.713 1.00 80.88 339 ASP A C 1
ATOM 2552 O O . ASP A 1 339 ? 7.463 10.327 5.851 1.00 80.88 339 ASP A O 1
ATOM 2556 N N . SER A 1 340 ? 6.845 12.202 4.779 1.00 79.38 340 SER A N 1
ATOM 2557 C CA . SER A 1 340 ? 5.904 11.526 3.872 1.00 79.38 340 SER A CA 1
ATOM 2558 C C . SER A 1 340 ? 6.603 10.486 2.982 1.00 79.38 340 SER A C 1
ATOM 2560 O O . SER A 1 340 ? 6.116 9.363 2.829 1.00 79.38 340 SER A O 1
ATOM 2562 N N . TYR A 1 341 ? 7.805 10.801 2.481 1.00 88.56 341 TYR A N 1
ATOM 2563 C CA . TYR A 1 341 ? 8.649 9.856 1.749 1.00 88.56 341 TYR A CA 1
ATOM 2564 C C . TYR A 1 341 ? 9.069 8.674 2.629 1.00 88.56 341 TYR A C 1
ATOM 2566 O O . TYR A 1 341 ? 8.974 7.518 2.215 1.00 88.56 341 TYR A O 1
ATOM 2574 N N . THR A 1 342 ? 9.506 8.942 3.861 1.00 89.56 342 THR A N 1
ATOM 2575 C CA . THR A 1 342 ? 9.958 7.907 4.801 1.00 89.56 342 THR A CA 1
ATOM 2576 C C . THR A 1 342 ? 8.806 6.984 5.211 1.00 89.56 342 THR A C 1
ATOM 2578 O O . THR A 1 342 ? 8.997 5.765 5.307 1.00 89.56 342 THR A O 1
ATOM 2581 N N . ALA A 1 343 ? 7.600 7.530 5.379 1.00 83.81 343 ALA A N 1
ATOM 2582 C CA . ALA A 1 343 ? 6.370 6.771 5.588 1.00 83.81 343 ALA A CA 1
ATOM 2583 C C . ALA A 1 343 ? 6.065 5.869 4.393 1.00 83.81 343 ALA A C 1
ATOM 2585 O O . ALA A 1 343 ? 5.902 4.658 4.564 1.00 83.81 343 ALA A O 1
ATOM 2586 N N . MET A 1 344 ? 6.087 6.411 3.176 1.00 86.94 344 MET A N 1
ATOM 2587 C CA . MET A 1 344 ? 5.819 5.630 1.970 1.00 86.94 344 MET A CA 1
ATOM 2588 C C . MET A 1 344 ? 6.856 4.526 1.739 1.00 86.94 344 MET A C 1
ATOM 2590 O O . MET A 1 344 ? 6.495 3.382 1.456 1.00 86.94 344 MET A O 1
ATOM 2594 N N . LEU A 1 345 ? 8.141 4.828 1.930 1.00 92.38 345 LEU A N 1
ATOM 2595 C CA . LEU A 1 345 ? 9.211 3.837 1.858 1.00 92.38 345 LEU A CA 1
ATOM 2596 C C . LEU A 1 345 ? 9.005 2.724 2.893 1.00 92.38 345 LEU A C 1
ATOM 2598 O O . LEU A 1 345 ? 9.199 1.551 2.579 1.00 92.38 345 LEU A O 1
ATOM 2602 N N . SER A 1 346 ? 8.590 3.069 4.113 1.00 88.75 346 SER A N 1
ATOM 2603 C CA . SER A 1 346 ? 8.320 2.094 5.174 1.00 88.75 346 SER A CA 1
ATOM 2604 C C . SER A 1 346 ? 7.128 1.195 4.838 1.00 88.75 346 SER A C 1
ATOM 2606 O O . SER A 1 346 ? 7.245 -0.025 4.980 1.00 88.75 346 SER A O 1
ATOM 2608 N N . LYS A 1 347 ? 6.029 1.768 4.324 1.00 89.19 347 LYS A N 1
ATOM 2609 C CA . LYS A 1 347 ? 4.864 1.019 3.823 1.00 89.19 347 LYS A CA 1
ATOM 2610 C C . LYS A 1 347 ? 5.278 0.035 2.733 1.00 89.19 347 LYS A C 1
ATOM 2612 O O . LYS A 1 347 ? 5.024 -1.161 2.854 1.00 89.19 347 LYS A O 1
ATOM 2617 N N . ILE A 1 348 ? 5.988 0.508 1.708 1.00 92.50 348 ILE A N 1
ATOM 2618 C CA . ILE A 1 348 ? 6.425 -0.330 0.585 1.00 92.50 348 ILE A CA 1
ATOM 2619 C C . ILE A 1 348 ? 7.365 -1.438 1.058 1.00 92.50 348 ILE A C 1
ATOM 2621 O O . ILE A 1 348 ? 7.166 -2.590 0.693 1.00 92.50 348 ILE A O 1
ATOM 2625 N N . LYS A 1 349 ? 8.359 -1.138 1.900 1.00 90.44 349 LYS A N 1
ATOM 2626 C CA . LYS A 1 349 ? 9.331 -2.144 2.359 1.00 90.44 349 LYS A CA 1
ATOM 2627 C C . LYS A 1 349 ? 8.700 -3.269 3.174 1.00 90.44 349 LYS A C 1
ATOM 2629 O O . LYS A 1 349 ? 9.155 -4.401 3.061 1.00 90.44 349 LYS A O 1
ATOM 2634 N N . ARG A 1 350 ? 7.685 -2.970 3.986 1.00 87.69 350 ARG A N 1
ATOM 2635 C CA . ARG A 1 350 ? 6.991 -3.974 4.813 1.00 87.69 350 ARG A CA 1
ATOM 2636 C C . ARG A 1 350 ? 6.029 -4.844 4.008 1.00 87.69 350 ARG A C 1
ATOM 2638 O O . ARG A 1 350 ? 5.808 -5.991 4.372 1.00 87.69 350 ARG A O 1
ATOM 2645 N N . ASN A 1 351 ? 5.494 -4.299 2.920 1.00 92.12 351 ASN A N 1
ATOM 2646 C CA . ASN A 1 351 ? 4.507 -4.956 2.067 1.00 92.12 351 ASN A CA 1
ATOM 2647 C C . ASN A 1 351 ? 5.111 -5.592 0.804 1.00 92.12 351 ASN A C 1
ATOM 2649 O O . ASN A 1 351 ? 4.440 -6.335 0.093 1.00 92.12 351 ASN A O 1
ATOM 2653 N N . ALA A 1 352 ? 6.377 -5.303 0.503 1.00 92.81 352 ALA A N 1
ATOM 2654 C CA . ALA A 1 352 ? 7.068 -5.836 -0.657 1.00 92.81 352 ALA A CA 1
ATOM 2655 C C . ALA A 1 352 ? 7.394 -7.327 -0.488 1.00 92.81 352 ALA A C 1
ATOM 2657 O O . ALA A 1 352 ? 8.175 -7.726 0.376 1.00 92.81 352 ALA A O 1
ATOM 2658 N N . ILE A 1 353 ? 6.866 -8.142 -1.395 1.00 91.56 353 ILE A N 1
ATOM 2659 C CA . ILE A 1 353 ? 7.192 -9.555 -1.539 1.00 91.56 353 ILE A CA 1
ATOM 2660 C C . ILE A 1 353 ? 8.346 -9.691 -2.542 1.00 91.56 353 ILE A C 1
ATOM 2662 O O . ILE A 1 353 ? 8.247 -9.197 -3.675 1.00 91.56 353 ILE A O 1
ATOM 2666 N N . PRO A 1 354 ? 9.455 -10.356 -2.166 1.00 89.88 354 PRO A N 1
ATOM 2667 C CA . PRO A 1 354 ? 10.525 -10.637 -3.100 1.00 89.88 354 PRO A CA 1
ATOM 2668 C C . PRO A 1 354 ? 10.114 -11.699 -4.112 1.00 89.88 354 PRO A C 1
ATOM 2670 O O . PRO A 1 354 ? 9.545 -12.733 -3.766 1.00 89.88 354 PRO A O 1
ATOM 2673 N N . PHE A 1 355 ? 10.457 -11.455 -5.371 1.00 86.75 355 PHE A N 1
ATOM 2674 C CA . PHE A 1 355 ? 10.253 -12.395 -6.462 1.00 86.75 355 PHE A CA 1
ATOM 2675 C C . PHE A 1 355 ? 11.544 -12.588 -7.249 1.00 86.75 355 PHE A C 1
ATOM 2677 O O . PHE A 1 355 ? 12.463 -11.763 -7.218 1.00 86.75 355 PHE A O 1
ATOM 2684 N N . THR A 1 356 ? 11.607 -13.708 -7.959 1.00 81.81 356 THR A N 1
ATOM 2685 C CA . THR A 1 356 ? 12.696 -14.006 -8.884 1.00 81.81 356 THR A CA 1
ATOM 2686 C C . THR A 1 356 ? 12.141 -14.101 -10.289 1.00 81.81 356 THR A C 1
ATOM 2688 O O . THR A 1 356 ? 11.093 -14.700 -10.524 1.00 81.81 356 THR A O 1
ATOM 2691 N N . THR A 1 357 ? 12.827 -13.460 -11.223 1.00 74.12 357 THR A N 1
ATOM 2692 C CA . THR A 1 357 ? 12.443 -13.485 -12.630 1.00 74.12 357 THR A CA 1
ATOM 2693 C C . THR A 1 357 ? 12.877 -14.786 -13.294 1.00 74.12 357 THR A C 1
ATOM 2695 O O . THR A 1 357 ? 13.863 -15.418 -12.906 1.00 74.12 357 THR A O 1
ATOM 2698 N N . HIS A 1 358 ? 12.130 -15.192 -14.320 1.00 71.88 358 HIS A N 1
ATOM 2699 C CA . HIS A 1 358 ? 12.539 -16.305 -15.167 1.00 71.88 358 HIS A CA 1
ATOM 2700 C C . HIS A 1 358 ? 13.735 -15.902 -16.043 1.00 71.88 358 HIS A C 1
ATOM 2702 O O . HIS A 1 358 ? 13.819 -14.737 -16.429 1.00 71.88 358 HIS A O 1
ATOM 2708 N N . PRO A 1 359 ? 14.630 -16.843 -16.397 1.00 66.50 359 PRO A N 1
ATOM 2709 C CA . PRO A 1 359 ? 15.743 -16.555 -17.295 1.00 66.50 359 PRO A CA 1
ATOM 2710 C C . PRO A 1 359 ? 15.234 -16.009 -18.628 1.00 66.50 359 PRO A C 1
ATOM 2712 O O . PRO A 1 359 ? 14.272 -16.542 -19.191 1.00 66.50 359 PRO A O 1
ATOM 2715 N N . ASN A 1 360 ? 15.886 -14.971 -19.150 1.00 64.19 360 ASN A N 1
ATOM 2716 C CA . ASN A 1 360 ? 15.582 -14.503 -20.498 1.00 64.19 360 ASN A CA 1
ATOM 2717 C C . ASN A 1 360 ? 16.239 -15.417 -21.562 1.00 64.19 360 ASN A C 1
ATOM 2719 O O . ASN A 1 360 ? 17.178 -16.155 -21.246 1.00 64.19 360 ASN A O 1
ATOM 2723 N N . PRO A 1 361 ? 15.809 -15.355 -22.836 1.00 60.62 361 PRO A N 1
ATOM 2724 C CA . PRO A 1 361 ? 16.377 -16.170 -23.916 1.00 60.62 361 PRO A CA 1
ATOM 2725 C C . PRO A 1 361 ? 17.879 -15.956 -24.163 1.00 60.62 361 PRO A C 1
ATOM 2727 O O . PRO A 1 361 ? 18.533 -16.827 -24.726 1.00 60.62 361 PRO A O 1
ATOM 2730 N N . LYS A 1 362 ? 18.443 -14.822 -23.725 1.00 63.81 362 LYS A N 1
ATOM 2731 C CA . LYS A 1 362 ? 19.881 -14.513 -23.791 1.00 63.81 362 LYS A CA 1
ATOM 2732 C C . LYS A 1 362 ? 20.686 -15.150 -22.640 1.00 63.81 362 LYS A C 1
ATOM 2734 O O . LYS A 1 362 ? 21.867 -14.851 -22.500 1.00 63.81 362 LYS A O 1
ATOM 2739 N N . GLY A 1 363 ? 20.073 -15.986 -21.796 1.00 57.19 363 GLY A N 1
ATOM 2740 C CA . GLY A 1 363 ? 20.758 -16.694 -20.708 1.00 57.19 363 GLY A CA 1
ATOM 2741 C C . GLY A 1 363 ? 21.129 -15.817 -19.507 1.00 57.19 363 GLY A C 1
ATOM 2742 O O . GLY A 1 363 ? 21.968 -16.211 -18.699 1.00 57.19 363 GLY A O 1
ATOM 2743 N N . LEU A 1 364 ? 20.524 -14.630 -19.368 1.00 56.12 364 LEU A N 1
ATOM 2744 C CA . LEU A 1 364 ? 20.746 -13.773 -18.200 1.00 56.12 364 LEU A CA 1
ATOM 2745 C C . LEU A 1 364 ? 20.220 -14.454 -16.922 1.00 56.12 364 LEU A C 1
ATOM 2747 O O . LEU A 1 364 ? 19.120 -15.009 -16.919 1.00 56.12 364 LEU A O 1
ATOM 2751 N N . MET A 1 365 ? 21.019 -14.391 -15.846 1.00 52.16 365 MET A N 1
ATOM 2752 C CA . MET A 1 365 ? 20.731 -14.992 -14.534 1.00 52.16 365 MET A CA 1
ATOM 2753 C C . MET A 1 365 ? 19.341 -14.633 -13.995 1.00 52.16 365 MET A C 1
ATOM 2755 O O . MET A 1 365 ? 18.808 -13.571 -14.300 1.00 52.16 365 MET A O 1
ATOM 2759 N N . VAL A 1 366 ? 18.814 -15.509 -13.131 1.00 55.94 366 VAL A N 1
ATOM 2760 C CA . VAL A 1 366 ? 17.656 -15.272 -12.254 1.00 55.94 366 VAL A CA 1
ATOM 2761 C C . VAL A 1 366 ? 17.885 -13.986 -11.463 1.00 55.94 366 VAL A C 1
ATOM 2763 O O . VAL A 1 366 ? 18.845 -13.903 -10.695 1.00 55.94 366 VAL A O 1
ATOM 2766 N N . LYS A 1 367 ? 17.023 -12.982 -11.644 1.00 66.56 367 LYS A N 1
ATOM 2767 C CA . LYS A 1 367 ? 17.207 -11.668 -11.012 1.00 66.56 367 LYS A CA 1
ATOM 2768 C C . LYS A 1 367 ? 16.137 -11.380 -9.971 1.00 66.56 367 LYS A C 1
ATOM 2770 O O . LYS A 1 367 ? 14.980 -11.756 -10.168 1.00 66.56 367 LYS A O 1
ATOM 2775 N N . SER A 1 368 ? 16.520 -10.719 -8.879 1.00 78.62 368 SER A N 1
ATOM 2776 C CA . SER A 1 368 ? 15.625 -10.410 -7.764 1.00 78.62 368 SER A CA 1
ATOM 2777 C C . SER A 1 368 ? 14.874 -9.090 -7.974 1.00 78.62 368 SER A C 1
ATOM 2779 O O . SER A 1 368 ? 15.435 -8.068 -8.379 1.00 78.62 368 SER A O 1
ATOM 2781 N N . GLY A 1 369 ? 13.578 -9.116 -7.683 1.00 87.69 369 GLY A N 1
ATOM 2782 C CA . GLY A 1 369 ? 12.680 -7.967 -7.703 1.00 87.69 369 GLY A CA 1
ATOM 2783 C C . GLY A 1 369 ? 11.842 -7.911 -6.434 1.00 87.69 369 GLY A C 1
ATOM 2784 O O . GLY A 1 369 ? 11.787 -8.882 -5.682 1.00 87.69 369 GLY A O 1
ATOM 2785 N N . HIS A 1 370 ? 11.219 -6.765 -6.181 1.00 91.25 370 HIS A N 1
ATOM 2786 C CA . HIS A 1 370 ? 10.238 -6.573 -5.112 1.00 91.25 370 HIS A CA 1
ATOM 2787 C C . HIS A 1 370 ? 8.918 -6.122 -5.726 1.00 91.25 370 HIS A C 1
ATOM 2789 O O . HIS A 1 370 ? 8.916 -5.304 -6.650 1.00 91.25 370 HIS A O 1
ATOM 2795 N N . ALA A 1 371 ? 7.809 -6.660 -5.228 1.00 93.44 371 ALA A N 1
ATOM 2796 C CA . ALA A 1 371 ? 6.479 -6.258 -5.653 1.00 93.44 371 ALA A CA 1
ATOM 2797 C C . ALA A 1 371 ? 5.503 -6.188 -4.476 1.00 93.44 371 ALA A C 1
ATOM 2799 O O . ALA A 1 371 ? 5.593 -6.991 -3.554 1.00 93.44 371 ALA A O 1
ATOM 2800 N N . VAL A 1 372 ? 4.582 -5.228 -4.516 1.00 94.38 372 VAL A N 1
ATOM 2801 C CA . VAL A 1 372 ? 3.464 -5.119 -3.568 1.00 94.38 372 VAL A CA 1
ATOM 2802 C C . VAL A 1 372 ? 2.231 -5.745 -4.209 1.00 94.38 372 VAL A C 1
ATOM 2804 O O . VAL A 1 372 ? 1.947 -5.483 -5.378 1.00 94.38 372 VAL A O 1
ATOM 2807 N N . TYR A 1 373 ? 1.515 -6.551 -3.432 1.00 94.50 373 TYR A N 1
ATOM 2808 C CA . TYR A 1 373 ? 0.259 -7.209 -3.791 1.00 94.50 373 TYR A CA 1
ATOM 2809 C C . TYR A 1 373 ? -0.747 -6.802 -2.724 1.00 94.50 373 TYR A C 1
ATOM 2811 O O . TYR A 1 373 ? -0.528 -7.102 -1.552 1.00 94.50 373 TYR A O 1
ATOM 2819 N N . LEU A 1 374 ? -1.776 -6.049 -3.099 1.00 92.19 374 LEU A N 1
ATOM 2820 C CA . LEU A 1 374 ? -2.688 -5.415 -2.156 1.00 92.19 374 LEU A CA 1
ATOM 2821 C C . LEU A 1 374 ? -3.441 -6.459 -1.337 1.00 92.19 374 LEU A C 1
ATOM 2823 O O . LEU A 1 374 ? -3.428 -6.367 -0.113 1.00 92.19 374 LEU A O 1
ATOM 2827 N N . ALA A 1 375 ? -4.046 -7.478 -1.954 1.00 92.81 375 ALA A N 1
ATOM 2828 C CA . ALA A 1 375 ? -4.751 -8.509 -1.185 1.00 92.81 375 ALA A CA 1
ATOM 2829 C C . ALA A 1 375 ? -3.772 -9.273 -0.279 1.00 92.81 375 ALA A C 1
ATOM 2831 O O . ALA A 1 375 ? -4.065 -9.520 0.893 1.00 92.81 375 ALA A O 1
ATOM 2832 N N . GLY A 1 376 ? -2.573 -9.570 -0.792 1.00 93.19 376 GLY A N 1
ATOM 2833 C CA . GLY A 1 376 ? -1.477 -10.143 -0.005 1.00 93.19 376 GLY A CA 1
ATOM 2834 C C . GLY A 1 376 ? -1.069 -9.297 1.206 1.00 93.19 376 GLY A C 1
ATOM 2835 O O . GLY A 1 376 ? -0.796 -9.856 2.263 1.00 93.19 376 GLY A O 1
ATOM 2836 N N . SER A 1 377 ? -1.075 -7.971 1.084 1.00 93.12 377 SER A N 1
ATOM 2837 C CA . SER A 1 377 ? -0.704 -7.033 2.150 1.00 93.12 377 SER A CA 1
ATOM 2838 C C . SER A 1 377 ? -1.639 -7.047 3.362 1.00 93.12 377 SER A C 1
ATOM 2840 O O . SER A 1 377 ? -1.206 -6.685 4.452 1.00 93.12 377 SER A O 1
ATOM 2842 N N . PHE A 1 378 ? -2.887 -7.499 3.205 1.00 92.06 378 PHE A N 1
ATOM 2843 C CA . PHE A 1 378 ? -3.861 -7.607 4.303 1.00 92.06 378 PHE A CA 1
ATOM 2844 C C . PHE A 1 378 ? -4.005 -9.031 4.870 1.00 92.06 378 PHE A C 1
ATOM 2846 O O . PHE A 1 378 ? -4.745 -9.240 5.835 1.00 92.06 378 PHE A O 1
ATOM 2853 N N . MET A 1 379 ? -3.311 -10.029 4.310 1.00 93.44 379 MET A N 1
ATOM 2854 C CA . MET A 1 379 ? -3.284 -11.381 4.876 1.00 93.44 379 MET A CA 1
ATOM 2855 C C . MET A 1 379 ? -2.168 -11.498 5.909 1.00 93.44 379 MET A C 1
ATOM 2857 O O . MET A 1 379 ? -0.991 -11.525 5.561 1.00 93.44 379 MET A O 1
ATOM 2861 N N . ASN A 1 380 ? -2.541 -11.630 7.179 1.00 93.12 380 ASN A N 1
ATOM 2862 C CA . ASN A 1 380 ? -1.582 -11.682 8.274 1.00 93.12 380 ASN A CA 1
ATOM 2863 C C . ASN A 1 380 ? -0.694 -12.934 8.263 1.00 93.12 380 ASN A C 1
ATOM 2865 O O . ASN A 1 380 ? -0.962 -13.965 7.638 1.00 93.12 380 ASN A O 1
ATOM 2869 N N . HIS A 1 381 ? 0.362 -12.858 9.071 1.00 93.25 381 HIS A N 1
ATOM 2870 C CA . HIS A 1 381 ? 1.242 -13.985 9.312 1.00 93.25 381 HIS A CA 1
ATOM 2871 C C . HIS A 1 381 ? 0.628 -15.049 10.241 1.00 93.25 381 HIS A C 1
ATOM 2873 O O . HIS A 1 381 ? 0.147 -14.743 11.334 1.00 93.25 381 HIS A O 1
ATOM 2879 N N . SER A 1 382 ? 0.810 -16.324 9.881 1.00 93.75 382 SER A N 1
ATOM 2880 C CA . SER A 1 382 ? 0.741 -17.461 10.811 1.00 93.75 382 SER A CA 1
ATOM 2881 C C . SER A 1 382 ? 1.917 -18.421 10.594 1.00 93.75 382 SER A C 1
ATOM 2883 O O . SER A 1 382 ? 2.299 -18.706 9.458 1.00 93.75 382 SER A O 1
ATOM 2885 N N . CYS A 1 383 ? 2.480 -18.967 11.683 1.00 93.19 383 CYS A N 1
ATOM 2886 C CA . CYS A 1 383 ? 3.496 -20.029 11.615 1.00 93.19 383 CYS A CA 1
ATOM 2887 C C . CYS A 1 383 ? 2.904 -21.408 11.250 1.00 93.19 383 CYS A C 1
ATOM 2889 O O . CYS A 1 383 ? 3.665 -22.342 10.967 1.00 93.19 383 CYS A O 1
ATOM 2891 N N . ASP A 1 384 ? 1.577 -21.553 11.297 1.00 92.19 384 ASP A N 1
ATOM 2892 C CA . ASP A 1 384 ? 0.819 -22.666 10.713 1.00 92.19 384 ASP A CA 1
ATOM 2893 C C . ASP A 1 384 ? -0.298 -22.090 9.827 1.00 92.19 384 ASP A C 1
ATOM 2895 O O . ASP A 1 384 ? -1.443 -21.964 10.263 1.00 92.19 384 ASP A O 1
ATOM 2899 N N . PRO A 1 385 ? 0.044 -21.636 8.611 1.00 95.44 385 PRO A N 1
ATOM 2900 C CA . PRO A 1 385 ? -0.898 -20.940 7.750 1.00 95.44 385 PRO A CA 1
ATOM 2901 C C . PRO A 1 385 ? -1.896 -21.899 7.093 1.00 95.44 385 PRO A C 1
ATOM 2903 O O . PRO A 1 385 ? -1.591 -23.075 6.832 1.00 95.44 385 PRO A O 1
ATOM 2906 N N . ASN A 1 386 ? -3.066 -21.352 6.767 1.00 97.00 386 ASN A N 1
ATOM 2907 C CA . ASN A 1 386 ? -4.102 -21.989 5.957 1.00 97.00 386 ASN A CA 1
ATOM 2908 C C . ASN A 1 386 ? -4.040 -21.571 4.478 1.00 97.00 386 ASN A C 1
ATOM 2910 O O . ASN A 1 386 ? -4.685 -22.218 3.660 1.00 97.00 386 ASN A O 1
ATOM 2914 N N . VAL A 1 387 ? -3.213 -20.587 4.107 1.00 97.00 387 VAL A N 1
ATOM 2915 C CA . VAL A 1 387 ? -2.966 -20.187 2.714 1.00 97.00 387 VAL A CA 1
ATOM 2916 C C . VAL A 1 387 ? -1.511 -20.433 2.316 1.00 97.00 387 VAL A C 1
ATOM 2918 O O . VAL A 1 387 ? -0.567 -20.201 3.078 1.00 97.00 387 VAL A O 1
ATOM 2921 N N . LYS A 1 388 ? -1.323 -20.896 1.081 1.00 94.81 388 LYS A N 1
ATOM 2922 C CA . LYS A 1 388 ? -0.041 -20.958 0.382 1.00 94.81 388 LYS A CA 1
ATOM 2923 C C . LY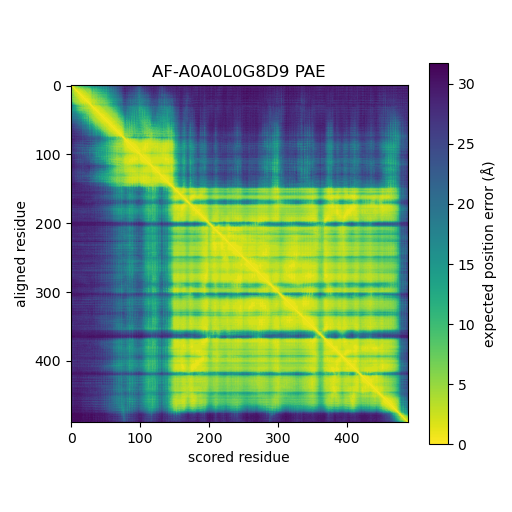S A 1 388 ? -0.054 -19.939 -0.754 1.00 94.81 388 LYS A C 1
ATOM 2925 O O . LYS A 1 388 ? -0.947 -19.974 -1.593 1.00 94.81 388 LYS A O 1
ATOM 2930 N N . ILE A 1 389 ? 0.973 -19.095 -0.806 1.00 93.38 389 ILE A N 1
ATOM 2931 C CA . ILE A 1 389 ? 1.237 -18.225 -1.955 1.00 93.38 389 ILE A CA 1
ATOM 2932 C C . ILE A 1 389 ? 2.222 -18.899 -2.912 1.00 93.38 389 ILE A C 1
ATOM 2934 O O . ILE A 1 389 ? 3.183 -19.548 -2.483 1.00 93.38 389 ILE A O 1
ATOM 2938 N N . SER A 1 390 ? 1.991 -18.767 -4.213 1.00 92.00 390 SER A N 1
ATOM 2939 C CA . SER A 1 390 ? 2.930 -19.217 -5.243 1.00 92.00 390 SER A CA 1
ATOM 2940 C C . SER A 1 390 ? 2.869 -18.324 -6.474 1.00 92.00 390 SER A C 1
ATOM 2942 O O . SER A 1 390 ? 1.824 -17.760 -6.771 1.00 92.00 390 SER A O 1
ATOM 2944 N N . PHE A 1 391 ? 3.985 -18.186 -7.187 1.00 90.62 391 PHE A N 1
ATOM 2945 C CA . PHE A 1 391 ? 4.014 -17.420 -8.429 1.00 90.62 391 PHE A CA 1
ATOM 2946 C C . PHE A 1 391 ? 3.475 -18.254 -9.588 1.00 90.62 391 PHE A C 1
ATOM 2948 O O . PHE A 1 391 ? 3.917 -19.387 -9.808 1.00 90.62 391 PHE A O 1
ATOM 2955 N N . VAL A 1 392 ? 2.560 -17.680 -10.367 1.00 90.12 392 VAL A N 1
ATOM 2956 C CA . VAL A 1 392 ? 2.094 -18.285 -11.615 1.00 90.12 392 VAL A CA 1
ATOM 2957 C C . VAL A 1 392 ? 3.264 -18.335 -12.599 1.00 90.12 392 VAL A C 1
ATOM 2959 O O . VAL A 1 392 ? 3.943 -17.337 -12.848 1.00 90.12 392 VAL A O 1
ATOM 2962 N N . LYS A 1 393 ? 3.506 -19.518 -13.172 1.00 84.44 393 LYS A N 1
ATOM 2963 C CA . LYS A 1 393 ? 4.661 -19.810 -14.032 1.00 84.44 393 LYS A CA 1
ATOM 2964 C C . LYS A 1 393 ? 4.818 -18.778 -15.155 1.00 84.44 393 LYS A C 1
ATOM 2966 O O . LYS A 1 393 ? 3.871 -18.522 -15.890 1.00 84.44 393 LYS A O 1
ATOM 2971 N N . LYS A 1 394 ? 6.041 -18.269 -15.345 1.00 79.38 394 LYS A N 1
ATOM 2972 C CA . LYS A 1 394 ? 6.402 -17.246 -16.350 1.00 79.38 394 LYS A CA 1
ATOM 2973 C C . LYS A 1 394 ? 5.741 -15.885 -16.138 1.00 79.38 394 LYS A C 1
ATOM 2975 O O . LYS A 1 394 ? 5.796 -15.041 -17.027 1.00 79.38 394 LYS A O 1
ATOM 2980 N N . THR A 1 395 ? 5.170 -15.644 -14.965 1.00 84.88 395 THR A N 1
ATOM 2981 C CA . THR A 1 395 ? 4.562 -14.362 -14.621 1.00 84.88 395 THR A CA 1
ATOM 2982 C C . THR A 1 395 ? 5.044 -13.886 -13.256 1.00 84.88 395 THR A C 1
ATOM 2984 O O . THR A 1 395 ? 5.650 -14.645 -12.505 1.00 84.88 395 THR A O 1
ATOM 2987 N N . ASN A 1 396 ? 4.732 -12.637 -12.929 1.00 86.19 396 ASN A N 1
ATOM 2988 C CA . ASN A 1 396 ? 4.864 -12.106 -11.578 1.00 86.19 396 ASN A CA 1
ATOM 2989 C C . ASN A 1 396 ? 3.498 -12.035 -10.874 1.00 86.19 396 ASN A C 1
ATOM 2991 O O . ASN A 1 396 ? 3.256 -11.128 -10.098 1.00 86.19 396 ASN A O 1
ATOM 2995 N N . GLN A 1 397 ? 2.552 -12.913 -11.217 1.00 91.56 397 GLN A N 1
ATOM 2996 C CA . GLN A 1 397 ? 1.263 -12.984 -10.524 1.00 91.56 397 GLN A CA 1
ATOM 2997 C C . GLN A 1 397 ? 1.371 -13.948 -9.351 1.00 91.56 397 GLN A C 1
ATOM 2999 O O . GLN A 1 397 ? 1.953 -15.027 -9.502 1.00 91.56 397 GLN A O 1
ATOM 3004 N N . ILE A 1 398 ? 0.793 -13.584 -8.209 1.00 93.12 398 ILE A N 1
ATOM 3005 C CA . ILE A 1 398 ? 0.686 -14.481 -7.059 1.00 93.12 398 ILE A CA 1
ATOM 3006 C C . ILE A 1 398 ? -0.670 -15.171 -7.093 1.00 93.12 398 ILE A C 1
ATOM 3008 O O . ILE A 1 398 ? -1.701 -14.547 -7.310 1.00 93.12 398 ILE A O 1
ATOM 3012 N N . GLN A 1 399 ? -0.648 -16.473 -6.857 1.00 95.38 399 GLN A N 1
ATOM 3013 C CA . GLN A 1 399 ? -1.813 -17.318 -6.682 1.00 95.38 399 GLN A CA 1
ATOM 3014 C C . GLN A 1 399 ? -1.935 -17.721 -5.212 1.00 95.38 399 GLN A C 1
ATOM 3016 O O . GLN A 1 399 ? -0.951 -18.167 -4.606 1.00 95.38 399 GLN A O 1
ATOM 3021 N N . TYR A 1 400 ? -3.143 -17.586 -4.667 1.00 96.19 400 TYR A N 1
ATOM 3022 C CA . TYR A 1 400 ? -3.488 -17.949 -3.297 1.00 96.19 400 TYR A CA 1
ATOM 3023 C C . TYR A 1 400 ? -4.230 -19.281 -3.300 1.00 96.19 400 TYR A C 1
ATOM 3025 O O . TYR A 1 400 ? -5.312 -19.406 -3.880 1.00 96.19 400 TYR A O 1
ATOM 3033 N N . THR A 1 401 ? -3.625 -20.282 -2.665 1.00 97.25 401 THR A N 1
ATOM 3034 C CA . THR A 1 401 ? -4.166 -21.640 -2.578 1.00 97.25 401 THR A CA 1
ATOM 3035 C C . THR A 1 401 ? -4.475 -21.994 -1.133 1.00 97.25 401 THR A C 1
ATOM 3037 O O . THR A 1 401 ? -3.624 -21.823 -0.255 1.00 97.25 401 THR A O 1
ATOM 3040 N N . ALA A 1 402 ? -5.661 -22.537 -0.880 1.00 97.94 402 ALA A N 1
ATOM 3041 C CA . ALA A 1 402 ? -6.029 -23.087 0.414 1.00 97.94 402 ALA A CA 1
ATOM 3042 C C . ALA A 1 402 ? -5.144 -24.304 0.727 1.00 97.94 402 ALA A C 1
ATOM 3044 O O . ALA A 1 402 ? -5.157 -25.318 0.035 1.00 97.94 402 ALA A O 1
ATOM 3045 N N . ARG A 1 403 ? -4.321 -24.195 1.769 1.00 96.25 403 ARG A N 1
ATOM 3046 C CA . ARG A 1 403 ? -3.429 -25.266 2.241 1.00 96.25 403 ARG A CA 1
ATOM 3047 C C . ARG A 1 403 ? -4.164 -26.296 3.101 1.00 96.25 403 ARG A C 1
ATOM 3049 O O . ARG A 1 403 ? -3.662 -27.394 3.293 1.00 96.25 403 ARG A O 1
ATOM 3056 N N . LYS A 1 404 ? -5.295 -25.901 3.672 1.00 96.00 404 LYS A N 1
ATOM 3057 C CA . LYS A 1 404 ? -6.222 -26.712 4.466 1.00 96.00 404 LYS A CA 1
ATOM 3058 C C . LYS A 1 404 ? -7.626 -26.199 4.156 1.00 96.00 404 LYS A C 1
ATOM 3060 O O . LYS A 1 404 ? -7.745 -25.115 3.588 1.00 96.00 404 LYS A O 1
ATOM 3065 N N . ALA A 1 405 ? -8.667 -26.922 4.557 1.00 97.81 405 ALA A N 1
ATOM 3066 C CA . ALA A 1 405 ? -10.023 -26.382 4.496 1.00 97.81 405 ALA A CA 1
ATOM 3067 C C . ALA A 1 405 ? -10.119 -25.060 5.289 1.00 97.81 405 ALA A C 1
ATOM 3069 O O . ALA A 1 405 ? -9.612 -24.976 6.411 1.00 97.81 405 ALA A O 1
ATOM 3070 N N . ILE A 1 406 ? -10.762 -24.051 4.702 1.00 98.12 406 ILE A N 1
ATOM 3071 C CA . ILE A 1 406 ? -10.998 -22.727 5.296 1.00 98.12 406 ILE A CA 1
ATOM 3072 C C . ILE A 1 406 ? -12.508 -22.529 5.339 1.00 98.12 406 ILE A C 1
ATOM 3074 O O . ILE A 1 406 ? -13.171 -22.689 4.314 1.00 98.12 406 ILE A O 1
ATOM 3078 N N . LYS A 1 407 ? -13.066 -22.225 6.508 1.00 97.44 407 LYS A N 1
ATOM 3079 C CA . LYS A 1 407 ? -14.500 -21.968 6.655 1.00 97.44 407 LYS A CA 1
ATOM 3080 C C . LYS A 1 407 ? -14.810 -20.488 6.526 1.00 97.44 407 LYS A C 1
ATOM 3082 O O . LYS A 1 407 ? -13.970 -19.646 6.839 1.00 97.44 407 LYS A O 1
ATOM 3087 N N . ALA A 1 408 ? -16.034 -20.175 6.112 1.00 96.69 408 ALA A N 1
ATOM 3088 C CA . ALA A 1 408 ? -16.540 -18.811 6.207 1.00 96.69 408 ALA A CA 1
ATOM 3089 C C . ALA A 1 408 ? -16.332 -18.259 7.635 1.00 96.69 408 ALA A C 1
ATOM 3091 O O . ALA A 1 408 ? -16.578 -18.943 8.633 1.00 96.69 408 ALA A O 1
ATOM 3092 N N . GLY A 1 409 ? -15.823 -17.034 7.717 1.00 95.75 409 GLY A N 1
ATOM 3093 C CA . GLY A 1 409 ? -15.432 -16.352 8.946 1.00 95.75 409 GLY A CA 1
ATOM 3094 C C . GLY A 1 409 ? -14.023 -16.675 9.459 1.00 95.75 409 GLY A C 1
ATOM 3095 O O . GLY A 1 409 ? -13.554 -15.990 10.368 1.00 95.75 409 GLY A O 1
ATOM 3096 N N . ASP A 1 410 ? -13.315 -17.664 8.908 1.00 96.12 410 ASP A N 1
ATOM 3097 C CA . ASP A 1 410 ? -11.921 -17.921 9.288 1.00 96.12 410 ASP A CA 1
ATOM 3098 C C . ASP A 1 410 ? -10.987 -16.841 8.718 1.00 96.12 410 ASP A C 1
ATOM 3100 O O . ASP A 1 410 ? -11.134 -16.402 7.574 1.00 96.12 410 ASP A O 1
ATOM 3104 N N . GLU A 1 411 ? -9.991 -16.429 9.505 1.00 95.69 411 GLU A N 1
ATOM 3105 C CA . GLU A 1 411 ? -8.914 -15.564 9.020 1.00 95.69 411 GLU A CA 1
ATOM 3106 C C . GLU A 1 411 ? -8.044 -16.315 8.002 1.00 95.69 411 GLU A C 1
ATOM 3108 O O . GLU A 1 411 ? -7.633 -17.456 8.235 1.00 95.69 411 GLU A O 1
ATOM 3113 N N . VAL A 1 412 ? -7.700 -15.662 6.894 1.00 96.75 412 VAL A N 1
ATOM 3114 C CA . VAL A 1 412 ? -6.748 -16.188 5.912 1.00 96.75 412 VAL A CA 1
ATOM 3115 C C . VAL A 1 412 ? -5.342 -15.655 6.194 1.00 96.75 412 VAL A C 1
ATOM 3117 O O . VAL A 1 412 ? -5.110 -14.453 6.306 1.00 96.75 412 VAL A O 1
ATOM 3120 N N . CYS A 1 413 ? -4.382 -16.566 6.338 1.00 95.56 413 CYS A N 1
ATOM 3121 C CA . CYS A 1 413 ? -3.008 -16.250 6.727 1.00 95.56 413 CYS A CA 1
ATOM 3122 C C . CYS A 1 413 ? -1.997 -17.026 5.879 1.00 95.56 413 CYS A C 1
ATOM 3124 O O . CYS A 1 413 ? -2.189 -18.219 5.621 1.00 95.56 413 CYS A O 1
ATOM 3126 N N . PHE A 1 414 ? -0.860 -16.402 5.555 1.00 94.88 414 PHE A N 1
ATOM 3127 C CA . PHE A 1 414 ? 0.308 -17.079 4.971 1.00 94.88 414 PHE A CA 1
ATOM 3128 C C . PHE A 1 414 ? 1.586 -16.857 5.804 1.00 94.88 414 PHE A C 1
ATOM 3130 O O . PHE A 1 414 ? 1.626 -16.073 6.750 1.00 94.88 414 PHE A O 1
ATOM 3137 N N . ALA A 1 415 ? 2.655 -17.601 5.513 1.00 93.19 415 ALA A N 1
ATOM 3138 C CA . ALA A 1 415 ? 3.910 -17.502 6.264 1.00 93.19 415 ALA A CA 1
ATOM 3139 C C . ALA A 1 415 ? 4.892 -16.498 5.626 1.00 93.19 415 ALA A C 1
ATOM 3141 O O . ALA A 1 415 ? 5.392 -16.747 4.533 1.00 93.19 415 ALA A O 1
ATOM 3142 N N . TYR A 1 416 ? 5.225 -15.403 6.325 1.00 91.12 416 TYR A N 1
ATOM 3143 C CA . TYR A 1 416 ? 6.104 -14.337 5.817 1.00 91.12 416 TYR A CA 1
ATOM 3144 C C . TYR A 1 416 ? 7.573 -14.764 5.737 1.00 91.12 416 TYR A C 1
ATOM 3146 O O . TYR A 1 416 ? 8.280 -14.412 4.801 1.00 91.12 416 TYR A O 1
ATOM 3154 N N . ASN A 1 417 ? 8.036 -15.560 6.700 1.00 80.69 417 ASN A N 1
ATOM 3155 C CA . ASN A 1 417 ? 9.382 -16.136 6.719 1.00 80.69 417 ASN A CA 1
ATOM 3156 C C . ASN A 1 417 ? 9.427 -17.558 6.128 1.00 80.69 417 ASN A C 1
ATOM 3158 O O . ASN A 1 417 ? 10.333 -18.337 6.429 1.00 80.69 417 ASN A O 1
ATOM 3162 N N . GLY A 1 418 ? 8.439 -17.908 5.296 1.00 78.00 418 GLY A N 1
ATOM 3163 C CA . GLY A 1 418 ? 8.293 -19.239 4.716 1.00 78.00 418 GLY A CA 1
ATOM 3164 C C . GLY A 1 418 ? 7.958 -20.329 5.741 1.00 78.00 418 GLY A C 1
ATOM 3165 O O . GLY A 1 418 ? 7.729 -20.082 6.926 1.00 78.00 418 GLY A O 1
ATOM 3166 N N . PHE A 1 419 ? 7.921 -21.580 5.279 1.00 72.06 419 PHE A N 1
ATOM 3167 C CA . PHE A 1 419 ? 7.664 -22.743 6.134 1.00 72.06 419 PHE A CA 1
ATOM 3168 C C . PHE A 1 419 ? 8.931 -23.130 6.905 1.00 72.06 419 PHE A C 1
ATOM 3170 O O . PHE A 1 419 ? 9.642 -24.070 6.557 1.00 72.06 419 PHE A O 1
ATOM 3177 N N . SER A 1 420 ? 9.234 -22.359 7.946 1.00 72.00 420 SER A N 1
ATOM 3178 C CA . SER A 1 420 ? 10.418 -22.553 8.777 1.00 72.00 420 SER A CA 1
ATOM 3179 C C . SER A 1 420 ? 10.220 -23.675 9.807 1.00 72.00 420 SER A C 1
ATOM 3181 O O . SER A 1 420 ? 9.278 -23.649 10.605 1.00 72.00 420 SER A O 1
ATOM 3183 N N . MET A 1 421 ? 11.149 -24.638 9.825 1.00 77.81 421 MET A N 1
ATOM 3184 C CA . MET A 1 421 ? 11.252 -25.686 10.858 1.00 77.81 421 MET A CA 1
ATOM 3185 C C . MET A 1 421 ? 11.992 -25.206 12.118 1.00 77.81 421 MET A C 1
ATOM 3187 O O . MET A 1 421 ? 12.193 -25.981 13.053 1.00 77.81 421 MET A O 1
ATOM 3191 N N . LYS A 1 422 ? 12.402 -23.932 12.154 1.00 85.88 422 LYS A N 1
ATOM 3192 C CA . LYS A 1 422 ? 13.088 -23.319 13.295 1.00 85.88 422 LYS A CA 1
ATOM 3193 C C . LYS A 1 422 ? 12.207 -23.297 14.537 1.00 85.88 422 LYS A C 1
ATOM 3195 O O . LYS A 1 422 ? 10.975 -23.337 14.444 1.00 85.88 422 LYS A O 1
ATOM 3200 N N . LYS A 1 423 ? 12.833 -23.166 15.707 1.00 91.69 423 LYS A N 1
ATOM 3201 C CA . LYS A 1 423 ? 12.137 -23.005 16.992 1.00 91.69 423 LYS A CA 1
ATOM 3202 C C . LYS A 1 423 ? 11.324 -21.707 17.028 1.00 91.69 423 LYS A C 1
ATOM 3204 O O . LYS A 1 423 ? 11.581 -20.772 16.274 1.00 91.69 423 LYS A O 1
ATOM 3209 N N . THR A 1 424 ? 10.329 -21.647 17.914 1.00 92.19 424 THR A N 1
ATOM 3210 C CA . THR A 1 424 ? 9.430 -20.486 18.046 1.00 92.19 424 THR A CA 1
ATOM 3211 C C . THR A 1 424 ? 10.184 -19.176 18.283 1.00 92.19 424 THR A C 1
ATOM 3213 O O . THR A 1 424 ? 9.857 -18.177 17.648 1.00 92.19 424 THR A O 1
ATOM 3216 N N . GLU A 1 425 ? 11.217 -19.187 19.125 1.00 93.00 425 GLU A N 1
ATOM 3217 C CA . GLU A 1 425 ? 12.044 -18.010 19.426 1.00 93.00 425 GLU A CA 1
ATOM 3218 C C . GLU A 1 425 ? 12.750 -17.459 18.182 1.00 93.00 425 GLU A C 1
ATOM 3220 O O . GLU A 1 425 ? 12.677 -16.265 17.907 1.00 93.00 425 GLU A O 1
ATOM 3225 N N . GLU A 1 426 ? 13.358 -18.333 17.378 1.00 92.19 426 GLU A N 1
ATOM 3226 C CA . GLU A 1 426 ? 14.045 -17.948 16.143 1.00 92.19 426 GLU A CA 1
ATOM 3227 C C . GLU A 1 426 ? 13.071 -17.369 15.112 1.00 92.19 426 GLU A C 1
ATOM 3229 O O . GLU A 1 426 ? 13.340 -16.316 14.533 1.00 92.19 426 GLU A O 1
ATOM 3234 N N . ARG A 1 427 ? 11.905 -18.008 14.921 1.00 93.25 427 ARG A N 1
ATOM 3235 C CA . ARG A 1 427 ? 10.865 -17.485 14.018 1.00 93.25 427 ARG A CA 1
ATOM 3236 C C . ARG A 1 427 ? 10.390 -16.102 14.470 1.00 93.25 427 ARG A C 1
ATOM 3238 O O . ARG A 1 427 ? 10.256 -15.206 13.644 1.00 93.25 427 ARG A O 1
ATOM 3245 N N . ARG A 1 428 ? 10.159 -15.902 15.775 1.00 92.38 428 ARG A N 1
ATOM 3246 C CA . ARG A 1 428 ? 9.753 -14.597 16.327 1.00 92.38 428 ARG A CA 1
ATOM 3247 C C . ARG A 1 428 ? 10.849 -13.549 16.184 1.00 92.38 428 ARG A C 1
ATOM 3249 O O . ARG A 1 428 ? 10.528 -12.418 15.852 1.00 92.38 428 ARG A O 1
ATOM 3256 N N . ALA A 1 429 ? 12.118 -13.905 16.376 1.00 92.31 429 ALA A N 1
ATOM 3257 C CA . ALA A 1 429 ? 13.231 -12.978 16.191 1.00 92.31 429 ALA A CA 1
ATOM 3258 C C . ALA A 1 429 ? 13.329 -12.477 14.738 1.00 92.31 429 ALA A C 1
ATOM 3260 O O . ALA A 1 429 ? 13.521 -11.282 14.511 1.00 92.31 429 ALA A O 1
ATOM 3261 N N . GLU A 1 430 ? 13.138 -13.360 13.752 1.00 91.25 430 GLU A N 1
ATOM 3262 C CA . GLU A 1 430 ? 13.083 -12.986 12.331 1.00 91.25 430 GLU A CA 1
ATOM 3263 C C . GLU A 1 430 ? 11.917 -12.044 12.030 1.00 91.25 430 GLU A C 1
ATOM 3265 O O . GLU A 1 430 ? 12.112 -10.990 11.424 1.00 91.25 430 GLU A O 1
ATOM 3270 N N . LEU A 1 431 ? 10.714 -12.405 12.486 1.00 90.31 431 LEU A N 1
ATOM 3271 C CA . LEU A 1 431 ? 9.506 -11.611 12.268 1.00 90.31 431 LEU A CA 1
ATOM 3272 C C . LEU A 1 431 ? 9.597 -10.251 12.957 1.00 90.31 431 LEU A C 1
ATOM 3274 O O . LEU A 1 431 ? 9.278 -9.237 12.348 1.00 90.31 431 LEU A O 1
ATOM 3278 N N . LYS A 1 432 ? 10.116 -10.200 14.182 1.00 89.62 432 LYS A N 1
ATOM 3279 C CA . LYS A 1 432 ? 10.324 -8.953 14.917 1.00 89.62 432 LYS A CA 1
ATOM 3280 C C . LYS A 1 432 ? 11.336 -8.051 14.221 1.00 89.62 432 LYS A C 1
ATOM 3282 O O . LYS A 1 432 ? 11.132 -6.845 14.149 1.00 89.62 432 LYS A O 1
ATOM 3287 N N . LYS A 1 433 ? 12.402 -8.622 13.658 1.00 87.00 433 LYS A N 1
ATOM 3288 C CA . LYS A 1 433 ? 13.402 -7.858 12.902 1.00 87.00 433 LYS A CA 1
ATOM 3289 C C . LYS A 1 433 ? 12.848 -7.307 11.584 1.00 87.00 433 LYS A C 1
ATOM 3291 O O . LYS A 1 433 ? 13.183 -6.184 11.224 1.00 87.00 433 LYS A O 1
ATOM 3296 N N . ALA A 1 434 ? 12.065 -8.095 10.850 1.00 83.69 434 ALA A N 1
ATOM 3297 C CA . ALA A 1 434 ? 11.599 -7.730 9.509 1.00 83.69 434 ALA A CA 1
ATOM 3298 C C . ALA A 1 434 ? 10.269 -6.953 9.506 1.00 83.69 434 ALA A C 1
ATOM 3300 O O . ALA A 1 434 ? 10.076 -6.077 8.667 1.00 83.69 434 ALA A O 1
ATOM 3301 N N . PHE A 1 435 ? 9.378 -7.252 10.450 1.00 85.19 435 PHE A N 1
ATOM 3302 C CA . PHE A 1 435 ? 7.988 -6.787 10.475 1.00 85.19 435 PHE A CA 1
ATOM 3303 C C . PHE A 1 435 ? 7.573 -6.165 11.816 1.00 85.19 435 PHE A C 1
ATOM 3305 O O . PHE A 1 435 ? 6.424 -5.773 11.951 1.00 85.19 435 PHE A O 1
ATOM 3312 N N . ALA A 1 436 ? 8.481 -6.071 12.796 1.00 84.69 436 ALA A N 1
ATOM 3313 C CA . ALA A 1 436 ? 8.278 -5.391 14.081 1.00 84.69 436 ALA A CA 1
ATOM 3314 C C . ALA A 1 436 ? 7.103 -5.885 14.950 1.00 84.69 436 ALA A C 1
ATOM 3316 O O . ALA A 1 436 ? 6.685 -5.181 15.864 1.00 84.69 436 ALA A O 1
ATOM 3317 N N . PHE A 1 437 ? 6.643 -7.126 14.761 1.00 86.50 437 PHE A N 1
ATOM 3318 C CA . PHE A 1 437 ? 5.620 -7.735 15.613 1.00 86.50 437 PHE A CA 1
ATOM 3319 C C . PHE A 1 437 ? 6.098 -9.025 16.284 1.00 86.50 437 PHE A C 1
ATOM 3321 O O . PHE A 1 437 ? 7.047 -9.691 15.864 1.00 86.50 437 PHE A O 1
ATOM 3328 N N . ASP A 1 438 ? 5.382 -9.392 17.339 1.00 88.25 438 ASP A N 1
ATOM 3329 C CA . ASP A 1 438 ? 5.557 -10.625 18.084 1.00 88.25 438 ASP A CA 1
ATOM 3330 C C . ASP A 1 438 ? 4.469 -11.630 17.668 1.00 88.25 438 ASP A C 1
ATOM 3332 O O . ASP A 1 438 ? 3.285 -11.398 17.887 1.00 88.25 438 ASP A O 1
ATOM 3336 N N . CYS A 1 439 ? 4.844 -12.749 17.035 1.00 90.94 439 CYS A N 1
ATOM 3337 C CA . CYS A 1 439 ? 3.856 -13.713 16.538 1.00 90.94 439 CYS A CA 1
ATOM 3338 C C . CYS A 1 439 ? 3.122 -14.437 17.678 1.00 90.94 439 CYS A C 1
ATOM 3340 O O . CYS A 1 439 ? 3.743 -15.152 18.467 1.00 90.94 439 CYS A O 1
ATOM 3342 N N . MET A 1 440 ? 1.792 -14.314 17.682 1.00 91.12 440 MET A N 1
ATOM 3343 C CA . MET A 1 440 ? 0.876 -14.922 18.658 1.00 91.12 440 MET A CA 1
ATOM 3344 C C . MET A 1 440 ? -0.094 -15.933 18.018 1.00 91.12 440 MET A C 1
ATOM 3346 O O . MET A 1 440 ? -1.205 -16.140 18.496 1.00 91.12 440 MET A O 1
ATOM 3350 N N . CYS A 1 441 ? 0.301 -16.564 16.906 1.00 91.56 441 CYS A N 1
ATOM 3351 C CA . CYS A 1 441 ? -0.506 -17.634 16.311 1.00 91.56 441 CYS A CA 1
ATOM 3352 C C . CYS A 1 441 ? -0.563 -18.869 17.228 1.00 91.56 441 CYS A C 1
ATOM 3354 O O . CYS A 1 441 ? 0.345 -19.071 18.036 1.00 91.56 441 CYS A O 1
ATOM 3356 N N . GLY A 1 442 ? -1.546 -19.752 17.029 1.00 90.19 442 GLY A N 1
ATOM 3357 C CA . GLY A 1 442 ? -1.739 -20.947 17.867 1.00 90.19 442 GLY A CA 1
ATOM 3358 C C . GLY A 1 442 ? -0.540 -21.908 17.918 1.00 90.19 442 GLY A C 1
ATOM 3359 O O . GLY A 1 442 ? -0.364 -22.627 18.894 1.00 90.19 442 GLY A O 1
ATOM 3360 N N . LYS A 1 443 ? 0.352 -21.888 16.915 1.00 91.38 443 LYS A N 1
ATOM 3361 C CA . LYS A 1 443 ? 1.619 -22.649 16.952 1.00 91.38 443 LYS A CA 1
ATOM 3362 C C . LYS A 1 443 ? 2.677 -22.020 17.869 1.00 91.38 443 LYS A C 1
ATOM 3364 O O . LYS A 1 443 ? 3.576 -22.713 18.338 1.00 91.38 443 LYS A O 1
ATOM 3369 N N . CYS A 1 444 ? 2.628 -20.705 18.063 1.00 91.38 444 CYS A N 1
ATOM 3370 C CA . CYS A 1 444 ? 3.549 -19.972 18.931 1.00 91.38 444 CYS A CA 1
ATOM 3371 C C . CYS A 1 444 ? 3.000 -19.827 20.353 1.00 91.38 444 CYS A C 1
ATOM 3373 O O . CYS A 1 444 ? 3.788 -19.889 21.292 1.00 91.38 444 CYS A O 1
ATOM 3375 N N . VAL A 1 445 ? 1.687 -19.618 20.489 1.00 91.75 445 VAL A N 1
ATOM 3376 C CA . VAL A 1 445 ? 0.983 -19.424 21.762 1.00 91.75 445 VAL A CA 1
ATOM 3377 C C . VAL A 1 445 ? -0.396 -20.106 21.675 1.00 91.75 445 VAL A C 1
ATOM 3379 O O . VAL A 1 445 ? -1.352 -19.481 21.212 1.00 91.75 445 VAL A O 1
ATOM 3382 N N . PRO A 1 446 ? -0.509 -21.395 22.042 1.00 89.31 446 PRO A N 1
ATOM 3383 C CA . PRO A 1 446 ? -1.748 -22.171 21.908 1.00 89.31 446 PRO A CA 1
ATOM 3384 C C . PRO A 1 446 ? -2.954 -21.599 22.662 1.00 89.31 446 PRO A C 1
ATOM 3386 O O . PRO A 1 446 ? -4.091 -21.823 22.259 1.00 89.31 446 PRO A O 1
ATOM 3389 N N . GLU A 1 447 ? -2.715 -20.861 23.744 1.00 88.38 447 GLU A N 1
ATOM 3390 C CA . GLU A 1 447 ? -3.750 -20.308 24.621 1.00 88.38 447 GLU A CA 1
ATOM 3391 C C . GLU A 1 447 ? -4.420 -19.053 24.044 1.00 88.38 447 GLU A C 1
ATOM 3393 O O . GLU A 1 447 ? -5.453 -18.619 24.551 1.00 88.38 447 GLU A O 1
ATOM 3398 N N . VAL A 1 448 ? -3.836 -18.444 23.005 1.00 83.38 448 VAL A N 1
ATOM 3399 C CA . VAL A 1 448 ? -4.338 -17.197 22.419 1.00 83.38 448 VAL A CA 1
ATOM 3400 C C . VAL A 1 448 ? -5.393 -17.509 21.349 1.00 83.38 448 VAL A C 1
ATOM 3402 O O . VAL A 1 448 ? -5.072 -18.168 20.350 1.00 83.38 448 VAL A O 1
ATOM 3405 N N . PRO A 1 449 ? -6.638 -17.013 21.501 1.00 82.75 449 PRO A N 1
ATOM 3406 C CA . PRO A 1 449 ? -7.671 -17.161 20.484 1.00 82.75 449 PRO A CA 1
ATOM 3407 C C . PRO A 1 449 ? -7.227 -16.567 19.149 1.00 82.75 449 PRO A C 1
ATOM 3409 O O . PRO A 1 449 ? -6.627 -15.493 19.094 1.00 82.75 449 PRO A O 1
ATOM 3412 N N . GLN A 1 450 ? -7.527 -17.274 18.063 1.00 87.19 450 GLN A N 1
ATOM 3413 C CA . GLN A 1 450 ? -7.262 -16.773 16.719 1.00 87.19 450 GLN A CA 1
ATOM 3414 C C . GLN A 1 450 ? -8.453 -15.941 16.224 1.00 87.19 450 GLN A C 1
ATOM 3416 O O . GLN A 1 450 ? -9.590 -16.255 16.592 1.00 87.19 450 GLN A O 1
ATOM 3421 N N . PRO A 1 451 ? -8.217 -14.894 15.411 1.00 87.88 451 PRO A N 1
ATOM 3422 C CA . PRO A 1 451 ? -9.294 -14.080 14.866 1.00 87.88 451 PRO A CA 1
ATOM 3423 C C . PRO A 1 451 ? -10.306 -14.939 14.104 1.00 87.88 451 PRO A C 1
ATOM 3425 O O . PRO A 1 451 ? -9.937 -15.783 13.285 1.00 87.88 451 PRO A O 1
ATOM 3428 N N . LYS A 1 452 ? -11.589 -14.704 14.369 1.00 90.75 452 LYS A N 1
ATOM 3429 C CA . LYS A 1 452 ? -12.695 -15.331 13.651 1.00 90.75 452 LYS A CA 1
ATOM 3430 C C . LYS A 1 452 ? -13.842 -14.339 13.552 1.00 90.75 452 LYS A C 1
ATOM 3432 O O . LYS A 1 452 ? -14.266 -13.783 14.565 1.00 90.75 452 LYS A O 1
ATOM 3437 N N . LEU A 1 453 ? -14.331 -14.125 12.341 1.00 90.75 453 LEU A N 1
ATOM 3438 C CA . LEU A 1 453 ? -15.481 -13.274 12.086 1.00 90.75 453 LEU A CA 1
ATOM 3439 C C . LEU A 1 453 ? -16.758 -14.072 12.359 1.00 90.75 453 LEU A C 1
ATOM 3441 O O . LEU A 1 453 ? -16.905 -15.201 11.885 1.00 90.75 453 LEU A O 1
ATOM 3445 N N . SER A 1 454 ? -17.675 -13.516 13.153 1.00 91.25 454 SER A N 1
ATOM 3446 C CA . SER A 1 454 ? -18.952 -14.185 13.409 1.00 91.25 454 SER A CA 1
ATOM 3447 C C . SER A 1 454 ? -19.806 -14.200 12.141 1.00 91.25 454 SER A C 1
ATOM 3449 O O . SER A 1 454 ? -19.768 -13.261 11.345 1.00 91.25 454 SER A O 1
ATOM 3451 N N . MET A 1 455 ? -20.606 -15.254 11.965 1.00 91.19 455 MET A N 1
ATOM 3452 C CA . MET A 1 455 ? -21.487 -15.368 10.797 1.00 91.19 455 MET A CA 1
ATOM 3453 C C . MET A 1 455 ? -22.513 -14.234 10.741 1.00 91.19 455 MET A C 1
ATOM 3455 O O . MET A 1 455 ? -22.725 -13.670 9.678 1.00 91.19 455 MET A O 1
ATOM 3459 N N . GLU A 1 456 ? -23.072 -13.834 11.887 1.00 91.25 456 GLU A N 1
ATOM 3460 C CA . GLU A 1 456 ? -23.999 -12.698 11.977 1.00 91.25 456 GLU A CA 1
ATOM 3461 C C . GLU A 1 456 ? -23.355 -11.394 11.477 1.00 91.25 456 GLU A C 1
ATOM 3463 O O . GLU A 1 456 ? -23.947 -10.652 10.693 1.00 91.25 456 GLU A O 1
ATOM 3468 N N . HIS A 1 457 ? -22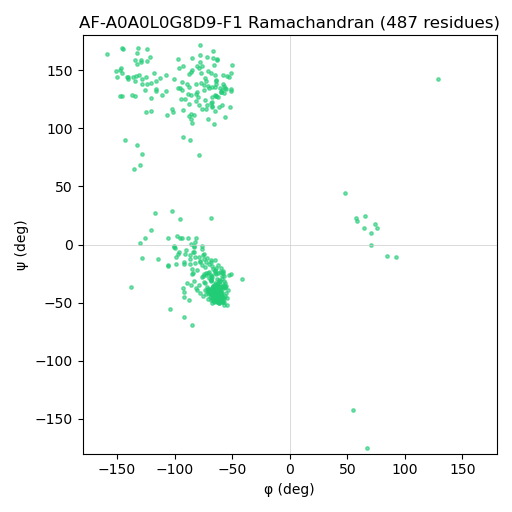.112 -11.125 11.893 1.00 88.31 457 HIS A N 1
ATOM 3469 C CA . HIS A 1 457 ? -21.387 -9.944 11.437 1.00 88.31 457 HIS A CA 1
ATOM 3470 C C . HIS A 1 457 ? -21.069 -10.032 9.942 1.00 88.31 457 HIS A C 1
ATOM 3472 O O . HIS A 1 457 ? -21.259 -9.060 9.213 1.00 88.31 457 HIS A O 1
ATOM 3478 N N . LEU A 1 458 ? -20.622 -11.200 9.478 1.00 87.88 458 LEU A N 1
ATOM 3479 C CA . LEU A 1 458 ? -20.315 -11.441 8.074 1.00 87.88 458 LEU A CA 1
ATOM 3480 C C . LEU A 1 458 ? -21.546 -11.221 7.180 1.00 87.88 458 LEU A C 1
ATOM 3482 O O . LEU A 1 458 ? -21.461 -10.501 6.188 1.00 87.88 458 LEU A O 1
ATOM 3486 N N . GLU A 1 459 ? -22.700 -11.780 7.543 1.00 90.06 459 GLU A N 1
ATOM 3487 C CA . GLU A 1 459 ? -23.959 -11.610 6.810 1.00 90.06 459 GLU A CA 1
ATOM 3488 C C . GLU A 1 459 ? -24.381 -10.141 6.738 1.00 90.06 459 GLU A C 1
ATOM 3490 O O . GLU A 1 459 ? -24.732 -9.649 5.660 1.00 90.06 459 GLU A O 1
ATOM 3495 N N . LYS A 1 460 ? -24.280 -9.417 7.861 1.00 89.44 460 LYS A N 1
ATOM 3496 C CA . LYS A 1 460 ? -24.552 -7.977 7.908 1.00 89.44 460 LYS A CA 1
ATOM 3497 C C . LYS A 1 460 ? -23.657 -7.213 6.932 1.00 89.44 460 LYS A C 1
ATOM 3499 O O . LYS A 1 460 ? -24.159 -6.419 6.138 1.00 89.44 460 LYS A O 1
ATOM 3504 N N . LYS A 1 461 ? -22.349 -7.468 6.959 1.00 85.81 461 LYS A N 1
ATOM 3505 C CA . LYS A 1 461 ? -21.373 -6.789 6.097 1.00 85.81 461 LYS A CA 1
ATOM 3506 C C . LYS A 1 461 ? -21.572 -7.096 4.618 1.00 85.81 461 LYS A C 1
ATOM 3508 O O . LYS A 1 461 ? -21.534 -6.186 3.797 1.00 85.81 461 LYS A O 1
ATOM 3513 N N . LEU A 1 462 ? -21.866 -8.348 4.274 1.00 85.88 462 LEU A N 1
ATOM 3514 C CA . LEU A 1 462 ? -22.178 -8.731 2.896 1.00 85.88 462 LEU A CA 1
ATOM 3515 C C . LEU A 1 462 ? -23.467 -8.064 2.390 1.00 85.88 462 LEU A C 1
ATOM 3517 O O . LEU A 1 462 ? -23.560 -7.723 1.212 1.00 85.88 462 LEU A O 1
ATOM 3521 N N . ALA A 1 463 ? -24.462 -7.856 3.256 1.00 85.81 463 ALA A N 1
ATOM 3522 C CA . ALA A 1 463 ? -25.669 -7.115 2.896 1.00 85.81 463 ALA A CA 1
ATOM 3523 C C . ALA A 1 463 ? -25.393 -5.615 2.680 1.00 85.81 463 ALA A C 1
ATOM 3525 O O . ALA A 1 463 ? -25.952 -5.024 1.756 1.00 85.81 463 ALA A O 1
ATOM 3526 N N . GLU A 1 464 ? -24.533 -5.004 3.501 1.00 82.69 464 GLU A N 1
ATOM 3527 C CA . GLU A 1 464 ? -24.081 -3.613 3.334 1.00 82.69 464 GLU A CA 1
ATOM 3528 C C . GLU A 1 464 ? -23.305 -3.431 2.018 1.00 82.69 464 GLU A C 1
ATOM 3530 O O . GLU A 1 464 ? -23.637 -2.539 1.235 1.00 82.69 464 GLU A O 1
ATOM 3535 N N . GLN A 1 465 ? -22.358 -4.329 1.722 1.00 79.69 465 GLN A N 1
ATOM 3536 C CA . GLN A 1 465 ? -21.580 -4.328 0.479 1.00 79.69 465 GLN A CA 1
ATOM 3537 C C . GLN A 1 465 ? -22.478 -4.429 -0.761 1.00 79.69 465 GLN A C 1
ATOM 3539 O O . GLN A 1 465 ? -22.362 -3.612 -1.669 1.00 79.69 465 GLN A O 1
ATOM 3544 N N . LYS A 1 466 ? -23.450 -5.353 -0.773 1.00 81.50 466 LYS A N 1
ATOM 3545 C CA . LYS A 1 466 ? -24.406 -5.483 -1.889 1.00 81.50 466 LYS A CA 1
ATOM 3546 C C . LYS A 1 466 ? -25.178 -4.192 -2.154 1.00 81.50 466 LYS A C 1
ATOM 3548 O O . LYS A 1 466 ? -25.267 -3.765 -3.302 1.00 81.50 466 LYS A O 1
ATOM 3553 N N . LYS A 1 467 ? -25.689 -3.543 -1.100 1.00 77.88 467 LYS A N 1
ATOM 3554 C CA . LYS A 1 467 ? -26.394 -2.255 -1.223 1.00 77.88 467 LYS A CA 1
ATOM 3555 C C . LYS A 1 467 ? -25.481 -1.164 -1.787 1.00 77.88 467 LYS A C 1
ATOM 3557 O O . LYS A 1 467 ? -25.917 -0.378 -2.625 1.00 77.88 467 LYS A O 1
ATOM 3562 N N . ALA A 1 468 ? -24.219 -1.114 -1.355 1.00 70.38 468 ALA A N 1
ATOM 3563 C CA . ALA A 1 468 ? -23.241 -0.162 -1.878 1.00 70.38 468 ALA A CA 1
ATOM 3564 C C . ALA A 1 468 ? -22.952 -0.403 -3.372 1.00 70.38 468 ALA A C 1
ATOM 3566 O O . ALA A 1 468 ? -23.014 0.539 -4.168 1.00 70.38 468 ALA A O 1
ATOM 3567 N N . THR A 1 469 ? -22.724 -1.657 -3.773 1.00 70.94 469 THR A N 1
ATOM 3568 C CA . THR A 1 469 ? -22.493 -2.051 -5.172 1.00 70.94 469 THR A CA 1
ATOM 3569 C C . THR A 1 469 ? -23.697 -1.728 -6.067 1.00 70.94 469 THR A C 1
ATOM 3571 O O . THR A 1 469 ? -23.525 -1.232 -7.183 1.00 70.94 469 THR A O 1
ATOM 3574 N N . GLU A 1 470 ? -24.923 -1.958 -5.592 1.00 74.69 470 GLU A N 1
ATOM 3575 C CA . GLU A 1 470 ? -26.163 -1.602 -6.302 1.00 74.69 470 GLU A CA 1
ATOM 3576 C C . GLU A 1 470 ? -26.307 -0.084 -6.488 1.00 74.69 470 GLU A C 1
ATOM 3578 O O . GLU A 1 470 ? -26.586 0.386 -7.594 1.00 74.69 470 GLU A O 1
ATOM 3583 N N . ASN A 1 471 ? -26.027 0.699 -5.444 1.00 64.06 471 ASN A N 1
ATOM 3584 C CA . ASN A 1 471 ? -26.060 2.160 -5.517 1.00 64.06 471 ASN A CA 1
ATOM 3585 C C . ASN A 1 471 ? -25.016 2.722 -6.501 1.00 64.06 471 ASN A C 1
ATOM 3587 O O . ASN A 1 471 ? -25.314 3.666 -7.235 1.00 64.06 471 ASN A O 1
ATOM 3591 N N . MET A 1 472 ? -23.812 2.140 -6.565 1.00 61.88 472 MET A N 1
ATOM 3592 C CA . MET A 1 472 ? -22.776 2.541 -7.533 1.00 61.88 472 MET A CA 1
ATOM 3593 C C . MET A 1 472 ? -23.166 2.220 -8.984 1.00 61.88 472 MET A C 1
ATOM 3595 O O . MET A 1 472 ? -22.909 3.024 -9.883 1.00 61.88 472 MET A O 1
ATOM 3599 N N . LYS A 1 473 ? -23.819 1.076 -9.228 1.00 62.44 473 LYS A N 1
ATOM 3600 C CA . LYS A 1 473 ? -24.331 0.713 -10.562 1.00 62.44 473 LYS A CA 1
ATOM 3601 C C . LYS A 1 473 ? -25.427 1.672 -11.035 1.00 62.44 473 LYS A C 1
ATOM 3603 O O . LYS A 1 473 ? -25.406 2.087 -12.187 1.00 62.44 473 LYS A O 1
ATOM 3608 N N . ASN A 1 474 ? -26.313 2.101 -10.138 1.00 52.47 474 ASN A N 1
ATOM 3609 C CA . ASN A 1 474 ? -27.367 3.066 -10.469 1.00 52.47 474 ASN A CA 1
ATOM 3610 C C . ASN A 1 474 ? -26.833 4.488 -10.724 1.00 52.47 474 ASN A C 1
ATOM 3612 O O . ASN A 1 474 ? -27.420 5.223 -11.512 1.00 52.47 474 ASN A O 1
ATOM 3616 N N . LYS A 1 475 ? -25.706 4.876 -10.105 1.00 49.69 475 LYS A N 1
ATOM 3617 C CA . LYS A 1 475 ? -25.024 6.159 -10.378 1.00 49.69 475 LYS A CA 1
ATOM 3618 C C . LYS A 1 475 ? -24.222 6.177 -11.688 1.00 49.69 475 LYS A C 1
ATOM 3620 O O . LYS A 1 475 ? -23.879 7.254 -12.157 1.00 49.69 475 LYS A O 1
ATOM 3625 N N . SER A 1 476 ? -23.896 5.016 -12.263 1.00 42.53 476 SER A N 1
ATOM 3626 C CA . SER A 1 476 ? -23.076 4.893 -13.484 1.00 42.53 476 SER A CA 1
ATOM 3627 C C . SER A 1 476 ? -23.889 4.651 -14.764 1.00 42.53 476 SER A C 1
ATOM 3629 O O . SER A 1 476 ? -23.319 4.615 -15.853 1.00 42.53 476 SER A O 1
ATOM 3631 N N . THR A 1 477 ? -25.216 4.534 -14.668 1.00 33.06 477 THR A N 1
ATOM 3632 C CA . THR A 1 477 ? -26.124 4.618 -15.820 1.00 33.06 477 THR A CA 1
ATOM 3633 C C . THR A 1 477 ? -26.428 6.084 -16.144 1.00 33.06 477 THR A C 1
ATOM 3635 O O . THR A 1 477 ? -27.122 6.718 -15.348 1.00 33.06 477 THR A O 1
ATOM 3638 N N . PRO A 1 478 ? -25.954 6.642 -17.277 1.00 38.06 478 PRO A N 1
ATOM 3639 C CA . PRO A 1 478 ? -26.312 8.003 -17.666 1.00 38.06 478 PRO A CA 1
ATOM 3640 C C . PRO A 1 478 ? -27.815 8.088 -17.947 1.00 38.06 478 PRO A C 1
ATOM 3642 O O . PRO A 1 478 ? -28.405 7.158 -18.516 1.00 38.06 478 PRO A O 1
ATOM 3645 N N . SER A 1 479 ? -28.426 9.206 -17.549 1.00 38.44 479 SER A N 1
ATOM 3646 C CA . SER A 1 479 ? -29.810 9.537 -17.909 1.00 38.44 479 SER A CA 1
ATOM 3647 C C . SER A 1 479 ? -29.969 9.487 -19.440 1.00 38.44 479 SER A C 1
ATOM 3649 O O . SER A 1 479 ? -29.037 9.871 -20.152 1.00 38.44 479 SER A O 1
ATOM 3651 N N . PRO A 1 480 ? -31.126 9.058 -19.987 1.00 44.56 480 PRO A N 1
ATOM 3652 C CA . PRO A 1 480 ? -31.417 9.170 -21.419 1.00 44.56 480 PRO A CA 1
ATOM 3653 C C . PRO A 1 480 ? -31.195 10.582 -21.984 1.00 44.56 480 PRO A C 1
ATOM 3655 O O . PRO A 1 480 ? -30.906 10.717 -23.167 1.00 44.56 480 PRO A O 1
ATOM 3658 N N . GLU A 1 481 ? -31.284 11.612 -21.140 1.00 44.38 481 GLU A N 1
ATOM 3659 C CA . GLU A 1 481 ? -31.058 13.015 -21.505 1.00 44.38 481 GLU A CA 1
ATOM 3660 C C . GLU A 1 481 ? -29.567 13.329 -21.730 1.00 44.38 481 GLU A C 1
ATOM 3662 O O . GLU A 1 481 ? -29.243 14.069 -22.650 1.00 44.38 481 GLU A O 1
ATOM 3667 N N . GLN A 1 482 ? -28.646 12.687 -20.996 1.00 38.84 482 GLN A N 1
ATOM 3668 C CA . GLN A 1 482 ? -27.194 12.889 -21.157 1.00 38.84 482 GLN A CA 1
ATOM 3669 C C . GLN A 1 482 ? -26.639 12.248 -22.438 1.00 38.84 482 GLN A C 1
ATOM 3671 O O . GLN A 1 482 ? -25.637 12.701 -22.975 1.00 38.84 482 GLN A O 1
ATOM 3676 N N . LYS A 1 483 ? -27.306 11.217 -22.975 1.00 40.66 483 LYS A N 1
ATOM 3677 C CA . LYS A 1 483 ? -26.933 10.627 -24.272 1.00 40.66 483 LYS A CA 1
ATOM 3678 C C . LYS A 1 483 ? -27.303 11.503 -25.470 1.00 40.66 483 LYS A C 1
ATOM 3680 O O . LYS A 1 483 ? -26.771 11.275 -26.547 1.00 40.66 483 LYS A O 1
ATOM 3685 N N . ALA A 1 484 ? -28.219 12.457 -25.302 1.00 42.50 484 ALA A N 1
ATOM 3686 C CA . ALA A 1 484 ? -28.652 13.331 -26.389 1.00 42.50 484 ALA A CA 1
ATOM 3687 C C . ALA A 1 484 ? -27.726 14.546 -26.584 1.00 42.50 484 ALA A C 1
ATOM 3689 O O . ALA A 1 484 ? -27.716 15.117 -27.671 1.00 42.50 484 ALA A O 1
ATOM 3690 N N . GLU A 1 485 ? -26.948 14.926 -25.565 1.00 43.16 485 GLU A N 1
ATOM 3691 C CA . GLU A 1 485 ? -25.994 16.043 -25.644 1.00 43.16 485 GLU A CA 1
ATOM 3692 C C . GLU A 1 485 ? -24.630 15.602 -26.209 1.00 43.16 485 GLU A C 1
ATOM 3694 O O . GLU A 1 485 ? -24.061 16.322 -27.023 1.00 43.16 485 GLU A O 1
ATOM 3699 N N . ASP A 1 486 ? -24.171 14.380 -25.909 1.00 43.31 486 ASP A N 1
ATOM 3700 C CA . ASP A 1 486 ? -22.896 13.835 -26.421 1.00 43.31 486 ASP A CA 1
ATOM 3701 C C . ASP A 1 486 ? -22.933 13.396 -27.906 1.00 43.31 486 ASP A C 1
ATOM 3703 O O . ASP A 1 486 ? -21.894 13.081 -28.482 1.00 43.31 486 ASP A O 1
ATOM 3707 N N . GLU A 1 487 ? -24.105 13.351 -28.555 1.00 42.44 487 GLU A N 1
ATOM 3708 C CA . GLU A 1 487 ? -24.229 13.043 -29.996 1.00 42.44 487 GLU A CA 1
ATOM 3709 C C . GLU A 1 487 ? -24.288 14.305 -30.889 1.00 42.44 487 GLU A C 1
ATOM 3711 O O . GLU A 1 487 ? -24.491 14.192 -32.102 1.00 42.44 487 GLU A O 1
ATOM 3716 N N . LEU A 1 488 ? -24.105 15.505 -30.318 1.00 40.03 488 LEU A N 1
ATOM 3717 C CA . LEU A 1 488 ? -24.183 16.788 -31.036 1.00 40.03 488 LEU A CA 1
ATOM 3718 C C . LEU A 1 488 ? -22.948 17.706 -30.907 1.00 40.03 488 LEU A C 1
ATOM 3720 O O . LEU A 1 488 ? -22.970 18.800 -31.477 1.00 40.03 488 LEU A O 1
ATOM 3724 N N . GLU A 1 489 ? -21.865 17.251 -30.270 1.00 34.19 489 GLU A N 1
ATOM 3725 C CA . GLU A 1 489 ? -20.510 17.839 -30.361 1.00 34.19 489 GLU A CA 1
ATOM 3726 C C . GLU A 1 489 ? -19.552 16.908 -31.118 1.00 34.19 489 GLU A C 1
ATOM 3728 O O . GLU A 1 489 ? -18.682 17.437 -31.855 1.00 34.19 489 GLU A O 1
#

Organism: NCBI:txid667725

Foldseek 3Di:
DVVVVVVVVVVVVVVVVVVVVVVVVVQCPDPVNVVVVVVVVVVVVVVVVVVVVVVVVVVVVVLVVLVVVLVVLLVDPDPVSLVVLLVVLCVQLVVCVVVVNLLSNLSSLLSSLSSDPCNPVSLVVCCVVDDPVSSVNNVVNHDVVSVDDCPQLAPPHPQLQKGKDADPPPQAGIFIFGQAKDAFFDFRDKFAFPFKWFQLVDCQQQAANQFGFGAPDWAAAPLNQSRHTHNDPVSNVLQCLAQCVLQGPRVCCVPCPPLSNVLSVLCNVPVDGLLVRLNSVVSRVLRPRHPDNCVVLLVPQDDDDDQPDDDPSLVVSCVSSQVSRCVRRVCSVVVDDSRNSSVSSRSQQLQWDKDWYDQGPVRDDTTIMTGGTSVSSNAAADLDFQWDWDADPSTRMIIIGGNHIHGRQATHHDHPVHNDPDDLVVSQVVCCVRPVGGDDHCVNPVVDDDGGGDSVNSVVSVVVSVVVVVVVVVVPDDDPVVVVVVVPD

Sequence (489 aa):
MAYKGVAVAAATAVAVVGTIAYLDHVRTSDPEYRKKVKARKAAAREAKIAALAALKEKAKAEAEAAKAEAAEAAASSDKDAVGAFFVAQMQAGQEALNKGDLDGCATHFANAVTVSETPIDILVYLKQSIPEELFSLMVKKIDPEVLRDKYFDNFPGEDTGLRVEPTDIKYKQNCMFAVKDFAEGDVFHTEKPFLSALLPDMDPAGYCGLCAIVITDVVPCAQNCGQEFYCSTDCRDVAFGSHHAILCSGAKFSDPTDPMAMLVAHTKSTGRKEVLMVGKALAQVFNPKPVRDCTADIAHLSFDEPLPAPNEMVKKEFALLLPVLTAKVEQAEQILTLDSYTAMLSKIKRNAIPFTTHPNPKGLMVKSGHAVYLAGSFMNHSCDPNVKISFVKKTNQIQYTARKAIKAGDEVCFAYNGFSMKKTEERRAELKKAFAFDCMCGKCVPEVPQPKLSMEHLEKKLAEQKKATENMKNKSTPSPEQKAEDELE

InterPro domains:
  IPR001214 SET domain [PF00856] (362-417)
  IPR001214 SET domain [PS50280] (160-417)
  IPR002056 Protein import receptor MAS20 [PF02064] (7-143)
  IPR002056 Protein import receptor MAS20 [PR00351] (18-39)
  IPR002056 Protein import receptor MAS20 [PR00351] (74-96)
  IPR002056 Protein import receptor MAS20 [PR00351] (111-131)
  IPR023392 Mitochondrial outer membrane translocase complex, Tom20 domain superfamily [G3DSA:1.20.960.10] (72-142)
  IPR023392 Mitochondrial outer membrane translocase complex, Tom20 domain superfamily [SSF47157] (69-143)
  IPR046341 SET domain superfamily [G3DSA:2.170.270.10] (175-444)
  IPR046341 SET domain superfamily [SSF82199] (163-444)
  IPR050869 Histone-lysine N-methyltransferase [PTHR12197] (166-476)